Protein 3ZQ5 (pdb70)

InterPro domains:
  IPR000014 PAS domain [SM00091] (19-86)
  IPR000014 PAS domain [cd00130] (38-85)
  IPR001294 Phytochrome [PR01033] (69-91)
  IPR001294 Phytochrome [PR01033] (167-186)
  IPR001294 Phytochrome [PR01033] (254-275)
  IPR001294 Phytochrome [PR01033] (352-372)
  IPR001294 Phytochrome [PR01033] (435-454)
  IPR001294 Phytochrome [PR01033] (471-489)
  IPR003018 GAF domain [PF01590] (153-312)
  IPR003018 GAF domain [SM00065] (152-330)
  IPR003594 Histidine kinase/HSP90-like ATPase domain [PF02518] (638-746)
  IPR003594 Histidine kinase/HSP90-like ATPase domain [SM00387] (637-748)
  IPR003661 Signal transduction histidine kinase, dimerisation/phosphoacceptor domain [PF00512] (530-595)
  IPR003661 Signal transduction histidine kinase, dimerisation/phosphoacceptor domain [SM00388] (528-596)
  IPR003661 Signal transduction histidine kinase, dimerisation/phosphoacceptor domain [cd00082] (526-592)
  IPR005467 Histidine kinase domain [PS50109] (535-748)
  IPR013515 Phytochrome, central region [PF00360] (333-512)
  IPR013654 PAS fold-2 [PF08446] (17-125)
  IPR016132 Phytochrome chromophore attachment domain [PS50046] (152-310)
  IPR029016 GAF-like domain superfamily [G3DSA:3.30.450.40] (135-484)

Secondary structure (DSSP, 8-state):
--EE---HHHHHHHHT--GGG--EE-TTSEEEEEETTTTEEEEEETTHHHHHS--HHHHTTSBHHHH-EESS----SSPPPHHHHHHTSSEEEEEEETTTEEEEEEEEEEE-TTS-EEEEEEE--TT-S---TTHHHHHHHHHHHHHHS--HHHHHHHHHHHHHHHH--SEEEEEEE-TTS-EEEEEEEE-TTSPP-TTEEE-GGGS-HHHHHHHHH--EEEES-TTPPPEEEESSS-TTTSS----TT-SSBPPPHHHHHHHHHTT-SEEEEEEEEETTEEEEEEEEEESS-----HHHHHHHHHHHHHHHHHHHHHHHHHHHHHHHHHHHHHHHHHHHHHHSSSHHHHHHT-HHHHHHTTT-SEEEEEETTEEEEEES---HHHHHHHHHHHHHS---S-EEES-GGGTSGGGGGGHHHHSEEEEEEETTTEEEEEEE----EEEEESS-GGG-SEEEEETTEEEEE-------EEEEE-S-PPPPPHHHHHHHHHHHHHHHHHHHHHHHHHHH-

Organism: Synechocystis sp. (strain ATCC 27184 / PCC 6803 / Kazusa) (NCBI:txid1111708)

Foldseek 3Di:
DFFDDDDPVNQVCLQPPQLQLAFWFFLQKKKFWADPDQRATQKIWQSCCVQAVAGCVRRHRPHPVVFKDFDLDDRDHDDQDPVSQVVVQFGWIWGQHPHRDIFIWTKHWDQDPVRIIMIMTHTPPPDPDQDCPVLVVVLVVQLVVVVVPHDLLSLQASLQVSLCVRFVFQKKFKWFQDPQGKIAGCYMDHPPPDDDPHGAIADNSLCHNVNQLLCLVEFKEWDQFLPRDITGIVPCAGPVVRHRDRNSHPRGSDGDVQNSQVCVLVLFGIKMKGFAADPSGTGIITITTHNHGGDDDPVSNVVSNVSSRVSVVVSVVSVVVVVVVLLVVLVVLLVQLLVQQVVDPHNVVSCVVCQCSNQSNFVFAKKWWFDDPDIDIGGQDPDPVVVVVVLVVCLVPPPDQKDKFQQCCVVPVVCVVVQQKARIKIWGQAPNNTIMIGGHHKDKDKHWHQDDPSCQWTWDDDPNDIDIHGDDDRDIDIDIDTSGGPDGDPSSNVSVSSNSVSVNVVVVVVVVVVVVD

Structure (mmCIF, N/CA/C/O backbone):
data_3ZQ5
#
_entry.id   3ZQ5
#
_cell.length_a   107.570
_cell.length_b   95.150
_cell.length_c   73.580
_cell.angle_alpha   90.00
_cell.angle_beta   99.67
_cell.angle_gamma   90.00
#
_symmetry.space_group_name_H-M   'C 1 2 1'
#
loop_
_entity.id
_entity.type
_entity.pdbx_description
1 polymer 'PHYTOCHROME-LIKE PROTEIN CPH1'
2 non-polymer PHYCOCYANOBILIN
3 non-polymer 'SODIUM ION'
4 non-polymer 'PHOSPHATE ION'
5 non-polymer 'ACETATE ION'
6 non-polymer GLYCEROL
7 water water
#
loop_
_atom_site.group_PDB
_atom_site.id
_atom_site.type_symbol
_atom_site.label_atom_id
_atom_site.label_alt_id
_atom_site.label_comp_id
_atom_site.label_asym_id
_atom_site.label_entity_id
_atom_site.label_seq_id
_atom_site.pdbx_PDB_ins_code
_atom_site.Cartn_x
_atom_site.Cartn_y
_atom_site.Cartn_z
_atom_site.occupancy
_atom_site.B_iso_or_equiv
_atom_site.auth_seq_id
_atom_site.auth_comp_id
_atom_site.auth_asym_id
_atom_site.auth_atom_id
_atom_site.pdbx_PDB_model_num
ATOM 1 N N . ALA A 1 2 ? 18.578 -20.181 3.053 1.00 115.97 2 ALA A N 1
ATOM 2 C CA . ALA A 1 2 ? 19.128 -20.508 1.707 1.00 122.69 2 ALA A CA 1
ATOM 3 C C . ALA A 1 2 ? 18.015 -20.658 0.669 1.00 123.07 2 ALA A C 1
ATOM 4 O O . ALA A 1 2 ? 18.165 -20.210 -0.471 1.00 125.95 2 ALA A O 1
ATOM 6 N N . THR A 1 3 ? 16.912 -21.295 1.065 1.00 121.00 3 THR A N 1
ATOM 7 C CA . THR A 1 3 ? 15.722 -21.412 0.217 1.00 121.12 3 THR A CA 1
ATOM 8 C C . THR A 1 3 ? 14.691 -20.360 0.611 1.00 114.69 3 THR A C 1
ATOM 9 O O . THR A 1 3 ? 14.151 -20.397 1.717 1.00 110.04 3 THR A O 1
ATOM 13 N N . THR A 1 4 ? 14.424 -19.428 -0.300 1.00 114.40 4 THR A N 1
ATOM 14 C CA . THR A 1 4 ? 13.382 -18.425 -0.097 1.00 109.48 4 THR A CA 1
ATOM 15 C C . THR A 1 4 ? 12.013 -19.102 0.085 1.00 109.15 4 THR A C 1
ATOM 16 O O . THR A 1 4 ? 11.548 -19.832 -0.794 1.00 113.42 4 THR A O 1
ATOM 20 N N . VAL A 1 5 ? 11.397 -18.873 1.246 1.00 104.77 5 VAL A N 1
ATOM 21 C CA . VAL A 1 5 ? 10.127 -19.506 1.614 1.00 104.81 5 VAL A CA 1
ATOM 22 C C . VAL A 1 5 ? 9.009 -18.469 1.564 1.00 101.78 5 VAL A C 1
ATOM 23 O O . VAL A 1 5 ? 9.107 -17.417 2.196 1.00 97.84 5 VAL A O 1
ATOM 27 N N . GLN A 1 6 ? 7.956 -18.764 0.803 1.00 104.69 6 GLN A N 1
ATOM 28 C CA . GLN A 1 6 ? 6.750 -17.938 0.791 1.00 102.77 6 GLN A CA 1
ATOM 29 C C . GLN A 1 6 ? 6.167 -17.855 2.204 1.00 99.53 6 GLN A C 1
ATOM 30 O O . GLN A 1 6 ? 6.061 -18.875 2.892 1.00 100.92 6 GLN A O 1
ATOM 36 N N . LEU A 1 7 ? 5.808 -16.639 2.629 1.00 95.74 7 LEU A N 1
ATOM 37 C CA . LEU A 1 7 ? 5.176 -16.419 3.940 1.00 92.58 7 LEU A CA 1
ATOM 38 C C . LEU A 1 7 ? 3.975 -17.360 4.110 1.00 95.12 7 LEU A C 1
ATOM 39 O O . LEU A 1 7 ? 3.129 -17.474 3.213 1.00 97.82 7 LEU A O 1
ATOM 44 N N . SER A 1 8 ? 3.918 -18.029 5.260 1.00 93.81 8 SER A N 1
ATOM 45 C CA . SER A 1 8 ? 3.075 -19.210 5.440 1.00 96.96 8 SER A CA 1
ATOM 46 C C . SER A 1 8 ? 2.309 -19.131 6.759 1.00 95.07 8 SER A C 1
ATOM 47 O O . SER A 1 8 ? 2.496 -18.198 7.544 1.00 90.74 8 SER A O 1
ATOM 50 N N . ASP A 1 9 ? 1.441 -20.111 6.993 1.00 97.92 9 ASP A N 1
ATOM 51 C CA . ASP A 1 9 ? 0.831 -20.301 8.309 1.00 97.24 9 ASP A CA 1
ATOM 52 C C . ASP A 1 9 ? 1.841 -20.877 9.303 1.00 94.43 9 ASP A C 1
ATOM 53 O O . ASP A 1 9 ? 1.793 -20.555 10.491 1.00 91.97 9 ASP A O 1
ATOM 58 N N . GLN A 1 10 ? 2.754 -21.716 8.807 1.00 94.91 10 GLN A N 1
ATOM 59 C CA . GLN A 1 10 ? 3.812 -22.311 9.635 1.00 93.05 10 GLN A CA 1
ATOM 60 C C . GLN A 1 10 ? 4.835 -21.267 10.111 1.00 86.88 10 GLN A C 1
ATOM 61 O O . GLN A 1 10 ? 5.299 -21.322 11.252 1.00 84.79 10 GLN A O 1
ATOM 67 N N . SER A 1 11 ? 5.189 -20.328 9.235 1.00 83.44 11 SER A N 1
ATOM 68 C CA . SER A 1 11 ? 6.122 -19.257 9.594 1.00 78.90 11 SER A CA 1
ATOM 69 C C . SER A 1 11 ? 5.494 -18.222 10.549 1.00 75.06 11 SER A C 1
ATOM 70 O O . SER A 1 11 ? 6.201 -17.634 11.368 1.00 72.39 11 SER A O 1
ATOM 73 N N . LEU A 1 12 ? 4.178 -18.015 10.450 1.00 75.28 12 LEU A N 1
ATOM 74 C CA . LEU A 1 12 ? 3.459 -17.099 11.351 1.00 73.58 12 LEU A CA 1
ATOM 75 C C . LEU A 1 12 ? 3.260 -17.699 12.751 1.00 73.38 12 LEU A C 1
ATOM 76 O O . LEU A 1 12 ? 3.447 -17.004 13.758 1.00 70.92 12 LEU A O 1
ATOM 81 N N . ARG A 1 13 ? 2.884 -18.975 12.823 1.00 74.56 13 ARG A N 1
ATOM 82 C CA . ARG A 1 13 ? 2.761 -19.646 14.122 1.00 75.61 13 ARG A CA 1
ATOM 83 C C . ARG A 1 13 ? 4.112 -20.032 14.746 1.00 73.04 13 ARG A C 1
ATOM 84 O O . ARG A 1 13 ? 4.189 -20.252 15.957 1.00 71.99 13 ARG A O 1
ATOM 92 N N . GLN A 1 14 ? 5.170 -20.109 13.935 1.00 71.59 14 GLN A N 1
ATOM 93 C CA . GLN A 1 14 ? 6.529 -20.148 14.481 1.00 69.72 14 GLN A CA 1
ATOM 94 C C . GLN A 1 14 ? 6.840 -18.831 15.186 1.00 66.26 14 GLN A C 1
ATOM 95 O O . GLN A 1 14 ? 7.393 -18.837 16.285 1.00 64.37 14 GLN A O 1
ATOM 101 N N . LEU A 1 15 ? 6.476 -17.718 14.548 1.00 64.80 15 LEU A N 1
ATOM 102 C CA . LEU A 1 15 ? 6.709 -16.378 15.100 1.00 63.71 15 LEU A CA 1
ATOM 103 C C . LEU A 1 15 ? 5.960 -16.147 16.415 1.00 63.60 15 LEU A C 1
ATOM 104 O O . LEU A 1 15 ? 6.510 -15.555 17.341 1.00 62.91 15 LEU A O 1
ATOM 109 N N . GLU A 1 16 ? 4.718 -16.620 16.500 1.00 65.23 16 GLU A N 1
ATOM 110 C CA . GLU A 1 16 ? 3.880 -16.359 17.677 1.00 66.43 16 GLU A CA 1
ATOM 111 C C . GLU A 1 16 ? 4.219 -17.269 18.864 1.00 65.69 16 GLU A C 1
ATOM 112 O O . GLU A 1 16 ? 3.777 -17.001 19.983 1.00 66.67 16 GLU A O 1
ATOM 118 N N . THR A 1 17 ? 4.995 -18.329 18.617 1.00 63.40 17 THR A N 1
ATOM 119 C CA . THR A 1 17 ? 5.368 -19.306 19.653 1.00 63.41 17 THR A CA 1
ATOM 120 C C . THR A 1 17 ? 6.880 -19.328 19.977 1.00 60.65 17 THR A C 1
ATOM 121 O O . THR A 1 17 ? 7.344 -20.159 20.760 1.00 60.81 17 THR A O 1
ATOM 125 N N . LEU A 1 18 ? 7.631 -18.413 19.372 1.00 57.48 18 LEU A N 1
ATOM 126 C CA . LEU A 1 18 ? 9.084 -18.282 19.573 1.00 56.42 18 LEU A CA 1
ATOM 127 C C . LEU A 1 18 ? 9.450 -18.169 21.065 1.00 55.62 18 LEU A C 1
ATOM 128 O O . LEU A 1 18 ? 8.969 -17.275 21.759 1.00 53.47 18 LEU A O 1
ATOM 133 N N . ALA A 1 19 ? 10.292 -19.079 21.547 1.00 44.83 19 ALA A N 1
ATOM 134 C CA . ALA A 1 19 ? 10.670 -19.127 22.966 1.00 43.20 19 ALA A CA 1
ATOM 135 C C . ALA A 1 19 ? 11.816 -18.152 23.282 1.00 41.17 19 ALA A C 1
ATOM 136 O O . ALA A 1 19 ? 12.916 -18.569 23.671 1.00 41.21 19 ALA A O 1
ATOM 138 N N . ILE A 1 20 ? 11.568 -16.856 23.130 1.00 39.96 20 ILE A N 1
ATOM 139 C CA . ILE A 1 20 ? 12.634 -15.865 23.301 1.00 37.83 20 ILE A CA 1
ATOM 140 C C . ILE A 1 20 ? 13.138 -15.796 24.747 1.00 37.34 20 ILE A C 1
ATOM 141 O O . ILE A 1 20 ? 14.272 -15.383 24.984 1.00 37.33 20 ILE A O 1
ATOM 146 N N . HIS A 1 21 ? 12.284 -16.181 25.697 1.00 36.09 21 HIS A N 1
ATOM 147 C CA . HIS A 1 21 ? 12.565 -16.063 27.133 1.00 38.17 21 HIS A CA 1
ATOM 148 C C . HIS A 1 21 ? 13.598 -17.074 27.646 1.00 38.46 21 HIS A C 1
ATOM 149 O O . HIS A 1 21 ? 14.224 -16.842 28.673 1.00 39.75 21 HIS A O 1
ATOM 156 N N . THR A 1 22 ? 13.757 -18.188 26.939 1.00 38.81 22 THR A N 1
ATOM 157 C CA . THR A 1 22 ? 14.770 -19.188 27.275 1.00 40.34 22 THR A CA 1
ATOM 158 C C . THR A 1 22 ? 16.054 -19.094 26.433 1.00 40.59 22 THR A C 1
ATOM 159 O O . THR A 1 22 ? 16.886 -19.994 26.504 1.00 39.62 22 THR A O 1
ATOM 163 N N . ALA A 1 23 ? 16.235 -18.012 25.664 1.00 40.21 23 ALA A N 1
ATOM 164 C CA . ALA A 1 23 ? 17.496 -17.800 24.933 1.00 41.41 23 ALA A CA 1
ATOM 165 C C . ALA A 1 23 ? 18.651 -17.780 25.925 1.00 40.34 23 ALA A C 1
ATOM 166 O O . ALA A 1 23 ? 18.503 -17.265 27.032 1.00 42.88 23 ALA A O 1
ATOM 168 N N . HIS A 1 24 ? 19.794 -18.337 25.545 1.00 38.73 24 HIS A N 1
ATOM 169 C CA . HIS A 1 24 ? 20.912 -18.434 26.490 1.00 38.68 24 HIS A CA 1
ATOM 170 C C . HIS A 1 24 ? 22.034 -17.460 26.172 1.00 37.59 24 HIS A C 1
ATOM 171 O O . HIS A 1 24 ? 23.045 -17.449 26.862 1.00 39.00 24 HIS A O 1
ATOM 178 N N . LEU A 1 25 ? 21.822 -16.623 25.156 1.00 35.18 25 LEU A N 1
ATOM 179 C CA . LEU A 1 25 ? 22.792 -15.640 24.735 1.00 35.18 25 LEU A CA 1
ATOM 180 C C . LEU A 1 25 ? 22.609 -14.311 25.472 1.00 33.30 25 LEU A C 1
ATOM 181 O O . LEU A 1 25 ? 21.493 -13.816 25.635 1.00 34.73 25 LEU A O 1
ATOM 186 N N . ILE A 1 26 ? 23.732 -13.764 25.918 1.00 32.19 26 ILE A N 1
ATOM 187 C CA . ILE A 1 26 ? 23.789 -12.655 26.854 1.00 31.52 26 ILE A CA 1
ATOM 188 C C . ILE A 1 26 ? 24.511 -11.491 26.185 1.00 32.46 26 ILE A C 1
ATOM 189 O O . ILE A 1 26 ? 25.527 -11.694 25.517 1.00 34.63 26 ILE A O 1
ATOM 194 N N . GLN A 1 27 ? 23.995 -10.274 26.362 1.00 31.60 27 GLN A N 1
ATOM 195 C CA . GLN A 1 27 ? 24.669 -9.075 25.869 1.00 33.39 27 GLN A CA 1
ATOM 196 C C . GLN A 1 27 ? 26.056 -8.940 26.505 1.00 35.19 27 GLN A C 1
ATOM 197 O O . GLN A 1 27 ? 26.192 -9.073 27.722 1.00 36.60 27 GLN A O 1
ATOM 203 N N . PRO A 1 28 ? 27.088 -8.668 25.691 1.00 37.43 28 PRO A N 1
ATOM 204 C CA . PRO A 1 28 ? 28.474 -8.874 26.149 1.00 38.31 28 PRO A CA 1
ATOM 205 C C . PRO A 1 28 ? 29.051 -7.843 27.147 1.00 39.34 28 PRO A C 1
ATOM 206 O O . PRO A 1 28 ? 30.157 -8.039 27.655 1.00 39.73 28 PRO A O 1
ATOM 210 N N . HIS A 1 29 ? 28.325 -6.772 27.444 1.00 37.66 29 HIS A N 1
ATOM 211 C CA . HIS A 1 29 ? 28.829 -5.754 28.372 1.00 39.45 29 HIS A CA 1
ATOM 212 C C . HIS A 1 29 ? 28.624 -6.113 29.854 1.00 38.01 29 HIS A C 1
ATOM 213 O O . HIS A 1 29 ? 29.210 -5.469 30.723 1.00 38.66 29 HIS A O 1
ATOM 220 N N . GLY A 1 30 ? 27.799 -7.118 30.137 1.00 36.07 30 GLY A N 1
ATOM 221 C CA . GLY A 1 30 ? 27.436 -7.459 31.511 1.00 34.47 30 GLY A CA 1
ATOM 222 C C . GLY A 1 30 ? 27.595 -8.954 31.753 1.00 34.13 30 GLY A C 1
ATOM 223 O O . GLY A 1 30 ? 27.637 -9.727 30.800 1.00 34.01 30 GLY A O 1
ATOM 224 N N . LEU A 1 31 ? 27.674 -9.348 33.023 1.00 32.38 31 LEU A N 1
ATOM 225 C CA . LEU A 1 31 ? 27.670 -10.750 33.418 1.00 33.98 31 LEU A CA 1
ATOM 226 C C . LEU A 1 31 ? 26.328 -11.214 33.953 1.00 34.52 31 LEU A C 1
ATOM 227 O O . LEU A 1 31 ? 25.694 -10.507 34.740 1.00 33.54 31 LEU A O 1
ATOM 232 N N . VAL A 1 32 ? 25.937 -12.432 33.565 1.00 33.14 32 VAL A N 1
ATOM 233 C CA . VAL A 1 32 ? 24.826 -13.137 34.175 1.00 32.66 32 VAL A CA 1
ATOM 234 C C . VAL A 1 32 ? 25.385 -14.305 34.968 1.00 33.97 32 VAL A C 1
ATOM 235 O O . VAL A 1 32 ? 26.182 -15.083 34.447 1.00 33.58 32 VAL A O 1
ATOM 239 N N . VAL A 1 33 ? 24.995 -14.404 36.238 1.00 34.86 33 VAL A N 1
ATOM 240 C CA . VAL A 1 33 ? 25.314 -15.567 37.072 1.00 37.28 33 VAL A CA 1
ATOM 241 C C . VAL A 1 33 ? 24.019 -16.098 37.648 1.00 37.86 33 VAL A C 1
ATOM 242 O O . VAL A 1 33 ? 23.239 -15.344 38.249 1.00 37.45 33 VAL A O 1
ATOM 246 N N . VAL A 1 34 ? 23.795 -17.390 37.446 1.00 36.99 34 VAL A N 1
ATOM 247 C CA . VAL A 1 34 ? 22.745 -18.125 38.116 1.00 36.78 34 VAL A CA 1
ATOM 248 C C . VAL A 1 34 ? 23.315 -18.791 39.363 1.00 39.79 34 VAL A C 1
ATOM 249 O O . VAL A 1 34 ? 24.402 -19.389 39.325 1.00 37.71 34 VAL A O 1
ATOM 253 N N . LEU A 1 35 ? 22.564 -18.687 40.459 1.00 40.97 35 LEU A N 1
ATOM 254 C CA . LEU A 1 35 ? 23.093 -18.829 41.803 1.00 44.25 35 LEU A CA 1
ATOM 255 C C . LEU A 1 35 ? 22.250 -19.855 42.540 1.00 46.77 35 LEU A C 1
ATOM 256 O O . LEU A 1 35 ? 21.026 -19.781 42.506 1.00 50.57 35 LEU A O 1
ATOM 261 N N . GLN A 1 36 ? 22.899 -20.807 43.198 1.00 48.83 36 GLN A N 1
ATOM 262 C CA . GLN A 1 36 ? 22.205 -21.780 44.031 1.00 51.98 36 GLN A CA 1
ATOM 263 C C . GLN A 1 36 ? 22.313 -21.356 45.487 1.00 53.58 36 GLN A C 1
ATOM 264 O O . GLN A 1 36 ? 23.404 -21.059 45.977 1.00 54.53 36 GLN A O 1
ATOM 270 N N . GLU A 1 37 ? 21.179 -21.336 46.175 1.00 56.19 37 GLU A N 1
ATOM 271 C CA . GLU A 1 37 ? 21.110 -20.842 47.543 1.00 59.60 37 GLU A CA 1
ATOM 272 C C . GLU A 1 37 ? 21.183 -22.011 48.520 1.00 61.69 37 GLU A C 1
ATOM 273 O O . GLU A 1 37 ? 20.886 -23.149 48.145 1.00 62.58 37 GLU A O 1
ATOM 279 N N . PRO A 1 38 ? 21.567 -21.739 49.780 1.00 63.19 38 PRO A N 1
ATOM 280 C CA . PRO A 1 38 ? 21.903 -20.435 50.376 1.00 63.32 38 PRO A CA 1
ATOM 281 C C . PRO A 1 38 ? 23.357 -19.966 50.197 1.00 61.49 38 PRO A C 1
ATOM 282 O O . PRO A 1 38 ? 23.668 -18.822 50.551 1.00 62.20 38 PRO A O 1
ATOM 286 N N . ASP A 1 39 ? 24.228 -20.822 49.660 1.00 59.20 39 ASP A N 1
ATOM 287 C CA . ASP A 1 39 ? 25.665 -20.503 49.541 1.00 57.31 39 ASP A CA 1
ATOM 288 C C . ASP A 1 39 ? 25.990 -19.508 48.415 1.00 51.69 39 ASP A C 1
ATOM 289 O O . ASP A 1 39 ? 27.077 -18.934 48.386 1.00 48.81 39 ASP A O 1
ATOM 294 N N . LEU A 1 40 ? 25.039 -19.291 47.511 1.00 47.92 40 LEU A N 1
ATOM 295 C CA . LEU A 1 40 ? 25.268 -18.540 46.285 1.00 44.60 40 LEU A CA 1
ATOM 296 C C . LEU A 1 40 ? 26.371 -19.185 45.432 1.00 41.80 40 LEU A C 1
ATOM 297 O O . LEU A 1 40 ? 27.269 -18.510 44.935 1.00 40.28 40 LEU A O 1
ATOM 302 N N . THR A 1 41 ? 26.261 -20.497 45.254 1.00 40.41 41 THR A N 1
ATOM 303 C CA . THR A 1 41 ? 27.116 -21.245 44.341 1.00 39.49 41 THR A CA 1
ATOM 304 C C . THR A 1 41 ? 26.767 -20.887 42.901 1.00 37.17 41 THR A C 1
ATOM 305 O O . THR A 1 41 ? 25.599 -20.908 42.522 1.00 37.19 41 THR A O 1
ATOM 309 N N . ILE A 1 42 ? 27.782 -20.550 42.105 1.00 36.02 42 ILE A N 1
ATOM 310 C CA . ILE A 1 42 ? 27.591 -20.227 40.701 1.00 35.05 42 ILE A CA 1
ATOM 311 C C . ILE A 1 42 ? 27.304 -21.500 39.901 1.00 34.85 42 ILE A C 1
ATOM 312 O O . ILE A 1 42 ? 28.167 -22.366 39.771 1.00 34.03 42 ILE A O 1
ATOM 317 N N . SER A 1 43 ? 26.109 -21.605 39.343 1.00 34.59 43 SER A N 1
ATOM 318 C CA . SER A 1 43 ? 25.723 -22.796 38.563 1.00 34.61 43 SER A CA 1
ATOM 319 C C . SER A 1 43 ? 25.733 -22.576 37.049 1.00 34.86 43 SER A C 1
ATOM 320 O O . SER A 1 43 ? 25.775 -23.538 36.288 1.00 35.76 43 SER A O 1
ATOM 323 N N . GLN A 1 44 ? 25.655 -21.317 36.621 1.00 33.25 44 GLN A N 1
ATOM 324 C CA . GLN A 1 44 ? 25.835 -20.927 35.225 1.00 33.41 44 GLN A CA 1
ATOM 325 C C . GLN A 1 44 ? 26.455 -19.539 35.215 1.00 33.03 44 GLN A C 1
ATOM 326 O O . GLN A 1 44 ? 26.223 -18.761 36.134 1.00 32.14 44 GLN A O 1
ATOM 332 N N . ILE A 1 45 ? 27.208 -19.224 34.167 1.00 33.30 45 ILE A N 1
ATOM 333 C CA . ILE A 1 45 ? 27.813 -17.906 34.041 1.00 33.28 45 ILE A CA 1
ATOM 334 C C . ILE A 1 45 ? 28.009 -17.570 32.568 1.00 33.89 45 ILE A C 1
ATOM 335 O O . ILE A 1 45 ? 28.278 -18.447 31.749 1.00 33.04 45 ILE A O 1
ATOM 340 N N . SER A 1 46 ? 27.846 -16.303 32.222 1.00 32.02 46 SER A N 1
ATOM 341 C CA . SER A 1 46 ? 28.008 -15.907 30.835 1.00 32.28 46 SER A CA 1
ATOM 342 C C . SER A 1 46 ? 29.493 -15.989 30.481 1.00 32.96 46 SER A C 1
ATOM 343 O O . SER A 1 46 ? 30.354 -15.691 31.302 1.00 31.20 46 SER A O 1
ATOM 346 N N . ALA A 1 47 ? 29.785 -16.431 29.258 1.00 34.76 47 ALA A N 1
ATOM 347 C CA . ALA A 1 47 ? 31.147 -16.786 28.860 1.00 36.68 47 ALA A CA 1
ATOM 348 C C . ALA A 1 47 ? 32.065 -15.572 28.706 1.00 38.24 47 ALA A C 1
ATOM 349 O O . ALA A 1 47 ? 33.276 -15.725 28.623 1.00 41.10 47 ALA A O 1
ATOM 351 N N . ASN A 1 48 ? 31.502 -14.370 28.671 1.00 37.65 48 ASN A N 1
ATOM 352 C CA . ASN A 1 48 ? 32.313 -13.153 28.730 1.00 39.04 48 ASN A CA 1
ATOM 353 C C . ASN A 1 48 ? 33.034 -12.895 30.075 1.00 39.23 48 ASN A C 1
ATOM 354 O O . ASN A 1 48 ? 33.780 -11.920 30.194 1.00 40.47 48 ASN A O 1
ATOM 359 N N . CYS A 1 49 ? 32.831 -13.755 31.074 1.00 38.62 49 CYS A N 1
ATOM 360 C CA . CYS A 1 49 ? 33.597 -13.664 32.324 1.00 39.24 49 CYS A CA 1
ATOM 361 C C . CYS A 1 49 ? 35.115 -13.730 32.099 1.00 41.32 49 CYS A C 1
ATOM 362 O O . CYS A 1 49 ? 35.891 -13.085 32.825 1.00 40.54 49 CYS A O 1
ATOM 365 N N . THR A 1 50 ? 35.538 -14.483 31.086 1.00 43.55 50 THR A N 1
ATOM 366 C CA . THR A 1 50 ? 36.960 -14.586 30.731 1.00 46.71 50 THR A CA 1
ATOM 367 C C . THR A 1 50 ? 37.568 -13.215 30.458 1.00 47.87 50 THR A C 1
ATOM 368 O O . THR A 1 50 ? 38.562 -12.842 31.080 1.00 48.10 50 THR A O 1
ATOM 372 N N . GLY A 1 51 ? 36.938 -12.452 29.568 1.00 48.44 51 GLY A N 1
ATOM 373 C CA . GLY A 1 51 ? 37.419 -11.117 29.209 1.00 48.29 51 GLY A CA 1
ATOM 374 C C . GLY A 1 51 ? 37.192 -10.039 30.260 1.00 48.19 51 GLY A C 1
ATOM 375 O O . GLY A 1 51 ? 38.016 -9.143 30.422 1.00 49.77 51 GLY A O 1
ATOM 376 N N . ILE A 1 52 ? 36.069 -10.108 30.963 1.00 47.06 52 ILE A N 1
ATOM 377 C CA . ILE A 1 52 ? 35.720 -9.097 31.961 1.00 46.51 52 ILE A CA 1
ATOM 378 C C . ILE A 1 52 ? 36.485 -9.327 33.273 1.00 47.36 52 ILE A C 1
ATOM 379 O O . ILE A 1 52 ? 37.051 -8.387 33.834 1.00 48.33 52 ILE A O 1
ATOM 384 N N . LEU A 1 53 ? 36.545 -10.580 33.732 1.00 44.95 53 LEU A N 1
ATOM 385 C CA . LEU A 1 53 ? 37.158 -10.905 35.023 1.00 44.54 53 LEU A CA 1
ATOM 386 C C . LEU A 1 53 ? 38.569 -11.497 34.937 1.00 45.59 53 LEU A C 1
ATOM 387 O O . LEU A 1 53 ? 39.245 -11.610 35.966 1.00 47.14 53 LEU A O 1
ATOM 392 N N . GLY A 1 54 ? 39.013 -11.880 33.738 1.00 44.90 54 GLY A N 1
ATOM 393 C CA . GLY A 1 54 ? 40.252 -12.660 33.583 1.00 46.61 54 GLY A CA 1
ATOM 394 C C . GLY A 1 54 ? 40.148 -14.081 34.138 1.00 46.85 54 GLY A C 1
ATOM 395 O O . GLY A 1 54 ? 41.162 -14.705 34.435 1.00 47.60 54 GLY A O 1
ATOM 396 N N . ARG A 1 55 ? 38.921 -14.587 34.282 1.00 45.55 55 ARG A N 1
ATOM 397 C CA . ARG A 1 55 ? 38.658 -15.919 34.852 1.00 45.93 55 ARG A CA 1
ATOM 398 C C . ARG A 1 55 ? 37.615 -16.635 34.010 1.00 43.98 55 ARG A C 1
ATOM 399 O O . ARG A 1 55 ? 36.534 -16.091 33.753 1.00 41.34 55 ARG A O 1
ATOM 407 N N . SER A 1 56 ? 37.923 -17.857 33.602 1.00 43.62 56 SER A N 1
ATOM 408 C CA . SER A 1 56 ? 37.039 -18.618 32.724 1.00 44.41 56 SER A CA 1
ATOM 409 C C . SER A 1 56 ? 35.861 -19.220 33.496 1.00 42.81 56 SER A C 1
ATOM 410 O O . SER A 1 56 ? 35.881 -19.274 34.721 1.00 40.63 56 SER A O 1
ATOM 413 N N . PRO A 1 57 ? 34.830 -19.690 32.778 1.00 44.16 57 PRO A N 1
ATOM 414 C CA . PRO A 1 57 ? 33.763 -20.424 33.450 1.00 42.85 57 PRO A CA 1
ATOM 415 C C . PRO A 1 57 ? 34.273 -21.656 34.200 1.00 43.44 57 PRO A C 1
ATOM 416 O O . PRO A 1 57 ? 33.716 -22.000 35.249 1.00 43.03 57 PRO A O 1
ATOM 420 N N . GLU A 1 58 ? 35.326 -22.291 33.677 1.00 42.50 58 GLU A N 1
ATOM 421 C CA . GLU A 1 58 ? 36.018 -23.395 34.368 1.00 44.47 58 GLU A CA 1
ATOM 422 C C . GLU A 1 58 ? 36.528 -22.985 35.735 1.00 43.42 58 GLU A C 1
ATOM 423 O O . GLU A 1 58 ? 36.510 -23.772 36.688 1.00 44.48 58 GLU A O 1
ATOM 425 N N . ASP A 1 59 ? 36.981 -21.747 35.832 1.00 42.34 59 ASP A N 1
ATOM 426 C CA . ASP A 1 59 ? 37.478 -21.236 37.095 1.00 43.87 59 ASP A CA 1
ATOM 427 C C . ASP A 1 59 ? 36.364 -20.823 38.046 1.00 40.52 59 ASP A C 1
ATOM 428 O O . ASP A 1 59 ? 36.602 -20.738 39.242 1.00 43.05 59 ASP A O 1
ATOM 433 N N . LEU A 1 60 ? 35.168 -20.542 37.535 1.00 38.24 60 LEU A N 1
ATOM 434 C CA . LEU A 1 60 ? 34.123 -19.927 38.356 1.00 37.99 60 LEU A CA 1
ATOM 435 C C . LEU A 1 60 ? 32.955 -20.844 38.731 1.00 35.14 60 LEU A C 1
ATOM 436 O O . LEU A 1 60 ? 32.374 -20.699 39.802 1.00 35.12 60 LEU A O 1
ATOM 441 N N . LEU A 1 61 ? 32.587 -21.767 37.857 1.00 37.14 61 LEU A N 1
ATOM 442 C CA . LEU A 1 61 ? 31.419 -22.600 38.111 1.00 36.98 61 LEU A CA 1
ATOM 443 C C . LEU A 1 61 ? 31.700 -23.424 39.358 1.00 37.67 61 LEU A C 1
ATOM 444 O O . LEU A 1 61 ? 32.749 -24.048 39.459 1.00 38.32 61 LEU A O 1
ATOM 449 N N . GLY A 1 62 ? 30.784 -23.385 40.315 1.00 37.32 62 GLY A N 1
ATOM 450 C CA . GLY A 1 62 ? 30.933 -24.143 41.548 1.00 38.32 62 GLY A CA 1
ATOM 451 C C . GLY A 1 62 ? 31.625 -23.355 42.643 1.00 40.70 62 GLY A C 1
ATOM 452 O O . GLY A 1 62 ? 31.646 -23.794 43.776 1.00 43.27 62 GLY A O 1
ATOM 453 N N . ARG A 1 63 ? 32.198 -22.199 42.317 1.00 40.45 63 ARG A N 1
ATOM 454 C CA . ARG A 1 63 ? 32.585 -21.223 43.336 1.00 41.79 63 ARG A CA 1
ATOM 455 C C . ARG A 1 63 ? 31.358 -20.458 43.845 1.00 42.05 63 ARG A C 1
ATOM 456 O O . ARG A 1 63 ? 30.341 -20.362 43.151 1.00 37.91 63 ARG A O 1
ATOM 464 N N . THR A 1 64 ? 31.446 -19.927 45.058 1.00 42.03 64 THR A N 1
ATOM 465 C CA . THR A 1 64 ? 30.392 -19.053 45.564 1.00 44.47 64 THR A CA 1
ATOM 466 C C . THR A 1 64 ? 30.651 -17.626 45.083 1.00 43.60 64 THR A C 1
ATOM 467 O O . THR A 1 64 ? 31.783 -17.267 44.738 1.00 43.15 64 THR A O 1
ATOM 471 N N . LEU A 1 65 ? 29.598 -16.822 45.043 1.00 44.42 65 LEU A N 1
ATOM 472 C CA . LEU A 1 65 ? 29.699 -15.425 44.587 1.00 45.27 65 LEU A CA 1
ATOM 473 C C . LEU A 1 65 ? 30.734 -14.606 45.388 1.00 47.36 65 LEU A C 1
ATOM 474 O O . LEU A 1 65 ? 31.424 -13.755 44.828 1.00 47.43 65 LEU A O 1
ATOM 479 N N . GLY A 1 66 ? 30.839 -14.888 46.688 1.00 50.30 66 GLY A N 1
ATOM 480 C CA . GLY A 1 66 ? 31.816 -14.249 47.569 1.00 51.73 66 GLY A CA 1
ATOM 481 C C . GLY A 1 66 ? 33.264 -14.579 47.256 1.00 52.56 66 GLY A C 1
ATOM 482 O O . GLY A 1 66 ? 34.147 -13.771 47.537 1.00 54.54 66 GLY A O 1
ATOM 483 N N . GLU A 1 67 ? 33.525 -15.742 46.664 1.00 51.26 67 GLU A N 1
ATOM 484 C CA . GLU A 1 67 ? 34.881 -16.068 46.218 1.00 51.83 67 GLU A CA 1
ATOM 485 C C . GLU A 1 67 ? 35.286 -15.260 44.998 1.00 50.64 67 GLU A C 1
ATOM 486 O O . GLU A 1 67 ? 36.489 -15.078 44.738 1.00 53.40 67 GLU A O 1
ATOM 492 N N . VAL A 1 68 ? 34.298 -14.804 44.234 1.00 48.24 68 VAL A N 1
ATOM 493 C CA . VAL A 1 68 ? 34.558 -14.093 42.978 1.00 46.63 68 VAL A CA 1
ATOM 494 C C . VAL A 1 68 ? 34.489 -12.569 43.153 1.00 47.24 68 VAL A C 1
ATOM 495 O O . VAL A 1 68 ? 35.298 -11.851 42.571 1.00 48.29 68 VAL A O 1
ATOM 499 N N . PHE A 1 69 ? 33.540 -12.086 43.958 1.00 46.94 69 PHE A N 1
ATOM 500 C CA . PHE A 1 69 ? 33.266 -10.643 44.090 1.00 47.16 69 PHE A CA 1
ATOM 501 C C . PHE A 1 69 ? 33.315 -10.218 45.542 1.00 49.01 69 PHE A C 1
ATOM 502 O O . PHE A 1 69 ? 32.876 -10.956 46.415 1.00 48.23 69 PHE A O 1
ATOM 510 N N . ASP A 1 70 ? 33.842 -9.025 45.797 1.00 51.62 70 ASP A N 1
ATOM 511 C CA . ASP A 1 70 ? 33.604 -8.340 47.066 1.00 55.16 70 ASP A CA 1
ATOM 512 C C . ASP A 1 70 ? 32.328 -7.495 46.979 1.00 57.12 70 ASP A C 1
ATOM 513 O O . ASP A 1 70 ? 31.944 -7.031 45.898 1.00 54.97 70 ASP A O 1
ATOM 518 N N . SER A 1 71 ? 31.672 -7.319 48.125 1.00 59.80 71 SER A N 1
ATOM 519 C CA . SER A 1 71 ? 30.500 -6.464 48.235 1.00 62.36 71 SER A CA 1
ATOM 520 C C . SER A 1 71 ? 30.313 -6.028 49.680 1.00 65.36 71 SER A C 1
ATOM 521 O O . SER A 1 71 ? 30.892 -6.623 50.592 1.00 66.59 71 SER A O 1
ATOM 524 N N . PHE A 1 72 ? 29.501 -4.993 49.881 1.00 67.42 72 PHE A N 1
ATOM 525 C CA . PHE A 1 72 ? 29.130 -4.549 51.227 1.00 71.57 72 PHE A CA 1
ATOM 526 C C . PHE A 1 72 ? 27.838 -5.201 51.705 1.00 74.13 72 PHE A C 1
ATOM 527 O O . PHE A 1 72 ? 27.679 -5.455 52.894 1.00 76.17 72 PHE A O 1
ATOM 535 N N . GLN A 1 73 ? 26.935 -5.488 50.770 1.00 75.28 73 GLN A N 1
ATOM 536 C CA A GLN A 1 73 ? 25.529 -5.686 51.140 0.50 77.35 73 GLN A CA 1
ATOM 537 C CA B GLN A 1 73 ? 25.511 -5.667 51.042 0.50 77.46 73 GLN A CA 1
ATOM 538 C C . GLN A 1 73 ? 25.050 -7.133 50.976 1.00 78.08 73 GLN A C 1
ATOM 539 O O . GLN A 1 73 ? 23.972 -7.479 51.476 1.00 79.17 73 GLN A O 1
ATOM 550 N N . ILE A 1 74 ? 25.854 -7.988 50.335 1.00 79.25 74 ILE A N 1
ATOM 551 C CA . ILE A 1 74 ? 25.509 -9.409 50.188 1.00 81.83 74 ILE A CA 1
ATOM 552 C C . ILE A 1 74 ? 26.202 -10.249 51.263 1.00 85.49 74 ILE A C 1
ATOM 553 O O . ILE A 1 74 ? 27.369 -10.619 51.121 1.00 85.08 74 ILE A O 1
ATOM 558 N N . ASP A 1 75 ? 25.466 -10.539 52.335 1.00 90.45 75 ASP A N 1
ATOM 559 C CA . ASP A 1 75 ? 25.967 -11.354 53.440 1.00 94.00 75 ASP A CA 1
ATOM 560 C C . ASP A 1 75 ? 25.627 -12.825 53.187 1.00 94.66 75 ASP A C 1
ATOM 561 O O . ASP A 1 75 ? 24.717 -13.127 52.409 1.00 93.29 75 ASP A O 1
ATOM 566 N N . PRO A 1 76 ? 26.353 -13.749 53.851 1.00 96.86 76 PRO A N 1
ATOM 567 C CA . PRO A 1 76 ? 25.903 -15.145 53.895 1.00 97.41 76 PRO A CA 1
ATOM 568 C C . PRO A 1 76 ? 24.698 -15.332 54.825 1.00 99.57 76 PRO A C 1
ATOM 569 O O . PRO A 1 76 ? 24.843 -15.210 56.046 1.00 101.93 76 PRO A O 1
ATOM 573 N N . ILE A 1 77 ? 23.524 -15.612 54.249 1.00 99.04 77 ILE A N 1
ATOM 574 C CA . ILE A 1 77 ? 22.316 -15.924 55.035 1.00 101.12 77 ILE A CA 1
ATOM 575 C C . ILE A 1 77 ? 21.782 -17.328 54.714 1.00 100.85 77 ILE A C 1
ATOM 576 O O . ILE A 1 77 ? 21.998 -17.848 53.615 1.00 98.72 77 ILE A O 1
ATOM 581 N N . GLN A 1 78 ? 21.071 -17.918 55.675 1.00 102.79 78 GLN A N 1
ATOM 582 C CA . GLN A 1 78 ? 20.894 -19.377 55.747 1.00 103.13 78 GLN A CA 1
ATOM 583 C C . GLN A 1 78 ? 19.697 -19.923 54.953 1.00 102.38 78 GLN A C 1
ATOM 584 O O . GLN A 1 78 ? 19.643 -21.120 54.667 1.00 102.20 78 GLN A O 1
ATOM 590 N N . SER A 1 79 ? 18.738 -19.062 54.616 1.00 101.87 79 SER A N 1
ATOM 591 C CA . SER A 1 79 ? 17.601 -19.460 53.779 1.00 101.09 79 SER A CA 1
ATOM 592 C C . SER A 1 79 ? 17.524 -18.619 52.500 1.00 97.90 79 SER A C 1
ATOM 593 O O . SER A 1 79 ? 18.254 -17.636 52.341 1.00 96.13 79 SER A O 1
ATOM 596 N N . ARG A 1 80 ? 16.637 -19.024 51.592 1.00 96.65 80 ARG A N 1
ATOM 597 C CA . ARG A 1 80 ? 16.483 -18.362 50.298 1.00 94.00 80 ARG A CA 1
ATOM 598 C C . ARG A 1 80 ? 16.121 -16.888 50.480 1.00 93.46 80 ARG A C 1
ATOM 599 O O . ARG A 1 80 ? 15.375 -16.531 51.395 1.00 96.16 80 ARG A O 1
ATOM 607 N N . LEU A 1 81 ? 16.669 -16.036 49.616 1.00 89.93 81 LEU A N 1
ATOM 608 C CA . LEU A 1 81 ? 16.463 -14.591 49.725 1.00 89.21 81 LEU A CA 1
ATOM 609 C C . LEU A 1 81 ? 14.996 -14.232 49.484 1.00 89.25 81 LEU A C 1
ATOM 610 O O . LEU A 1 81 ? 14.358 -14.741 48.559 1.00 89.07 81 LEU A O 1
ATOM 615 N N . THR A 1 82 ? 14.473 -13.350 50.324 1.00 89.29 82 THR A N 1
ATOM 616 C CA . THR A 1 82 ? 13.063 -12.987 50.279 1.00 89.71 82 THR A CA 1
ATOM 617 C C . THR A 1 82 ? 12.859 -11.914 49.202 1.00 86.54 82 THR A C 1
ATOM 618 O O . THR A 1 82 ? 13.824 -11.291 48.754 1.00 84.08 82 THR A O 1
ATOM 622 N N . ALA A 1 83 ? 11.612 -11.716 48.779 1.00 85.78 83 ALA A N 1
ATOM 623 C CA . ALA A 1 83 ? 11.281 -10.711 47.762 1.00 83.26 83 ALA A CA 1
ATOM 624 C C . ALA A 1 83 ? 11.726 -9.303 48.169 1.00 82.98 83 ALA A C 1
ATOM 625 O O . ALA A 1 83 ? 12.274 -8.556 47.351 1.00 80.41 83 ALA A O 1
ATOM 627 N N . GLY A 1 84 ? 11.482 -8.950 49.431 1.00 84.68 84 GLY A N 1
ATOM 628 C CA . GLY A 1 84 ? 11.936 -7.678 49.997 1.00 84.83 84 GLY A CA 1
ATOM 629 C C . GLY A 1 84 ? 13.448 -7.529 50.095 1.00 82.78 84 GLY A C 1
ATOM 630 O O . GLY A 1 84 ? 13.983 -6.444 49.873 1.00 82.31 84 GLY A O 1
ATOM 631 N N . GLN A 1 85 ? 14.141 -8.612 50.435 1.00 81.64 85 GLN A N 1
ATOM 632 C CA . GLN A 1 85 ? 15.610 -8.621 50.438 1.00 80.02 85 GLN A CA 1
ATOM 633 C C . GLN A 1 85 ? 16.146 -8.376 49.026 1.00 75.95 85 GLN A C 1
ATOM 634 O O . GLN A 1 85 ? 16.976 -7.488 48.812 1.00 74.86 85 GLN A O 1
ATOM 640 N N . ILE A 1 86 ? 15.654 -9.163 48.072 1.00 73.00 86 ILE A N 1
ATOM 641 C CA . ILE A 1 86 ? 16.014 -9.010 46.660 1.00 69.24 86 ILE A CA 1
ATOM 642 C C . ILE A 1 86 ? 15.874 -7.559 46.194 1.00 68.80 86 ILE A C 1
ATOM 643 O O . ILE A 1 86 ? 16.833 -6.974 45.699 1.00 67.36 86 ILE A O 1
ATOM 648 N N . SER A 1 87 ? 14.699 -6.965 46.383 1.00 70.62 87 SER A N 1
ATOM 649 C CA . SER A 1 87 ? 14.429 -5.641 45.806 1.00 70.54 87 SER A CA 1
ATOM 650 C C . SER A 1 87 ? 15.284 -4.534 46.438 1.00 71.15 87 SER A C 1
ATOM 651 O O . SER A 1 87 ? 15.561 -3.522 45.794 1.00 70.67 87 SER A O 1
ATOM 654 N N . SER A 1 88 ? 15.707 -4.728 47.685 1.00 72.60 88 SER A N 1
ATOM 655 C CA . SER A 1 88 ? 16.637 -3.800 48.339 1.00 74.16 88 SER A CA 1
ATOM 656 C C . SER A 1 88 ? 18.102 -3.996 47.899 1.00 71.85 88 SER A C 1
ATOM 657 O O . SER A 1 88 ? 18.907 -3.066 47.981 1.00 72.88 88 SER A O 1
ATOM 660 N N . LEU A 1 89 ? 18.444 -5.192 47.414 1.00 68.86 89 LEU A N 1
ATOM 661 C CA . LEU A 1 89 ? 19.741 -5.419 46.773 1.00 65.34 89 LEU A CA 1
ATOM 662 C C . LEU A 1 89 ? 19.868 -4.736 45.401 1.00 61.97 89 LEU A C 1
ATOM 663 O O . LEU A 1 89 ? 20.939 -4.787 44.791 1.00 61.29 89 LEU A O 1
ATOM 668 N N . ASN A 1 90 ? 18.795 -4.109 44.906 1.00 58.72 90 ASN A N 1
ATOM 669 C CA . ASN A 1 90 ? 18.779 -3.612 43.534 1.00 54.45 90 ASN A CA 1
ATOM 670 C C . ASN A 1 90 ? 18.882 -2.089 43.434 1.00 55.32 90 ASN A C 1
ATOM 671 O O . ASN A 1 90 ? 17.983 -1.371 43.861 1.00 55.88 90 ASN A O 1
ATOM 676 N N . PRO A 1 91 ? 19.994 -1.585 42.881 1.00 54.54 91 PRO A N 1
ATOM 677 C CA . PRO A 1 91 ? 21.218 -2.297 42.558 1.00 53.33 91 PRO A CA 1
ATOM 678 C C . PRO A 1 91 ? 22.185 -2.271 43.740 1.00 54.60 91 PRO A C 1
ATOM 679 O O . PRO A 1 91 ? 22.101 -1.387 44.591 1.00 57.99 91 PRO A O 1
ATOM 683 N N . SER A 1 92 ? 23.094 -3.236 43.800 1.00 52.71 92 SER A N 1
ATOM 684 C CA . SER A 1 92 ? 24.140 -3.232 44.824 1.00 53.25 92 SER A CA 1
ATOM 685 C C . SER A 1 92 ? 25.493 -3.279 44.140 1.00 50.58 92 SER A C 1
ATOM 686 O O . SER A 1 92 ? 25.625 -3.897 43.088 1.00 47.89 92 SER A O 1
ATOM 689 N N . LYS A 1 93 ? 26.476 -2.585 44.711 1.00 50.62 93 LYS A N 1
ATOM 690 C CA . LYS A 1 93 ? 27.852 -2.629 44.213 1.00 49.38 93 LYS A CA 1
ATOM 691 C C . LYS A 1 93 ? 28.462 -3.997 44.492 1.00 47.80 93 LYS A C 1
ATOM 692 O O . LYS A 1 93 ? 28.357 -4.513 45.605 1.00 48.74 93 LYS A O 1
ATOM 698 N N . LEU A 1 94 ? 29.053 -4.582 43.455 1.00 44.47 94 LEU A N 1
ATOM 699 C CA . LEU A 1 94 ? 29.951 -5.718 43.571 1.00 45.31 94 LEU A CA 1
ATOM 700 C C . LEU A 1 94 ? 31.210 -5.384 42.784 1.00 47.45 94 LEU A C 1
ATOM 701 O O . LEU A 1 94 ? 31.129 -4.770 41.709 1.00 45.88 94 LEU A O 1
ATOM 706 N N . TRP A 1 95 ? 32.373 -5.796 43.284 1.00 48.47 95 TRP A N 1
ATOM 707 C CA . TRP A 1 95 ? 33.606 -5.568 42.541 1.00 49.25 95 TRP A CA 1
ATOM 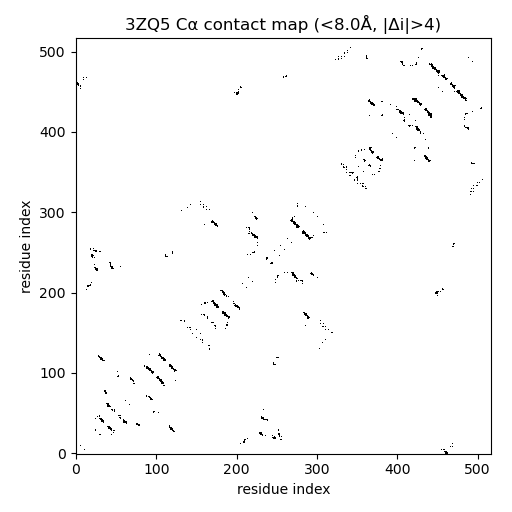708 C C . TRP A 1 95 ? 34.560 -6.736 42.672 1.00 50.96 95 TRP A C 1
ATOM 709 O O . TRP A 1 95 ? 34.532 -7.471 43.657 1.00 50.82 95 TRP A O 1
ATOM 720 N N . ALA A 1 96 ? 35.362 -6.919 41.630 1.00 52.65 96 ALA A N 1
ATOM 721 C CA . ALA A 1 96 ? 36.383 -7.948 41.579 1.00 54.21 96 ALA A CA 1
ATOM 722 C C . ALA A 1 96 ? 37.712 -7.251 41.383 1.00 57.47 96 ALA A C 1
ATOM 723 O O . ALA A 1 96 ? 37.778 -6.187 40.764 1.00 56.62 96 ALA A O 1
ATOM 725 N N . ARG A 1 97 ? 38.769 -7.859 41.905 1.00 61.05 97 ARG A N 1
ATOM 726 C CA . ARG A 1 97 ? 40.121 -7.395 41.645 1.00 65.93 97 ARG A CA 1
ATOM 727 C C . ARG A 1 97 ? 40.651 -8.218 40.483 1.00 67.79 97 ARG A C 1
ATOM 728 O O . ARG A 1 97 ? 40.729 -9.439 40.587 1.00 67.62 97 ARG A O 1
ATOM 736 N N . VAL A 1 98 ? 40.984 -7.571 39.370 1.00 71.52 98 VAL A N 1
ATOM 737 C CA . VAL A 1 98 ? 41.423 -8.298 38.172 1.00 75.14 98 VAL A CA 1
ATOM 738 C C . VAL A 1 98 ? 42.928 -8.135 37.943 1.00 80.41 98 VAL A C 1
ATOM 739 O O . VAL A 1 98 ? 43.579 -7.335 38.623 1.00 83.12 98 VAL A O 1
ATOM 743 N N . MET A 1 99 ? 43.463 -8.901 36.985 1.00 83.94 99 MET A N 1
ATOM 744 C CA . MET A 1 99 ? 44.911 -8.959 36.676 1.00 88.23 99 MET A CA 1
ATOM 745 C C . MET A 1 99 ? 45.832 -8.816 37.900 1.00 90.30 99 MET A C 1
ATOM 746 O O . MET A 1 99 ? 46.464 -9.792 38.326 1.00 91.11 99 MET A O 1
ATOM 751 N N . GLY A 1 100 ? 45.915 -7.600 38.440 1.00 91.68 100 GLY A N 1
ATOM 752 C CA . GLY A 1 100 ? 46.592 -7.353 39.715 1.00 93.18 100 GLY A CA 1
ATOM 753 C C . GLY A 1 100 ? 46.179 -6.029 40.336 1.00 93.62 100 GLY A C 1
ATOM 754 O O . GLY A 1 100 ? 45.607 -5.994 41.429 1.00 93.08 100 GLY A O 1
ATOM 755 N N . ASP A 1 101 ? 46.459 -4.942 39.620 1.00 94.60 101 ASP A N 1
ATOM 756 C CA . ASP A 1 101 ? 46.253 -3.585 40.127 1.00 95.06 101 ASP A CA 1
ATOM 757 C C . ASP A 1 101 ? 44.936 -2.955 39.616 1.00 92.59 101 ASP A C 1
ATOM 758 O O . ASP A 1 101 ? 44.916 -1.785 39.222 1.00 94.18 101 ASP A O 1
ATOM 763 N N . ASP A 1 102 ? 43.837 -3.710 39.640 1.00 88.08 102 ASP A N 1
ATOM 764 C CA . ASP A 1 102 ? 42.597 -3.266 38.985 1.00 85.44 102 ASP A CA 1
ATOM 765 C C . ASP A 1 102 ? 41.328 -3.627 39.768 1.00 80.78 102 ASP A C 1
ATOM 766 O O . ASP A 1 102 ? 41.137 -4.777 40.160 1.00 78.13 102 ASP A O 1
ATOM 771 N N . PHE A 1 103 ? 40.482 -2.622 39.993 1.00 77.16 103 PHE A N 1
ATOM 772 C CA . PHE A 1 103 ? 39.064 -2.819 40.290 1.00 73.47 103 PHE A CA 1
ATOM 773 C C . PHE A 1 103 ? 38.280 -2.993 38.987 1.00 68.66 103 PHE A C 1
ATOM 774 O O . PHE A 1 103 ? 38.492 -2.255 38.023 1.00 67.92 103 PHE A O 1
ATOM 782 N N . VAL A 1 104 ? 37.361 -3.949 38.964 1.00 63.14 104 VAL A N 1
ATOM 783 C CA . VAL A 1 104 ? 36.225 -3.889 38.049 1.00 60.25 104 VAL A CA 1
ATOM 784 C C . VAL A 1 104 ? 34.950 -3.830 38.884 1.00 56.69 104 VAL A C 1
ATOM 785 O O . VAL A 1 104 ? 34.707 -4.708 39.708 1.00 55.49 104 VAL A O 1
ATOM 789 N N . ILE A 1 105 ? 34.147 -2.788 38.674 1.00 54.65 105 ILE A N 1
ATOM 790 C CA . ILE A 1 105 ? 33.019 -2.475 39.560 1.00 51.44 105 ILE A CA 1
ATOM 791 C C . ILE A 1 105 ? 31.707 -2.667 38.800 1.00 49.32 105 ILE A C 1
ATOM 792 O O . ILE A 1 105 ? 31.544 -2.175 37.673 1.00 46.03 105 ILE A O 1
ATOM 797 N N . PHE A 1 106 ? 30.779 -3.391 39.422 1.00 46.38 106 PHE A N 1
ATOM 798 C CA . PHE A 1 106 ? 29.452 -3.620 38.844 1.00 44.58 106 PHE A CA 1
ATOM 799 C C . PHE A 1 106 ? 28.373 -3.091 39.742 1.00 43.93 106 PHE A C 1
ATOM 800 O O . PHE A 1 106 ? 28.544 -3.019 40.956 1.00 42.93 106 PHE A O 1
ATOM 808 N N . ASP A 1 107 ? 27.257 -2.726 39.126 1.00 44.56 107 ASP A N 1
ATOM 809 C CA . ASP A 1 107 ? 25.963 -2.641 39.802 1.00 46.06 107 ASP A CA 1
ATOM 810 C C . ASP A 1 107 ? 25.168 -3.907 39.482 1.00 44.72 107 ASP A C 1
ATOM 811 O O . ASP A 1 107 ? 24.880 -4.188 38.317 1.00 42.88 107 ASP A O 1
ATOM 816 N N . GLY A 1 108 ? 24.840 -4.668 40.522 1.00 43.49 108 GLY A N 1
ATOM 817 C CA . GLY A 1 108 ? 24.175 -5.959 40.376 1.00 42.78 108 GLY A CA 1
ATOM 818 C C . GLY A 1 108 ? 22.687 -5.877 40.650 1.00 42.37 108 GLY A C 1
ATOM 819 O O . GLY A 1 108 ? 22.262 -5.179 41.553 1.00 45.93 108 GLY A O 1
ATOM 820 N N . VAL A 1 109 ? 21.900 -6.584 39.853 1.00 42.20 109 VAL A N 1
ATOM 821 C CA . VAL A 1 109 ? 20.446 -6.633 40.005 1.00 41.58 109 VAL A CA 1
ATOM 822 C C . VAL A 1 109 ? 20.018 -8.092 40.012 1.00 40.47 109 VAL A C 1
ATOM 823 O O . VAL A 1 109 ? 20.318 -8.825 39.081 1.00 38.04 109 VAL A O 1
ATOM 827 N N . PHE A 1 110 ? 19.336 -8.487 41.081 1.00 40.93 110 PHE A N 1
ATOM 828 C CA . PHE A 1 110 ? 18.933 -9.855 41.330 1.00 40.97 110 PHE A CA 1
ATOM 829 C C . PHE A 1 110 ? 17.464 -10.005 41.034 1.00 42.22 110 PHE A C 1
ATOM 830 O O . PHE A 1 110 ? 16.674 -9.074 41.239 1.00 44.45 110 PHE A O 1
ATOM 838 N N . HIS A 1 111 ? 17.083 -11.194 40.599 1.00 40.80 111 HIS A N 1
ATOM 839 C CA . HIS A 1 111 ? 15.694 -11.582 40.610 1.00 40.74 111 HIS A CA 1
ATOM 840 C C . HIS A 1 111 ? 15.594 -13.087 40.722 1.00 41.87 111 HIS A C 1
ATOM 841 O O . HIS A 1 111 ? 16.547 -13.813 40.431 1.00 40.58 111 HIS A O 1
ATOM 848 N N . ARG A 1 112 ? 14.446 -13.543 41.196 1.00 44.13 112 ARG A N 1
ATOM 849 C CA . ARG A 1 112 ? 14.108 -14.952 41.202 1.00 46.29 112 ARG A CA 1
ATOM 850 C C . ARG A 1 112 ? 13.166 -15.188 40.051 1.00 45.50 112 ARG A C 1
ATOM 851 O O . ARG A 1 112 ? 12.147 -14.513 39.947 1.00 45.72 112 ARG A O 1
ATOM 859 N N . ASN A 1 113 ? 13.498 -16.132 39.179 1.00 45.08 113 ASN A N 1
ATOM 860 C CA . ASN A 1 113 ? 12.685 -16.352 37.986 1.00 46.38 113 ASN A CA 1
ATOM 861 C C . ASN A 1 113 ? 11.498 -17.251 38.290 1.00 50.00 113 ASN A C 1
ATOM 862 O O . ASN A 1 113 ? 11.272 -17.627 39.444 1.00 51.71 113 ASN A O 1
ATOM 867 N N . SER A 1 114 ? 10.747 -17.595 37.250 1.00 52.57 114 SER A N 1
ATOM 868 C CA . SER A 1 114 ? 9.486 -18.320 37.395 1.00 55.79 114 SER A CA 1
ATOM 869 C C . SER A 1 114 ? 9.665 -19.676 38.068 1.00 56.51 114 SER A C 1
ATOM 870 O O . SER A 1 114 ? 8.759 -20.160 38.747 1.00 59.36 114 SER A O 1
ATOM 873 N N . ASP A 1 115 ? 10.829 -20.286 37.868 1.00 54.29 115 ASP A N 1
ATOM 874 C CA . ASP A 1 115 ? 11.131 -21.599 38.430 1.00 55.20 115 ASP A CA 1
ATOM 875 C C . ASP A 1 115 ? 11.885 -21.553 39.766 1.00 54.96 115 ASP A C 1
ATOM 876 O O . ASP A 1 115 ? 12.348 -22.572 40.240 1.00 55.53 115 ASP A O 1
ATOM 881 N N . GLY A 1 116 ? 12.015 -20.375 40.368 1.00 55.01 116 GLY A N 1
ATOM 882 C CA . GLY A 1 116 ? 12.653 -20.253 41.675 1.00 54.85 116 GLY A CA 1
ATOM 883 C C . GLY A 1 116 ? 14.168 -20.097 41.681 1.00 52.83 116 GLY A C 1
ATOM 884 O O . GLY A 1 116 ? 14.765 -20.026 42.762 1.00 52.48 116 GLY A O 1
ATOM 885 N N . LEU A 1 117 ? 14.795 -20.042 40.498 1.00 49.70 117 LEU A N 1
ATOM 886 C CA . LEU A 1 117 ? 16.249 -19.835 40.389 1.00 46.32 117 LEU A CA 1
ATOM 887 C C . LEU A 1 117 ? 16.619 -18.369 40.624 1.00 45.64 117 LEU A C 1
ATOM 888 O O . LEU A 1 117 ? 15.976 -17.460 40.071 1.00 46.08 117 LEU A O 1
ATOM 893 N N . LEU A 1 118 ? 17.652 -18.147 41.434 1.00 43.58 118 LEU A N 1
ATOM 894 C CA . LEU A 1 118 ? 18.195 -16.806 41.672 1.00 43.53 118 LEU A CA 1
ATOM 895 C C . LEU A 1 118 ? 19.143 -16.419 40.551 1.00 41.86 118 LEU A C 1
ATOM 896 O O . LEU A 1 118 ? 20.117 -17.126 40.286 1.00 42.04 118 LEU A O 1
ATOM 901 N N . VAL A 1 119 ? 18.860 -15.286 39.908 1.00 40.23 119 VAL A N 1
ATOM 902 C CA . VAL A 1 119 ? 19.670 -14.790 38.812 1.00 38.57 119 VAL A CA 1
ATOM 903 C C . VAL A 1 119 ? 20.238 -13.433 39.189 1.00 39.26 119 VAL A C 1
ATOM 904 O O . VAL A 1 119 ? 19.516 -12.553 39.657 1.00 41.65 119 VAL A O 1
ATOM 908 N N . CYS A 1 120 ? 21.541 -13.273 39.010 1.00 38.45 120 CYS A N 1
ATOM 909 C CA . CYS A 1 120 ? 22.198 -12.037 39.342 1.00 40.41 120 CYS A CA 1
ATOM 910 C C . CYS A 1 120 ? 22.803 -11.465 38.071 1.00 38.62 120 CYS A C 1
ATOM 911 O O . CYS A 1 120 ? 23.514 -12.160 37.342 1.00 37.42 120 CYS A O 1
ATOM 914 N N . GLU A 1 121 ? 22.516 -10.196 37.805 1.00 37.84 121 GLU A N 1
ATOM 915 C CA . GLU A 1 121 ? 22.978 -9.544 36.588 1.00 36.46 121 GLU A CA 1
ATOM 916 C C . GLU A 1 121 ? 23.835 -8.340 36.913 1.00 36.11 121 GLU A C 1
ATOM 917 O O . GLU A 1 121 ? 23.405 -7.440 37.619 1.00 39.16 121 GLU A O 1
ATOM 923 N N . LEU A 1 122 ? 25.053 -8.342 36.391 1.00 35.53 122 LEU A N 1
ATOM 924 C CA . LEU A 1 122 ? 26.072 -7.391 36.780 1.00 38.06 122 LEU A CA 1
ATOM 925 C C . LEU A 1 122 ? 26.350 -6.501 35.583 1.00 39.41 122 LEU A C 1
ATOM 926 O O . LEU A 1 122 ? 26.867 -6.961 34.552 1.00 38.03 122 LEU A O 1
ATOM 931 N N . GLU A 1 123 ? 25.977 -5.232 35.712 1.00 40.87 123 GLU A N 1
ATOM 932 C CA . GLU A 1 123 ? 26.236 -4.243 34.677 1.00 43.87 123 GLU A CA 1
ATOM 933 C C . GLU A 1 123 ? 27.395 -3.376 35.151 1.00 46.80 123 GLU A C 1
ATOM 934 O O . GLU A 1 123 ? 27.446 -3.035 36.325 1.00 46.72 123 GLU A O 1
ATOM 940 N N . PRO A 1 124 ? 28.318 -3.000 34.249 1.00 51.52 124 PRO A N 1
ATOM 941 C CA . PRO A 1 124 ? 29.441 -2.167 34.684 1.00 56.18 124 PRO A CA 1
ATOM 942 C C . PRO A 1 124 ? 28.971 -0.876 35.326 1.00 60.06 124 PRO A C 1
ATOM 943 O O . PRO A 1 124 ? 28.079 -0.221 34.792 1.00 56.93 124 PRO A O 1
ATOM 947 N N . ALA A 1 125 ? 29.554 -0.538 36.473 1.00 66.11 125 ALA A N 1
ATOM 948 C CA . ALA A 1 125 ? 29.281 0.731 37.133 1.00 73.42 125 ALA A CA 1
ATOM 949 C C . ALA A 1 125 ? 30.252 1.766 36.607 1.00 80.84 125 ALA A C 1
ATOM 950 O O . ALA A 1 125 ? 31.458 1.632 36.772 1.00 82.83 125 ALA A O 1
ATOM 952 N N . TYR A 1 126 ? 29.724 2.790 35.955 1.00 69.82 126 TYR A N 1
ATOM 953 C CA . TYR A 1 126 ? 30.460 4.037 35.750 1.00 76.15 126 TYR A CA 1
ATOM 954 C C . TYR A 1 126 ? 30.048 5.020 36.854 1.00 79.67 126 TYR A C 1
ATOM 955 O O . TYR A 1 126 ? 29.523 6.098 36.574 1.00 81.32 126 TYR A O 1
ATOM 964 N N . THR A 1 127 ? 30.305 4.620 38.105 1.00 83.63 127 THR A N 1
ATOM 965 C CA . THR A 1 127 ? 29.740 5.253 39.316 1.00 86.29 127 THR A CA 1
ATOM 966 C C . THR A 1 127 ? 28.492 6.113 39.050 1.00 88.37 127 THR A C 1
ATOM 967 O O . THR A 1 127 ? 27.374 5.592 38.980 1.00 89.01 127 THR A O 1
ATOM 971 N N . SER A 1 128 ? 28.700 7.424 38.917 1.00 90.43 128 SER A N 1
ATOM 972 C CA . SER A 1 128 ? 27.675 8.362 38.468 1.00 91.56 128 SER A CA 1
ATOM 973 C C . SER A 1 128 ? 28.362 9.380 37.563 1.00 92.01 128 SER A C 1
ATOM 974 O O . SER A 1 128 ? 28.871 10.402 38.035 1.00 92.72 128 SER A O 1
ATOM 977 N N . ASP A 1 129 ? 28.395 9.088 36.265 1.00 91.89 129 ASP A N 1
ATOM 978 C CA . ASP A 1 129 ? 29.435 9.632 35.390 1.00 91.60 129 ASP A CA 1
ATOM 979 C C . ASP A 1 129 ? 28.973 10.750 34.452 1.00 90.62 129 ASP A C 1
ATOM 980 O O . ASP A 1 129 ? 29.798 11.578 34.056 1.00 91.05 129 ASP A O 1
ATOM 985 N N . ASN A 1 130 ? 27.685 10.781 34.091 1.00 88.88 130 ASN A N 1
ATOM 986 C CA . ASN A 1 130 ? 27.218 11.683 33.015 1.00 87.24 130 ASN A CA 1
ATOM 987 C C . ASN A 1 130 ? 25.699 11.847 32.776 1.00 84.92 130 ASN A C 1
ATOM 988 O O . ASN A 1 130 ? 25.304 12.735 32.011 1.00 84.67 130 ASN A O 1
ATOM 993 N N . LEU A 1 131 ? 24.854 11.015 33.393 1.00 81.53 131 LEU A N 1
ATOM 994 C CA . LEU A 1 131 ? 23.402 11.065 33.135 1.00 78.70 131 LEU A CA 1
ATOM 995 C C . LEU A 1 131 ? 22.574 11.298 34.418 1.00 75.19 131 LEU A C 1
ATOM 996 O O . LEU A 1 131 ? 21.921 10.377 34.916 1.00 75.03 131 LEU A O 1
ATOM 1001 N N . PRO A 1 132 ? 22.583 12.541 34.943 1.00 80.93 132 PRO A N 1
ATOM 1002 C CA . PRO A 1 132 ? 21.731 12.869 36.086 1.00 77.20 132 PRO A CA 1
ATOM 1003 C C . PRO A 1 132 ? 20.260 12.957 35.695 1.00 71.48 132 PRO A C 1
ATOM 1004 O O . PRO A 1 132 ? 19.945 13.311 34.559 1.00 71.25 132 PRO A O 1
ATOM 1008 N N . PHE A 1 133 ? 19.369 12.619 36.619 1.00 65.46 133 PHE A N 1
ATOM 1009 C CA . PHE A 1 133 ? 17.932 12.829 36.412 1.00 60.83 133 PHE A CA 1
ATOM 1010 C C . PHE A 1 133 ? 17.220 13.409 37.645 1.00 59.16 133 PHE A C 1
ATOM 1011 O O . PHE A 1 133 ? 16.050 13.785 37.564 1.00 57.73 133 PHE A O 1
ATOM 1019 N N . LEU A 1 134 ? 17.897 13.470 38.787 1.00 57.13 134 LEU A N 1
ATOM 1020 C CA . LEU A 1 134 ? 17.255 13.986 39.996 1.00 56.21 134 LEU A CA 1
ATOM 1021 C C . LEU A 1 134 ? 16.731 15.392 39.706 1.00 53.87 134 LEU A C 1
ATOM 1022 O O . LEU A 1 134 ? 15.610 15.732 40.071 1.00 54.07 134 LEU A O 1
ATOM 1027 N N . GLY A 1 135 ? 17.530 16.196 39.014 1.00 51.22 135 GLY A N 1
ATOM 1028 C CA . GLY A 1 135 ? 17.103 17.545 38.642 1.00 49.71 135 GLY A CA 1
ATOM 1029 C C . GLY A 1 135 ? 16.089 17.535 37.508 1.00 46.55 135 GLY A C 1
ATOM 1030 O O . GLY A 1 135 ? 15.109 18.276 37.543 1.00 45.80 135 GLY A O 1
ATOM 1031 N N . PHE A 1 136 ? 16.299 16.681 36.510 1.00 45.43 136 PHE A N 1
ATOM 1032 C CA . PHE A 1 136 ? 15.337 16.583 35.403 1.00 43.95 136 PHE A CA 1
ATOM 1033 C C . PHE A 1 136 ? 13.944 16.124 35.851 1.00 42.35 136 PHE A C 1
ATOM 1034 O O . PHE A 1 136 ? 12.957 16.484 35.220 1.00 42.18 136 PHE A O 1
ATOM 1042 N N . TYR A 1 137 ? 13.869 15.366 36.948 1.00 41.01 137 TYR A N 1
ATOM 1043 C CA . TYR A 1 137 ? 12.581 14.964 37.554 1.00 39.29 137 TYR A CA 1
ATOM 1044 C C . TYR A 1 137 ? 11.710 16.178 37.830 1.00 38.21 137 TYR A C 1
ATOM 1045 O O . TYR A 1 137 ? 10.488 16.103 37.753 1.00 36.27 137 TYR A O 1
ATOM 1054 N N . HIS A 1 138 ? 12.339 17.300 38.165 1.00 35.91 138 HIS A N 1
ATOM 1055 C CA . HIS A 1 138 ? 11.594 18.515 38.467 1.00 36.36 138 HIS A CA 1
ATOM 1056 C C . HIS A 1 138 ? 10.958 19.145 37.244 1.00 34.08 138 HIS A C 1
ATOM 1057 O O . HIS A 1 138 ? 9.871 19.706 37.329 1.00 36.64 138 HIS A O 1
ATOM 1064 N N . MET A 1 139 ? 11.647 19.069 36.116 1.00 33.62 139 MET A N 1
ATOM 1065 C CA . MET A 1 139 ? 11.089 19.517 34.846 1.00 32.73 139 MET A CA 1
ATOM 1066 C C . MET A 1 139 ? 9.969 18.578 34.378 1.00 30.47 139 MET A C 1
ATOM 1067 O O . MET A 1 139 ? 8.953 19.036 33.883 1.00 31.31 139 MET A O 1
ATOM 1072 N N . ALA A 1 140 ? 10.140 17.280 34.588 1.00 30.49 140 ALA A N 1
ATOM 1073 C CA . ALA A 1 140 ? 9.115 16.288 34.209 1.00 31.54 140 ALA A CA 1
ATOM 1074 C C . ALA A 1 140 ? 7.839 16.471 35.044 1.00 31.26 140 ALA A C 1
ATOM 1075 O O . ALA A 1 140 ? 6.732 16.499 34.510 1.00 31.97 140 ALA A O 1
ATOM 1077 N N . ASN A 1 141 ? 8.029 16.653 36.347 1.00 32.24 141 ASN A N 1
ATOM 1078 C CA . ASN A 1 141 ? 6.960 16.974 37.276 1.00 31.39 141 ASN A CA 1
ATOM 1079 C C . ASN A 1 141 ? 6.207 18.257 36.927 1.00 34.05 141 ASN A C 1
ATOM 1080 O O . ASN A 1 141 ? 4.969 18.310 37.017 1.00 34.15 141 ASN A O 1
ATOM 1085 N N . ALA A 1 142 ? 6.944 19.294 36.522 1.00 31.56 142 ALA A N 1
ATOM 1086 C CA . ALA A 1 142 ? 6.312 20.548 36.105 1.00 31.41 142 ALA A CA 1
ATOM 1087 C C . ALA A 1 142 ? 5.459 20.292 34.850 1.00 31.44 142 ALA A C 1
ATOM 1088 O O . ALA A 1 142 ? 4.339 20.771 34.757 1.00 31.36 142 ALA A O 1
ATOM 1090 N N . ALA A 1 143 ? 5.986 19.511 33.910 1.00 31.85 143 ALA A N 1
ATOM 1091 C CA . ALA A 1 143 ? 5.248 19.172 32.685 1.00 33.66 143 ALA A CA 1
ATOM 1092 C C . ALA A 1 143 ? 3.943 18.422 32.971 1.00 32.99 143 ALA A C 1
ATOM 1093 O O . ALA A 1 143 ? 2.903 18.736 32.417 1.00 34.13 143 ALA A O 1
ATOM 1095 N N . LEU A 1 144 ? 4.013 17.428 33.839 1.00 34.30 144 LEU A N 1
ATOM 1096 C CA . LEU A 1 144 ? 2.823 16.714 34.277 1.00 34.90 144 LEU A CA 1
ATOM 1097 C C . LEU A 1 144 ? 1.820 17.657 34.971 1.00 35.15 144 LEU A C 1
ATOM 1098 O O . LEU A 1 144 ? 0.626 17.607 34.686 1.00 33.40 144 LEU A O 1
ATOM 1103 N N . ASN A 1 145 ? 2.312 18.517 35.859 1.00 34.96 145 ASN A N 1
ATOM 1104 C CA . ASN A 1 145 ? 1.480 19.526 36.533 1.00 39.23 145 ASN A CA 1
ATOM 1105 C C . ASN A 1 145 ? 0.698 20.423 35.583 1.00 39.28 145 ASN A C 1
ATOM 1106 O O . ASN A 1 145 ? -0.470 20.732 35.835 1.00 40.20 145 ASN A O 1
ATOM 1111 N N . ARG A 1 146 ? 1.334 20.844 34.497 1.00 38.41 146 ARG A N 1
ATOM 1112 C CA . ARG A 1 146 ? 0.669 21.683 33.493 1.00 40.74 146 ARG A CA 1
ATOM 1113 C C . ARG A 1 146 ? -0.443 20.947 32.751 1.00 41.73 146 ARG A C 1
ATOM 1114 O O . ARG A 1 146 ? -1.451 21.536 32.414 1.00 41.19 146 ARG A O 1
ATOM 1122 N N . LEU A 1 147 ? -0.207 19.676 32.450 1.00 42.92 147 LEU A N 1
ATOM 1123 C CA . LEU A 1 147 ? -1.186 18.830 31.775 1.00 45.80 147 LEU A CA 1
ATOM 1124 C C . LEU A 1 147 ? -2.420 18.705 32.633 1.00 47.10 147 LEU A C 1
ATOM 1125 O O . LEU A 1 147 ? -3.541 18.769 32.146 1.00 50.06 147 LEU A O 1
ATOM 1130 N N . ARG A 1 148 ? -2.197 18.521 33.922 1.00 48.61 148 ARG A N 1
ATOM 1131 C CA . ARG A 1 148 ? -3.277 18.339 34.861 1.00 51.52 148 ARG A CA 1
ATOM 1132 C C . ARG A 1 148 ? -4.095 19.614 35.023 1.00 53.99 148 ARG A C 1
ATOM 1133 O O . ARG A 1 148 ? -5.244 19.552 35.422 1.00 56.26 148 ARG A O 1
ATOM 1141 N N . GLN A 1 149 ? -3.517 20.758 34.681 1.00 57.33 149 GLN A N 1
ATOM 1142 C CA . GLN A 1 149 ? -4.262 22.023 34.639 1.00 60.37 149 GLN A CA 1
ATOM 1143 C C . GLN A 1 149 ? -5.143 22.121 33.397 1.00 60.19 149 GLN A C 1
ATOM 1144 O O . GLN A 1 149 ? -6.351 22.326 33.516 1.00 61.72 149 GLN A O 1
ATOM 1150 N N . GLN A 1 150 ? -4.542 21.987 32.213 1.00 58.67 150 GLN A N 1
ATOM 1151 C CA . GLN A 1 150 ? -5.310 21.865 30.979 1.00 59.01 150 GLN A CA 1
ATOM 1152 C C . GLN A 1 150 ? -4.558 21.146 29.852 1.00 57.99 150 GLN A C 1
ATOM 1153 O O . GLN A 1 150 ? -3.407 21.482 29.531 1.00 56.57 150 GLN A O 1
ATOM 1159 N N . ALA A 1 151 ? -5.233 20.168 29.243 1.00 54.90 151 ALA A N 1
ATOM 1160 C CA . ALA A 1 151 ? -4.596 19.309 28.261 1.00 52.44 151 ALA A CA 1
ATOM 1161 C C . ALA A 1 151 ? -5.616 18.505 27.448 1.00 50.37 151 ALA A C 1
ATOM 1162 O O . ALA A 1 151 ? -6.699 18.179 27.929 1.00 48.21 151 ALA A O 1
ATOM 1164 N N . ASN A 1 152 ? -5.254 18.223 26.202 1.00 49.00 152 ASN A N 1
ATOM 1165 C CA . ASN A 1 152 ? -5.860 17.144 25.435 1.00 49.35 152 ASN A CA 1
ATOM 1166 C C . ASN A 1 152 ? -5.014 15.881 25.597 1.00 46.19 152 ASN A C 1
ATOM 1167 O O . ASN A 1 152 ? -3.874 15.942 26.056 1.00 42.00 152 ASN A O 1
ATOM 1172 N N . LEU A 1 153 ? -5.578 14.734 25.233 1.00 45.03 153 LEU A N 1
ATOM 1173 C CA . LEU A 1 153 ? -4.860 13.463 25.333 1.00 42.83 153 LEU A CA 1
ATOM 1174 C C . LEU A 1 153 ? -3.495 13.548 24.653 1.00 40.46 153 LEU A C 1
ATOM 1175 O O . LEU A 1 153 ? -2.508 13.046 25.166 1.00 38.66 153 LEU A O 1
ATOM 1180 N N . ARG A 1 154 ? -3.462 14.211 23.503 1.00 39.70 154 ARG A N 1
ATOM 1181 C CA . ARG A 1 154 ? -2.242 14.423 22.743 1.00 42.17 154 ARG A CA 1
ATOM 1182 C C . ARG A 1 154 ? -1.134 15.092 23.552 1.00 39.41 154 ARG A C 1
ATOM 1183 O O . ARG A 1 154 ? 0.026 14.769 23.375 1.00 39.59 154 ARG A O 1
ATOM 1191 N N . ASP A 1 155 ? -1.485 16.041 24.409 1.00 39.12 155 ASP A N 1
ATOM 1192 C CA . ASP A 1 155 ? -0.478 16.699 25.246 1.00 38.38 155 ASP A CA 1
ATOM 1193 C C . ASP A 1 155 ? 0.202 15.686 26.184 1.00 36.52 155 ASP A C 1
ATOM 1194 O O . ASP A 1 155 ? 1.407 15.788 26.423 1.00 33.59 155 ASP A O 1
ATOM 1199 N N . PHE A 1 156 ? -0.556 14.710 26.702 1.00 33.87 156 PHE A N 1
ATOM 1200 C CA . PHE A 1 156 ? 0.038 13.699 27.587 1.00 33.13 156 PHE A CA 1
ATOM 1201 C C . PHE A 1 156 ? 1.062 12.858 26.825 1.00 33.83 156 PHE A C 1
ATOM 1202 O O . PHE A 1 156 ? 2.151 12.596 27.329 1.00 31.63 156 PHE A O 1
ATOM 1210 N N . TYR A 1 157 ? 0.716 12.464 25.602 1.00 33.40 157 TYR A N 1
ATOM 1211 C CA . TYR A 1 157 ? 1.616 11.663 24.775 1.00 33.03 157 TYR A CA 1
ATOM 1212 C C . TYR A 1 157 ? 2.914 12.383 24.547 1.00 32.48 157 TYR A C 1
ATOM 1213 O O . TYR A 1 157 ? 3.979 11.786 24.669 1.00 30.44 157 TYR A O 1
ATOM 1222 N N . ASP A 1 158 ? 2.818 13.681 24.262 1.00 32.59 158 ASP A N 1
ATOM 1223 C CA . ASP A 1 158 ? 3.978 14.499 23.976 1.00 34.73 158 ASP A CA 1
ATOM 1224 C C . ASP A 1 158 ? 4.868 14.696 25.190 1.00 34.29 158 ASP A C 1
ATOM 1225 O O . ASP A 1 158 ? 6.091 14.717 25.054 1.00 34.55 158 ASP A O 1
ATOM 1230 N N . VAL A 1 159 ? 4.263 14.870 26.360 1.00 32.77 159 VAL A N 1
ATOM 1231 C CA . VAL A 1 159 ? 5.035 15.009 27.592 1.00 32.20 159 VAL A CA 1
ATOM 1232 C C . VAL A 1 159 ? 5.886 13.771 27.872 1.00 29.98 159 VAL A C 1
ATOM 1233 O O . VAL A 1 159 ? 7.057 13.892 28.215 1.00 30.34 159 VAL A O 1
ATOM 1237 N N . ILE A 1 160 ? 5.319 12.585 27.689 1.00 30.90 160 ILE A N 1
ATOM 1238 C CA . ILE A 1 160 ? 6.079 11.369 27.897 1.00 29.93 160 ILE A CA 1
ATOM 1239 C C . ILE A 1 160 ? 7.327 11.375 27.026 1.00 30.29 160 ILE A C 1
ATOM 1240 O O . ILE A 1 160 ? 8.442 11.221 27.532 1.00 30.97 160 ILE A O 1
ATOM 1245 N N . VAL A 1 161 ? 7.158 11.558 25.719 1.00 29.93 161 VAL A N 1
ATOM 1246 C CA . VAL A 1 161 ? 8.315 11.471 24.826 1.00 29.25 161 VAL A CA 1
ATOM 1247 C C . VAL A 1 161 ? 9.329 12.600 25.065 1.00 31.45 161 VAL A C 1
ATOM 1248 O O . VAL A 1 161 ? 10.537 12.345 25.124 1.00 31.52 161 VAL A O 1
ATOM 1252 N N . GLU A 1 162 ? 8.849 13.822 25.261 1.00 32.37 162 GLU A N 1
ATOM 1253 C CA . GLU A 1 162 ? 9.734 14.958 25.503 1.00 32.66 162 GLU A CA 1
ATOM 1254 C C . GLU A 1 162 ? 10.553 14.820 26.790 1.00 30.57 162 GLU A C 1
ATOM 1255 O O . GLU A 1 162 ? 11.768 15.032 26.776 1.00 29.99 162 GLU A O 1
ATOM 1261 N N . GLU A 1 163 ? 9.918 14.405 27.882 1.00 29.46 163 GLU A N 1
ATOM 1262 C CA . GLU A 1 163 ? 10.627 14.304 29.159 1.00 30.39 163 GLU A CA 1
ATOM 1263 C C . GLU A 1 163 ? 11.525 13.085 29.286 1.00 29.56 163 GLU A C 1
ATOM 1264 O O . GLU A 1 163 ? 12.604 13.166 29.877 1.00 29.25 163 GLU A O 1
ATOM 1270 N N . VAL A 1 164 ? 11.125 11.961 28.714 1.00 29.24 164 VAL A N 1
ATOM 1271 C CA . VAL A 1 164 ? 12.044 10.819 28.655 1.00 28.93 164 VAL A CA 1
ATOM 1272 C C . VAL A 1 164 ? 13.279 11.162 27.811 1.00 31.74 164 VAL A C 1
ATOM 1273 O O . VAL A 1 164 ? 14.409 10.852 28.200 1.00 31.06 164 VAL A O 1
ATOM 1277 N N . ARG A 1 165 ? 13.079 11.854 26.691 1.00 31.45 165 ARG A N 1
ATOM 1278 C CA . ARG A 1 165 ? 14.216 12.260 25.870 1.00 31.48 165 ARG A CA 1
ATOM 1279 C C . ARG A 1 165 ? 15.121 13.272 26.621 1.00 32.49 165 ARG A C 1
ATOM 1280 O O . ARG A 1 165 ? 16.348 13.173 26.564 1.00 33.18 165 ARG A O 1
ATOM 1288 N N . ARG A 1 166 ? 14.521 14.204 27.349 1.00 33.11 166 ARG A N 1
ATOM 1289 C CA . ARG A 1 166 ? 15.279 15.200 28.137 1.00 36.44 166 ARG A CA 1
ATOM 1290 C C . ARG A 1 166 ? 16.135 14.493 29.198 1.00 37.85 166 ARG A C 1
ATOM 1291 O O . ARG A 1 166 ? 17.301 14.823 29.388 1.00 38.77 166 ARG A O 1
ATOM 1299 N N . MET A 1 167 ? 15.543 13.497 29.850 1.00 37.80 167 MET A N 1
ATOM 1300 C CA A MET A 1 167 ? 16.195 12.802 30.946 0.50 39.20 167 MET A CA 1
ATOM 1301 C CA B MET A 1 167 ? 16.185 12.775 30.954 0.50 39.23 167 MET A CA 1
ATOM 1302 C C . MET A 1 167 ? 17.312 11.886 30.440 1.00 39.77 167 MET A C 1
ATOM 1303 O O . MET A 1 167 ? 18.329 11.712 31.105 1.00 40.33 167 MET A O 1
ATOM 1312 N N . THR A 1 168 ? 17.117 11.302 29.257 1.00 39.42 168 THR A N 1
ATOM 1313 C CA . THR A 1 168 ? 18.029 10.276 28.748 1.00 37.34 168 THR A CA 1
ATOM 1314 C C . THR A 1 168 ? 19.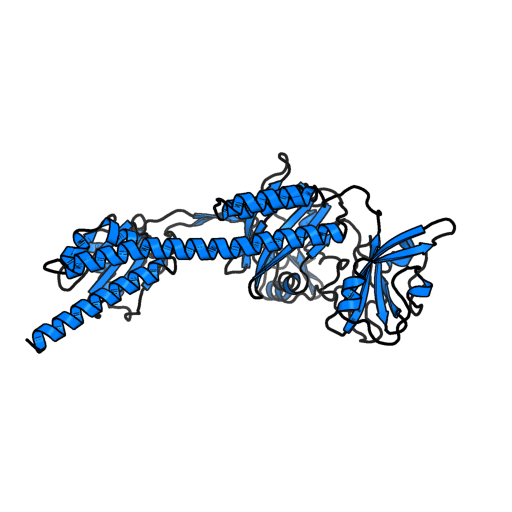034 10.764 27.714 1.00 37.77 168 THR A C 1
ATOM 1315 O O . THR A 1 168 ? 20.104 10.176 27.580 1.00 38.53 168 THR A O 1
ATOM 1319 N N . GLY A 1 169 ? 18.682 11.787 26.936 1.00 36.14 169 GLY A N 1
ATOM 1320 C CA . GLY A 1 169 ? 19.501 12.184 25.789 1.00 35.38 169 GLY A CA 1
ATOM 1321 C C . GLY A 1 169 ? 19.402 11.275 24.561 1.00 35.77 169 GLY A C 1
ATOM 1322 O O . GLY A 1 169 ? 20.246 11.366 23.656 1.00 34.99 169 GLY A O 1
ATOM 1323 N N . PHE A 1 170 ? 18.377 10.411 24.502 1.00 33.41 170 PHE A N 1
ATOM 1324 C CA . PHE A 1 170 ? 18.185 9.528 23.345 1.00 33.20 170 PHE A CA 1
ATOM 1325 C C . PHE A 1 170 ? 17.929 10.363 22.084 1.00 34.71 170 PHE A C 1
ATOM 1326 O O . PHE A 1 170 ? 17.264 11.399 22.156 1.00 36.69 170 PHE A O 1
ATOM 1334 N N . ASP A 1 171 ? 18.420 9.898 20.934 1.00 34.71 171 ASP A N 1
ATOM 1335 C CA . ASP A 1 171 ? 18.259 10.604 19.664 1.00 35.80 171 ASP A CA 1
ATOM 1336 C C . ASP A 1 171 ? 16.798 10.601 19.226 1.00 36.30 171 ASP A C 1
ATOM 1337 O O . ASP A 1 171 ? 16.354 11.529 18.545 1.00 34.47 171 ASP A O 1
ATOM 1342 N N . ARG A 1 172 ? 16.061 9.554 19.598 1.00 33.25 172 ARG A N 1
ATOM 1343 C CA . ARG A 1 172 ? 14.651 9.420 19.242 1.00 32.73 172 ARG A CA 1
ATOM 1344 C C . ARG A 1 172 ? 13.888 8.757 20.375 1.00 32.22 172 ARG A C 1
ATOM 1345 O O . ARG A 1 172 ? 14.299 7.712 20.877 1.00 30.00 172 ARG A O 1
ATOM 1353 N N . VAL A 1 173 ? 12.775 9.357 20.774 1.00 30.59 173 VAL A N 1
ATOM 1354 C CA . VAL A 1 173 ? 11.868 8.719 21.726 1.00 30.68 173 VAL A CA 1
ATOM 1355 C C . VAL A 1 173 ? 10.460 8.721 21.168 1.00 30.87 173 VAL A C 1
ATOM 1356 O O . VAL A 1 173 ? 9.961 9.755 20.735 1.00 28.57 173 VAL A O 1
ATOM 1360 N N . MET A 1 174 ? 9.826 7.550 21.154 1.00 28.94 174 MET A N 1
ATOM 1361 C CA A MET A 1 174 ? 8.480 7.375 20.624 0.50 28.93 174 MET A CA 1
ATOM 1362 C CA B MET A 1 174 ? 8.449 7.483 20.681 0.50 31.54 174 MET A CA 1
ATOM 1363 C C . MET A 1 174 ? 7.503 6.797 21.654 1.00 29.58 174 MET A C 1
ATOM 1364 O O . MET A 1 174 ? 7.910 6.114 22.599 1.00 29.28 174 MET A O 1
ATOM 1373 N N . LEU A 1 175 ? 6.226 7.060 21.446 1.00 29.89 175 LEU A N 1
ATOM 1374 C CA . LEU A 1 175 ? 5.154 6.354 22.145 1.00 29.58 175 LEU A CA 1
ATOM 1375 C C . LEU A 1 175 ? 4.411 5.510 21.130 1.00 30.13 175 LEU A C 1
ATOM 1376 O O . LEU A 1 175 ? 3.902 6.021 20.148 1.00 28.89 175 LEU A O 1
ATOM 1381 N N . TYR A 1 176 ? 4.389 4.201 21.384 1.00 30.88 176 TYR A N 1
ATOM 1382 C CA . TYR A 1 176 ? 3.909 3.203 20.468 1.00 31.45 176 TYR A CA 1
ATOM 1383 C C . TYR A 1 176 ? 2.699 2.533 21.097 1.00 31.18 176 TYR A C 1
ATOM 1384 O O . TYR A 1 176 ? 2.831 1.888 22.117 1.00 33.94 176 TYR A O 1
ATOM 1393 N N . ARG A 1 177 ? 1.527 2.711 20.504 1.00 29.96 177 ARG A N 1
ATOM 1394 C CA . ARG A 1 177 ? 0.299 2.199 21.082 1.00 31.24 177 ARG A CA 1
ATOM 1395 C C . ARG A 1 177 ? -0.229 1.001 20.300 1.00 31.77 177 ARG A C 1
ATOM 1396 O O . ARG A 1 177 ? -0.308 1.046 19.077 1.00 30.65 177 ARG A O 1
ATOM 1404 N N . PHE A 1 178 ? -0.600 -0.066 21.006 1.00 31.52 178 PHE A N 1
ATOM 1405 C CA . PHE A 1 178 ? -1.219 -1.224 20.362 1.00 32.41 178 PHE A CA 1
ATOM 1406 C C . PHE A 1 178 ? -2.716 -0.980 20.120 1.00 33.48 178 PHE A C 1
ATOM 1407 O O . PHE A 1 178 ? -3.431 -0.491 20.990 1.00 33.33 178 PHE A O 1
ATOM 1415 N N . ASP A 1 179 ? -3.183 -1.288 18.918 1.00 36.64 179 ASP A N 1
ATOM 1416 C CA . ASP A 1 179 ? -4.604 -1.162 18.612 1.00 38.75 179 ASP A CA 1
ATOM 1417 C C . ASP A 1 179 ? -5.335 -2.485 18.897 1.00 40.89 179 ASP A C 1
ATOM 1418 O O . ASP A 1 179 ? -4.761 -3.397 19.511 1.00 39.46 179 ASP A O 1
ATOM 1423 N N . GLU A 1 180 ? -6.589 -2.573 18.471 1.00 43.00 180 GLU A N 1
ATOM 1424 C CA . GLU A 1 180 ? -7.462 -3.729 18.748 1.00 47.44 180 GLU A CA 1
ATOM 1425 C C . GLU A 1 180 ? -6.942 -5.040 18.171 1.00 46.19 180 GLU A C 1
ATOM 1426 O O . GLU A 1 180 ? -7.239 -6.100 18.699 1.00 48.15 180 GLU A O 1
ATOM 1432 N N . ASN A 1 181 ? -6.184 -4.965 17.082 1.00 44.80 181 ASN A N 1
ATOM 1433 C CA . ASN A 1 181 ? -5.570 -6.146 16.478 1.00 43.89 181 ASN A CA 1
ATOM 1434 C C . ASN A 1 181 ? -4.102 -6.314 16.848 1.00 42.36 181 ASN A C 1
ATOM 1435 O O . ASN A 1 181 ? -3.411 -7.144 16.277 1.00 42.73 181 ASN A O 1
ATOM 1440 N N . ASN A 1 182 ? -3.630 -5.500 17.794 1.00 41.88 182 ASN A N 1
ATOM 1441 C CA . ASN A 1 182 ? -2.220 -5.442 18.181 1.00 40.79 182 ASN A CA 1
ATOM 1442 C C . ASN A 1 182 ? -1.253 -5.064 17.052 1.00 38.54 182 ASN A C 1
ATOM 1443 O O . ASN A 1 182 ? -0.065 -5.353 17.132 1.00 37.58 182 ASN A O 1
ATOM 1448 N N . HIS A 1 183 ? -1.758 -4.369 16.037 1.00 37.83 183 HIS A N 1
ATOM 1449 C CA . HIS A 1 183 ? -0.924 -3.480 15.230 1.00 37.25 183 HIS A CA 1
ATOM 1450 C C . HIS A 1 183 ? -0.462 -2.330 16.127 1.00 35.99 183 HIS A C 1
ATOM 1451 O O . HIS A 1 183 ? -1.062 -2.061 17.169 1.00 37.62 183 HIS A O 1
ATOM 1458 N N . GLY A 1 184 ? 0.612 -1.665 15.723 1.00 34.17 184 GLY A N 1
ATOM 1459 C CA . GLY A 1 184 ? 1.151 -0.537 16.464 1.00 33.23 184 GLY A CA 1
ATOM 1460 C C . GLY A 1 184 ? 1.001 0.783 15.742 1.00 32.23 184 GLY A C 1
ATOM 1461 O O . GLY A 1 184 ? 1.060 0.822 14.510 1.00 35.01 184 GLY A O 1
ATOM 1462 N N . ASP A 1 185 ? 0.816 1.856 16.510 1.00 31.03 185 ASP A N 1
ATOM 1463 C CA . ASP A 1 185 ? 0.789 3.220 15.987 1.00 32.07 185 ASP A CA 1
ATOM 1464 C C . ASP A 1 185 ? 1.798 4.072 16.752 1.00 30.90 185 ASP A C 1
ATOM 1465 O O . ASP A 1 185 ? 1.786 4.097 17.991 1.00 29.66 185 ASP A O 1
ATOM 1470 N N . VAL A 1 186 ? 2.667 4.772 16.034 1.00 29.81 186 VAL A N 1
ATOM 1471 C CA . VAL A 1 186 ? 3.522 5.762 16.677 1.00 30.51 186 VAL A CA 1
ATOM 1472 C C . VAL A 1 186 ? 2.690 7.031 16.884 1.00 29.62 186 VAL A C 1
ATOM 1473 O O . VAL A 1 186 ? 2.415 7.753 15.940 1.00 31.68 186 VAL A O 1
ATOM 1477 N N . ILE A 1 187 ? 2.273 7.276 18.124 1.00 30.83 187 ILE A N 1
ATOM 1478 C CA . ILE A 1 187 ? 1.323 8.378 18.417 1.00 31.11 187 ILE A CA 1
ATOM 1479 C C . ILE A 1 187 ? 1.982 9.646 18.980 1.00 31.54 187 ILE A C 1
ATOM 1480 O O . ILE A 1 187 ? 1.329 10.686 19.105 1.00 32.26 187 ILE A O 1
ATOM 1485 N N . ALA A 1 188 ? 3.267 9.560 19.332 1.00 30.73 188 ALA A N 1
ATOM 1486 C CA . ALA A 1 188 ? 4.046 10.730 19.744 1.00 29.71 188 ALA A CA 1
ATOM 1487 C C . ALA A 1 188 ? 5.513 10.475 19.461 1.00 29.70 188 ALA A C 1
ATOM 1488 O O . ALA A 1 188 ? 5.939 9.343 19.406 1.00 29.08 188 ALA A O 1
ATOM 1490 N N . GLU A 1 189 ? 6.283 11.533 19.267 1.00 30.40 189 GLU A N 1
ATOM 1491 C CA . GLU A 1 189 ? 7.682 11.384 18.953 1.00 32.78 189 GLU A CA 1
ATOM 1492 C C . GLU A 1 189 ? 8.432 12.661 19.256 1.00 35.37 189 GLU A C 1
ATOM 1493 O O . GLU A 1 189 ? 7.946 13.747 18.990 1.00 34.77 189 GLU A O 1
ATOM 1499 N N . ASP A 1 190 ? 9.615 12.501 19.835 1.00 35.30 190 ASP A N 1
ATOM 1500 C CA . ASP A 1 190 ? 10.573 13.574 19.968 1.00 35.45 190 ASP A CA 1
ATOM 1501 C C . ASP A 1 190 ? 11.918 13.030 19.494 1.00 35.28 190 ASP A C 1
ATOM 1502 O O . ASP A 1 190 ? 12.346 11.964 19.934 1.00 32.95 190 ASP A O 1
ATOM 1507 N N . LYS A 1 191 ? 12.569 13.756 18.595 1.00 35.90 191 LYS A N 1
ATOM 1508 C CA . LYS A 1 191 ? 13.759 13.262 17.893 1.00 37.13 191 LYS A CA 1
ATOM 1509 C C . LYS A 1 191 ? 14.630 14.428 17.452 1.00 39.40 191 LYS A C 1
ATOM 1510 O O . LYS A 1 191 ? 14.137 15.544 17.294 1.00 40.50 191 LYS A O 1
ATOM 1516 N N . ARG A 1 192 ? 15.906 14.163 17.196 1.00 40.84 192 ARG A N 1
ATOM 1517 C CA . ARG A 1 192 ? 16.776 15.146 16.542 1.00 43.61 192 ARG A CA 1
ATOM 1518 C C . ARG A 1 192 ? 16.186 15.628 15.224 1.00 44.66 192 ARG A C 1
ATOM 1519 O O . ARG A 1 192 ? 15.614 14.839 14.462 1.00 42.73 192 ARG A O 1
ATOM 1527 N N . ASP A 1 193 ? 16.343 16.923 14.957 1.00 46.75 193 ASP A N 1
ATOM 1528 C CA . ASP A 1 193 ? 15.774 17.552 13.765 1.00 49.96 193 ASP A CA 1
ATOM 1529 C C . ASP A 1 193 ? 16.253 16.956 12.436 1.00 50.87 193 ASP A C 1
ATOM 1530 O O . ASP A 1 193 ? 15.532 17.038 11.445 1.00 52.25 193 ASP A O 1
ATOM 1535 N N . ASP A 1 194 ? 17.450 16.370 12.412 1.00 49.79 194 ASP A N 1
ATOM 1536 C CA . ASP A 1 194 ? 18.010 15.809 11.176 1.00 52.39 194 ASP A CA 1
ATOM 1537 C C . ASP A 1 194 ? 17.674 14.320 10.998 1.00 50.87 194 ASP A C 1
ATOM 1538 O O . ASP A 1 194 ? 18.163 13.681 10.083 1.00 53.46 194 ASP A O 1
ATOM 1543 N N . MET A 1 195 ? 16.846 13.768 11.875 1.00 48.16 195 MET A N 1
ATOM 1544 C CA . MET A 1 195 ? 16.372 12.400 11.717 1.00 45.73 195 MET A CA 1
ATOM 1545 C C . MET A 1 195 ? 14.951 12.432 11.173 1.00 45.07 195 MET A C 1
ATOM 1546 O O . MET A 1 195 ? 14.191 13.361 11.457 1.00 44.30 195 MET A O 1
ATOM 1551 N N . GLU A 1 196 ? 14.593 11.424 10.390 1.00 45.35 196 GLU A N 1
ATOM 1552 C CA . GLU A 1 196 ? 13.272 11.390 9.759 1.00 45.62 196 GLU A CA 1
ATOM 1553 C C . GLU A 1 196 ? 12.233 10.957 10.784 1.00 42.32 196 GLU A C 1
ATOM 1554 O O . GLU A 1 196 ? 12.545 10.164 11.666 1.00 43.41 196 GLU A O 1
ATOM 1560 N N . PRO A 1 197 ? 11.003 11.481 10.679 1.00 42.43 197 PRO A N 1
ATOM 1561 C CA . PRO A 1 197 ? 9.947 11.159 11.638 1.00 40.09 197 PRO A CA 1
ATOM 1562 C C . PRO A 1 197 ? 9.279 9.799 11.379 1.00 39.73 197 PRO A C 1
ATOM 1563 O O . PRO A 1 197 ? 9.002 9.452 10.232 1.00 38.03 197 PRO A O 1
ATOM 1567 N N . TYR A 1 198 ? 9.046 9.036 12.448 1.00 37.40 198 TYR A N 1
ATOM 1568 C CA . TYR A 1 198 ? 8.169 7.874 12.408 1.00 36.08 198 TYR A CA 1
ATOM 1569 C C . TYR A 1 198 ? 6.772 8.174 12.951 1.00 34.35 198 TYR A C 1
ATOM 1570 O O . TYR A 1 198 ? 5.901 7.291 12.972 1.00 34.24 198 TYR A O 1
ATOM 1579 N N . LEU A 1 199 ? 6.556 9.410 13.372 1.00 33.66 199 LEU A N 1
ATOM 1580 C CA . LEU A 1 199 ? 5.277 9.827 13.946 1.00 34.26 199 LEU A CA 1
ATOM 1581 C C . LEU A 1 199 ? 4.158 9.544 12.961 1.00 33.65 199 LEU A C 1
ATOM 1582 O O . LEU A 1 199 ? 4.279 9.877 11.794 1.00 34.89 199 LEU A O 1
ATOM 1587 N N . GL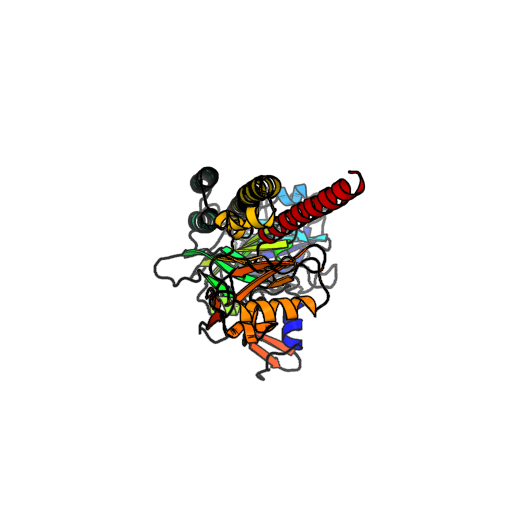Y A 1 200 ? 3.095 8.896 13.424 1.00 33.77 200 GLY A N 1
ATOM 1588 C CA . GLY A 1 200 ? 1.947 8.585 12.570 1.00 34.39 200 GLY A CA 1
ATOM 1589 C C . GLY A 1 200 ? 2.069 7.264 11.804 1.00 36.44 200 GLY A C 1
ATOM 1590 O O . GLY A 1 200 ? 1.144 6.882 11.091 1.00 36.92 200 GLY A O 1
ATOM 1591 N N . LEU A 1 201 ? 3.201 6.568 11.919 1.00 35.80 201 LEU A N 1
ATOM 1592 C CA . LEU A 1 201 ? 3.370 5.310 11.203 1.00 35.75 201 LEU A CA 1
ATOM 1593 C C . LEU A 1 201 ? 2.704 4.141 11.947 1.00 34.99 201 LEU A C 1
ATOM 1594 O O . LEU A 1 201 ? 2.655 4.095 13.182 1.00 35.10 201 LEU A O 1
ATOM 1599 N N . HIS A 1 202 ? 2.206 3.203 11.155 1.00 34.38 202 HIS A N 1
ATOM 1600 C CA . HIS A 1 202 ? 1.427 2.068 11.605 1.00 33.60 202 HIS A CA 1
ATOM 1601 C C . HIS A 1 202 ? 2.204 0.815 11.221 1.00 34.06 202 HIS A C 1
ATOM 1602 O O . HIS A 1 202 ? 2.653 0.709 10.078 1.00 34.83 202 HIS A O 1
ATOM 1609 N N . TYR A 1 203 ? 2.329 -0.134 12.147 1.00 33.05 203 TYR A N 1
ATOM 1610 C CA . TYR A 1 203 ? 3.156 -1.345 11.942 1.00 33.37 203 TYR A CA 1
ATOM 1611 C C . TYR A 1 203 ? 2.356 -2.628 12.173 1.00 34.94 203 TYR A C 1
ATOM 1612 O O . TYR A 1 203 ? 1.478 -2.650 13.040 1.00 34.22 203 TYR A O 1
ATOM 1621 N N . PRO A 1 204 ? 2.664 -3.711 11.421 1.00 35.01 204 PRO A N 1
ATOM 1622 C CA . PRO A 1 204 ? 1.983 -4.989 11.641 1.00 37.27 204 PRO A CA 1
ATOM 1623 C C . PRO A 1 204 ? 2.188 -5.554 13.053 1.00 37.27 204 PRO A C 1
ATOM 1624 O O . PRO A 1 204 ? 3.224 -5.316 13.680 1.00 36.68 204 PRO A O 1
ATOM 1628 N N . GLU A 1 205 ? 1.209 -6.316 13.523 1.00 36.98 205 GLU A N 1
ATOM 1629 C CA . GLU A 1 205 ? 1.311 -7.057 14.774 1.00 39.83 205 GLU A CA 1
ATOM 1630 C C . GLU A 1 205 ? 2.578 -7.915 14.872 1.00 38.79 205 GLU A C 1
ATOM 1631 O O . GLU A 1 205 ? 3.120 -8.082 15.962 1.00 38.55 205 GLU A O 1
ATOM 1637 N N . SER A 1 206 ? 3.044 -8.447 13.740 1.00 39.68 206 SER A N 1
ATOM 1638 C CA . SER A 1 206 ? 4.194 -9.354 13.731 1.00 38.55 206 SER A CA 1
ATOM 1639 C C . SER A 1 206 ? 5.539 -8.669 14.028 1.00 37.43 206 SER A C 1
ATOM 1640 O O . SER A 1 206 ? 6.514 -9.355 14.321 1.00 37.05 206 SER A O 1
ATOM 1643 N N . ASP A 1 207 ? 5.596 -7.335 13.957 1.00 34.91 207 ASP A N 1
ATOM 1644 C CA . ASP A 1 207 ? 6.813 -6.592 14.302 1.00 34.07 207 ASP A CA 1
ATOM 1645 C C . ASP A 1 207 ? 7.169 -6.741 15.776 1.00 34.05 207 ASP A C 1
ATOM 1646 O O . ASP A 1 207 ? 8.343 -6.825 16.129 1.00 32.27 207 ASP A O 1
ATOM 1651 N N . ILE A 1 208 ? 6.146 -6.754 16.627 1.00 35.28 208 ILE A N 1
ATOM 1652 C CA . ILE A 1 208 ? 6.301 -7.091 18.027 1.00 35.72 208 ILE A CA 1
ATOM 1653 C C . ILE A 1 208 ? 5.400 -8.267 18.353 1.00 35.65 208 ILE A C 1
ATOM 1654 O O . ILE A 1 208 ? 4.271 -8.075 18.790 1.00 36.58 208 ILE A O 1
ATOM 1659 N N . PRO A 1 209 ? 5.883 -9.502 18.122 1.00 38.77 209 PRO A N 1
ATOM 1660 C CA . PRO A 1 209 ? 4.954 -10.629 18.161 1.00 38.85 209 PRO A CA 1
ATOM 1661 C C . PRO A 1 209 ? 4.538 -11.036 19.576 1.00 39.91 209 PRO A C 1
ATOM 1662 O O . PRO A 1 209 ? 5.062 -10.507 20.569 1.00 38.03 209 PRO A O 1
ATOM 1666 N N . GLN A 1 210 ? 3.615 -11.989 19.664 1.00 39.12 210 GLN A N 1
ATOM 1667 C CA . GLN A 1 210 ? 3.001 -12.338 20.939 1.00 40.66 210 GLN A CA 1
ATOM 1668 C C . GLN A 1 210 ? 4.007 -12.648 22.069 1.00 38.89 210 GLN A C 1
ATOM 1669 O O . GLN A 1 210 ? 3.820 -12.187 23.192 1.00 39.39 210 GLN A O 1
ATOM 1675 N N . PRO A 1 211 ? 5.094 -13.383 21.773 1.00 37.96 211 PRO A N 1
ATOM 1676 C CA . PRO A 1 211 ? 6.095 -13.627 22.837 1.00 39.21 211 PRO A CA 1
ATOM 1677 C C . PRO A 1 211 ? 6.805 -12.376 23.341 1.00 36.92 211 PRO A C 1
ATOM 1678 O O . PRO A 1 211 ? 7.166 -12.317 24.518 1.00 36.20 211 PRO A O 1
ATOM 1682 N N . ALA A 1 212 ? 7.010 -11.395 22.463 1.00 35.30 212 ALA A N 1
ATOM 1683 C CA . ALA A 1 212 ? 7.618 -10.132 22.855 1.00 33.78 212 ALA A CA 1
ATOM 1684 C C . ALA A 1 212 ? 6.651 -9.327 23.710 1.00 33.75 212 ALA A C 1
ATOM 1685 O O . ALA A 1 212 ? 7.034 -8.785 24.736 1.00 34.63 212 ALA A O 1
ATOM 1687 N N . ARG A 1 213 ? 5.395 -9.251 23.285 1.00 33.60 213 ARG A N 1
ATOM 1688 C CA . ARG A 1 213 ? 4.361 -8.596 24.093 1.00 34.12 213 ARG A CA 1
ATOM 1689 C C . ARG A 1 213 ? 4.176 -9.257 25.460 1.00 33.94 213 ARG A C 1
ATOM 1690 O O . ARG A 1 213 ? 4.066 -8.578 26.474 1.00 34.90 213 ARG A O 1
ATOM 1698 N N . ARG A 1 214 ? 4.167 -10.580 25.492 1.00 34.58 214 ARG A N 1
ATOM 1699 C CA A ARG A 1 214 ? 4.015 -11.309 26.748 0.50 36.16 214 ARG A CA 1
ATOM 1700 C CA B ARG A 1 214 ? 3.995 -11.286 26.753 0.50 36.51 214 ARG A CA 1
ATOM 1701 C C . ARG A 1 214 ? 5.173 -10.988 27.685 1.00 35.29 214 ARG A C 1
ATOM 1702 O O . ARG A 1 214 ? 4.987 -10.776 28.877 1.00 34.79 214 ARG A O 1
ATOM 1717 N N . LEU A 1 215 ? 6.380 -10.953 27.134 1.00 34.50 215 LEU A N 1
ATOM 1718 C CA . LEU A 1 215 ? 7.547 -10.634 27.930 1.00 35.25 215 LEU A CA 1
ATOM 1719 C C . LEU A 1 215 ? 7.380 -9.304 28.650 1.00 33.41 215 LEU A C 1
ATOM 1720 O O . LEU A 1 215 ? 7.738 -9.182 29.823 1.00 34.82 215 LEU A O 1
ATOM 1725 N N . PHE A 1 216 ? 6.806 -8.319 27.964 1.00 34.67 216 PHE A N 1
ATOM 1726 C CA . PHE A 1 216 ? 6.651 -6.975 28.546 1.00 34.00 216 PHE A CA 1
ATOM 1727 C C . PHE A 1 216 ? 5.623 -6.854 29.672 1.00 36.87 216 PHE A C 1
ATOM 1728 O O . PHE A 1 216 ? 5.647 -5.860 30.427 1.00 37.56 216 PHE A O 1
ATOM 1736 N N . ILE A 1 217 ? 4.748 -7.856 29.801 1.00 37.36 217 ILE A N 1
ATOM 1737 C CA . ILE A 1 217 ? 3.820 -7.935 30.938 1.00 38.34 217 ILE A CA 1
ATOM 1738 C C . ILE A 1 217 ? 4.560 -8.341 32.209 1.00 40.10 217 ILE A C 1
ATOM 1739 O O . ILE A 1 217 ? 4.224 -7.884 33.301 1.00 40.62 217 ILE A O 1
ATOM 1744 N N . HIS A 1 218 ? 5.576 -9.191 32.071 1.00 40.35 218 HIS A N 1
ATOM 1745 C CA . HIS A 1 218 ? 6.371 -9.643 33.230 1.00 43.10 218 HIS A CA 1
ATOM 1746 C C . HIS A 1 218 ? 7.600 -8.792 33.490 1.00 42.15 218 HIS A C 1
ATOM 1747 O O . HIS A 1 218 ? 8.088 -8.714 34.619 1.00 42.88 218 HIS A O 1
ATOM 1754 N N . ASN A 1 219 ? 8.098 -8.166 32.432 1.00 41.85 219 ASN A N 1
ATOM 1755 C CA . ASN A 1 219 ? 9.324 -7.409 32.489 1.00 40.84 219 ASN A CA 1
ATOM 1756 C C . ASN A 1 219 ? 9.110 -6.039 31.856 1.00 40.24 219 ASN A C 1
ATOM 1757 O O . ASN A 1 219 ? 9.115 -5.925 30.639 1.00 40.56 219 ASN A O 1
ATOM 1762 N N . PRO A 1 220 ? 8.953 -4.992 32.681 1.00 42.80 220 PRO A N 1
ATOM 1763 C CA . PRO A 1 220 ? 8.584 -3.659 32.201 1.00 41.58 220 PRO A CA 1
ATOM 1764 C C . PRO A 1 220 ? 9.623 -2.959 31.312 1.00 40.28 220 PRO A C 1
ATOM 1765 O O . PRO A 1 220 ? 9.263 -2.041 30.566 1.00 39.47 220 PRO A O 1
ATOM 1769 N N . ILE A 1 221 ? 10.884 -3.357 31.398 1.00 34.32 221 ILE A N 1
ATOM 1770 C CA . ILE A 1 221 ? 11.965 -2.608 30.765 1.00 34.73 221 ILE A CA 1
ATOM 1771 C C . ILE A 1 221 ? 12.859 -3.554 29.962 1.00 33.79 221 ILE A C 1
ATOM 1772 O O . ILE A 1 221 ? 13.305 -4.592 30.470 1.00 36.14 221 ILE A O 1
ATOM 1777 N N . ARG A 1 222 ? 13.112 -3.194 28.712 1.00 31.72 222 ARG A N 1
ATOM 1778 C CA . ARG A 1 222 ? 14.184 -3.810 27.945 1.00 32.08 222 ARG A CA 1
ATOM 1779 C C . ARG A 1 222 ? 15.191 -2.771 27.498 1.00 32.22 222 ARG A C 1
ATOM 1780 O O . ARG A 1 222 ? 14.813 -1.711 27.009 1.00 32.63 222 ARG A O 1
ATOM 1788 N N . VAL A 1 223 ? 16.468 -3.089 27.671 1.00 30.38 223 VAL A N 1
ATOM 1789 C CA . VAL A 1 223 ? 17.536 -2.216 27.248 1.00 29.82 223 VAL A CA 1
ATOM 1790 C C . VAL A 1 223 ? 18.593 -2.972 26.443 1.00 28.93 223 VAL A C 1
ATOM 1791 O O . VAL A 1 223 ? 18.995 -4.111 26.771 1.00 32.40 223 VAL A O 1
ATOM 1795 N N . ILE A 1 224 ? 19.036 -2.323 25.379 1.00 29.44 224 ILE A N 1
ATOM 1796 C CA . ILE A 1 224 ? 20.122 -2.831 24.522 1.00 31.20 224 ILE A CA 1
ATOM 1797 C C . ILE A 1 224 ? 21.138 -1.712 24.294 1.00 32.40 224 ILE A C 1
ATOM 1798 O O . ILE A 1 224 ? 20.965 -0.908 23.372 1.00 33.62 224 ILE A O 1
ATOM 1803 N N . PRO A 1 225 ? 22.176 -1.622 25.160 1.00 34.15 225 PRO A N 1
ATOM 1804 C CA . PRO A 1 225 ? 23.070 -0.468 25.043 1.00 34.83 225 PRO A CA 1
ATOM 1805 C C . PRO A 1 225 ? 23.977 -0.519 23.821 1.00 35.98 225 PRO A C 1
ATOM 1806 O O . PRO A 1 225 ? 24.493 0.508 23.419 1.00 37.12 225 PRO A O 1
ATOM 1810 N N . ASP A 1 226 ? 24.149 -1.693 23.222 1.00 37.18 226 ASP A N 1
ATOM 1811 C CA . ASP A 1 226 ? 25.012 -1.834 22.051 1.00 38.49 226 ASP A CA 1
ATOM 1812 C C . ASP A 1 226 ? 24.468 -2.928 21.148 1.00 38.27 226 ASP A C 1
ATOM 1813 O O . ASP A 1 226 ? 24.792 -4.107 21.311 1.00 38.09 226 ASP A O 1
ATOM 1818 N N . VAL A 1 227 ? 23.660 -2.508 20.184 1.00 37.01 227 VAL A N 1
ATOM 1819 C CA . VAL A 1 227 ? 23.019 -3.400 19.218 1.00 38.68 227 VAL A CA 1
ATOM 1820 C C . VAL A 1 227 ? 24.008 -4.312 18.488 1.00 39.45 227 VAL A C 1
ATOM 1821 O O . VAL A 1 227 ? 23.701 -5.464 18.209 1.00 40.45 227 VAL A O 1
ATOM 1825 N N . TYR A 1 228 ? 25.196 -3.796 18.194 1.00 40.58 228 TYR A N 1
ATOM 1826 C CA . TYR A 1 228 ? 26.234 -4.573 17.512 1.00 43.00 228 TYR A CA 1
ATOM 1827 C C . TYR A 1 228 ? 27.083 -5.466 18.427 1.00 42.99 228 TYR A C 1
ATOM 1828 O O . TYR A 1 228 ? 27.954 -6.182 17.944 1.00 43.43 228 TYR A O 1
ATOM 1837 N N . GLY A 1 229 ? 26.817 -5.444 19.729 1.00 41.13 229 GLY A N 1
ATOM 1838 C CA . GLY A 1 229 ? 27.516 -6.314 20.666 1.00 41.42 229 GLY A CA 1
ATOM 1839 C C . GLY A 1 229 ? 27.291 -7.778 20.346 1.00 41.29 229 GLY A C 1
ATOM 1840 O O . GLY A 1 229 ? 26.152 -8.231 20.236 1.00 41.03 229 GLY A O 1
ATOM 1841 N N . VAL A 1 230 ? 28.371 -8.530 20.205 1.00 41.47 230 VAL A N 1
ATOM 1842 C CA . VAL A 1 230 ? 28.242 -9.935 19.871 1.00 41.72 230 VAL A CA 1
ATOM 1843 C C . VAL A 1 230 ? 27.904 -10.707 21.129 1.00 40.21 230 VAL A C 1
ATOM 1844 O O . VAL A 1 230 ? 28.664 -10.687 22.111 1.00 41.52 230 VAL A O 1
ATOM 1848 N N . ALA A 1 231 ? 26.750 -11.377 21.099 1.00 37.70 231 ALA A N 1
ATOM 1849 C CA . ALA A 1 231 ? 26.202 -12.053 22.265 1.00 36.78 231 ALA A CA 1
ATOM 1850 C C . ALA A 1 231 ? 27.029 -13.276 22.647 1.00 35.97 231 ALA A C 1
ATOM 1851 O O . ALA A 1 231 ? 27.572 -13.941 21.779 1.00 38.51 231 ALA A O 1
ATOM 1853 N N . VAL A 1 232 ? 27.110 -13.567 23.941 1.00 35.31 232 VAL A N 1
ATOM 1854 C CA . VAL A 1 232 ? 27.924 -14.684 24.452 1.00 36.37 232 VAL A CA 1
ATOM 1855 C C . VAL A 1 232 ? 27.029 -15.684 25.175 1.00 35.45 232 VAL A C 1
ATOM 1856 O O . VAL A 1 232 ? 26.005 -15.299 25.743 1.00 35.10 232 VAL A O 1
ATOM 1860 N N . PRO A 1 233 ? 27.401 -16.984 25.164 1.00 35.85 233 PRO A N 1
ATOM 1861 C CA . PRO A 1 233 ? 26.490 -17.950 25.784 1.00 34.80 233 PRO A CA 1
ATOM 1862 C C . PRO A 1 233 ? 26.603 -17.994 27.305 1.00 35.08 233 PRO A C 1
ATOM 1863 O O . PRO A 1 233 ? 27.697 -17.833 27.850 1.00 35.50 233 PRO A O 1
ATOM 1867 N N . LEU A 1 234 ? 25.493 -18.276 27.976 1.00 34.13 234 LEU A N 1
ATOM 1868 C CA . LEU A 1 234 ? 25.543 -18.897 29.304 1.00 35.62 234 LEU A CA 1
ATOM 1869 C C . LEU A 1 234 ? 26.237 -20.263 29.270 1.00 36.47 234 LEU A C 1
ATOM 1870 O O . LEU A 1 234 ? 25.940 -21.066 28.411 1.00 36.30 234 LEU A O 1
ATOM 1875 N N . THR A 1 235 ? 27.125 -20.511 30.237 1.00 35.84 235 THR A N 1
ATOM 1876 C CA . THR A 1 235 ? 27.868 -21.750 30.351 1.00 36.85 235 THR A CA 1
ATOM 1877 C C . THR A 1 235 ? 27.632 -22.370 31.732 1.00 34.01 235 THR A C 1
ATOM 1878 O O . THR A 1 235 ? 27.861 -21.722 32.746 1.00 31.70 235 THR A O 1
ATOM 1882 N N . PRO A 1 236 ? 27.157 -23.625 31.787 1.00 34.07 236 PRO A N 1
ATOM 1883 C CA . PRO A 1 236 ? 26.578 -24.375 30.688 1.00 35.87 236 PRO A CA 1
ATOM 1884 C C . PRO A 1 236 ? 25.286 -23.728 30.149 1.00 35.93 236 PRO A C 1
ATOM 1885 O O . PRO A 1 236 ? 24.691 -22.863 30.802 1.00 36.91 236 PRO A O 1
ATOM 1889 N N . ALA A 1 237 ? 24.869 -24.168 28.965 1.00 37.60 237 ALA A N 1
ATOM 1890 C CA . ALA A 1 237 ? 23.690 -23.633 28.272 1.00 37.17 237 ALA A CA 1
ATOM 1891 C C . ALA A 1 237 ? 22.364 -24.040 28.926 1.00 37.20 237 ALA A C 1
ATOM 1892 O O . ALA A 1 237 ? 21.294 -23.548 28.563 1.00 36.88 237 ALA A O 1
ATOM 1894 N N . VAL A 1 238 ? 22.460 -24.957 29.875 1.00 39.49 238 VAL A N 1
ATOM 1895 C CA . VAL A 1 238 ? 21.335 -25.540 30.577 1.00 41.22 238 VAL A CA 1
ATOM 1896 C C . VAL A 1 238 ? 21.656 -25.409 32.079 1.00 40.65 238 VAL A C 1
ATOM 1897 O O . VAL A 1 238 ? 22.828 -25.451 32.465 1.00 40.09 238 VAL A O 1
ATOM 1901 N N . ASN A 1 239 ? 20.643 -25.190 32.918 1.00 40.46 239 ASN A N 1
ATOM 1902 C CA . ASN A 1 239 ? 20.890 -25.045 34.353 1.00 40.23 239 ASN A CA 1
ATOM 1903 C C . ASN A 1 239 ? 21.099 -26.401 35.009 1.00 40.23 239 ASN A C 1
ATOM 1904 O O . ASN A 1 239 ? 20.295 -27.305 34.805 1.00 41.23 239 ASN A O 1
ATOM 1909 N N . PRO A 1 240 ? 22.177 -26.549 35.803 1.00 41.20 240 PRO A N 1
ATOM 1910 C CA . PRO A 1 240 ? 22.470 -27.870 36.380 1.00 42.85 240 PRO A CA 1
ATOM 1911 C C . PRO A 1 240 ? 21.339 -28.478 37.225 1.00 45.35 240 PRO A C 1
ATOM 1912 O O . PRO A 1 240 ? 21.164 -29.698 37.220 1.00 45.97 240 PRO A O 1
ATOM 1916 N N . SER A 1 241 ? 20.567 -27.645 37.914 1.00 45.11 241 SER A N 1
ATOM 1917 C CA . SER A 1 241 ? 19.531 -28.158 38.800 1.00 48.41 241 SER A CA 1
ATOM 1918 C C . SER A 1 241 ? 18.253 -28.538 38.052 1.00 48.86 241 SER A C 1
ATOM 1919 O O . SER A 1 241 ? 17.583 -29.474 38.451 1.00 52.17 241 SER A O 1
ATOM 1922 N N . THR A 1 242 ? 17.928 -27.856 36.956 1.00 47.66 242 THR A N 1
ATOM 1923 C CA . THR A 1 242 ? 16.759 -28.247 36.144 1.00 47.88 242 THR A CA 1
ATOM 1924 C C . THR A 1 242 ? 17.105 -29.146 34.950 1.00 47.41 242 THR A C 1
ATOM 1925 O O . THR A 1 242 ? 16.253 -29.857 34.438 1.00 48.05 242 THR A O 1
ATOM 1929 N N . ASN A 1 243 ? 18.356 -29.094 34.508 1.00 46.58 243 ASN A N 1
ATOM 1930 C CA . ASN A 1 243 ? 18.772 -29.676 33.237 1.00 47.08 243 ASN A CA 1
ATOM 1931 C C . ASN A 1 243 ? 18.129 -29.040 32.004 1.00 45.70 243 ASN A C 1
ATOM 1932 O O . ASN A 1 243 ? 18.189 -29.613 30.910 1.00 46.34 243 ASN A O 1
ATOM 1937 N N . ARG A 1 244 ? 17.559 -27.843 32.176 1.00 43.42 244 ARG A N 1
ATOM 1938 C CA . ARG A 1 244 ? 16.883 -27.125 31.109 1.00 41.70 244 ARG A CA 1
ATOM 1939 C C . ARG A 1 244 ? 17.360 -25.683 31.053 1.00 39.39 244 ARG A C 1
ATOM 1940 O O . ARG A 1 244 ? 17.969 -25.178 31.992 1.00 37.36 244 ARG A O 1
ATOM 1948 N N . ALA A 1 245 ? 17.063 -25.017 29.949 1.00 38.16 245 ALA A N 1
ATOM 1949 C CA . ALA A 1 245 ? 17.416 -23.617 29.798 1.00 37.58 245 ALA A CA 1
ATOM 1950 C C . ALA A 1 245 ? 16.799 -22.778 30.923 1.00 37.85 245 ALA A C 1
ATOM 1951 O O . ALA A 1 245 ? 15.637 -22.975 31.293 1.00 38.52 245 ALA A O 1
ATOM 1953 N N . VAL A 1 246 ? 17.592 -21.866 31.486 1.00 37.92 246 VAL A N 1
ATOM 1954 C CA . VAL A 1 246 ? 17.090 -20.961 32.520 1.00 37.56 246 VAL A CA 1
ATOM 1955 C C . VAL A 1 246 ? 16.105 -19.994 31.861 1.00 37.00 246 VAL A C 1
ATOM 1956 O O . VAL A 1 246 ? 16.381 -19.460 30.783 1.00 36.03 246 VAL A O 1
ATOM 1960 N N . ASP A 1 247 ? 14.935 -19.829 32.487 1.00 36.83 247 ASP A N 1
ATOM 1961 C CA . ASP A 1 247 ? 13.954 -18.806 32.097 1.00 37.69 247 ASP A CA 1
ATOM 1962 C C . ASP A 1 247 ? 14.501 -17.405 32.354 1.00 36.24 247 ASP A C 1
ATOM 1963 O O . ASP A 1 247 ? 14.660 -16.995 33.503 1.00 37.50 247 ASP A O 1
ATOM 1968 N N . LEU A 1 248 ? 14.783 -16.671 31.272 1.00 36.86 248 LEU A N 1
ATOM 1969 C CA . LEU A 1 248 ? 15.317 -15.315 31.347 1.00 34.26 248 LEU A CA 1
ATOM 1970 C C . LEU A 1 248 ? 14.301 -14.231 30.944 1.00 35.55 248 LEU A C 1
ATOM 1971 O O . LEU A 1 248 ? 14.676 -13.172 30.436 1.00 35.47 248 LEU A O 1
ATOM 1976 N N . THR A 1 249 ? 13.027 -14.480 31.215 1.00 37.40 249 THR A N 1
ATOM 1977 C CA . THR A 1 249 ? 11.957 -13.518 30.936 1.00 36.56 249 THR A CA 1
ATOM 1978 C C . THR A 1 249 ? 12.269 -12.151 31.529 1.00 36.91 249 THR A C 1
ATOM 1979 O O . THR A 1 249 ? 12.114 -11.116 30.869 1.00 36.40 249 THR A O 1
ATOM 1983 N N . GLU A 1 250 ? 12.714 -12.154 32.781 1.00 37.63 250 GLU A N 1
ATOM 1984 C CA . GLU A 1 250 ? 12.930 -10.922 33.520 1.00 38.48 250 GLU A CA 1
ATOM 1985 C C . GLU A 1 250 ? 14.383 -10.488 33.491 1.00 36.31 250 GLU A C 1
ATOM 1986 O O . GLU A 1 250 ? 14.788 -9.669 34.314 1.00 40.18 250 GLU A O 1
ATOM 1992 N N . SER A 1 251 ? 15.163 -11.010 32.542 1.00 35.23 251 SER A N 1
ATOM 1993 C CA . SER A 1 251 ? 16.584 -10.689 32.452 1.00 34.47 251 SER A CA 1
ATOM 1994 C C . SER A 1 251 ? 16.844 -9.344 31.764 1.00 33.78 251 SER A C 1
ATOM 1995 O O . SER A 1 251 ? 16.301 -9.082 30.696 1.00 34.30 251 SER A O 1
ATOM 1998 N N . ILE A 1 252 ? 17.699 -8.529 32.385 1.00 33.87 252 ILE A N 1
ATOM 1999 C CA . ILE A 1 252 ? 18.246 -7.293 31.803 1.00 33.21 252 ILE A CA 1
ATOM 2000 C C . ILE A 1 252 ? 19.181 -7.589 30.607 1.00 32.46 252 ILE A C 1
ATOM 2001 O O . ILE A 1 252 ? 19.113 -6.944 29.561 1.00 31.38 252 ILE A O 1
ATOM 2006 N N . LEU A 1 253 ? 20.008 -8.613 30.746 1.00 30.97 253 LEU A N 1
ATOM 2007 C CA . LEU A 1 253 ? 21.138 -8.816 29.847 1.00 32.13 253 LEU A CA 1
ATOM 2008 C C . LEU A 1 253 ? 20.880 -9.874 28.775 1.00 34.08 253 LEU A C 1
ATOM 2009 O O . LEU A 1 253 ? 21.714 -10.059 27.880 1.00 33.53 253 LEU A O 1
ATOM 2014 N N . ARG A 1 254 ? 19.738 -10.571 28.860 1.00 33.63 254 ARG A N 1
ATOM 2015 C CA . ARG A 1 254 ? 19.285 -11.409 27.755 1.00 32.72 254 ARG A CA 1
ATOM 2016 C C . ARG A 1 254 ? 19.417 -10.645 26.444 1.00 31.31 254 ARG A C 1
ATOM 2017 O O . ARG A 1 254 ? 18.934 -9.511 26.321 1.00 29.71 254 ARG A O 1
ATOM 2025 N N . SER A 1 255 ? 20.127 -11.245 25.500 1.00 32.63 255 SER A N 1
ATOM 2026 C CA . SER A 1 255 ? 20.286 -10.693 24.162 1.00 34.60 255 SER A CA 1
ATOM 2027 C C . SER A 1 255 ? 19.010 -10.912 23.380 1.00 33.24 255 SER A C 1
ATOM 2028 O O . SER A 1 255 ? 18.422 -11.987 23.433 1.00 34.34 255 SER A O 1
ATOM 2031 N N . ALA A 1 256 ? 18.593 -9.898 22.642 1.00 33.20 256 ALA A N 1
ATOM 2032 C CA . ALA A 1 256 ? 17.359 -9.972 21.874 1.00 33.86 256 ALA A CA 1
ATOM 2033 C C . ALA A 1 256 ? 17.473 -10.980 20.755 1.00 34.51 256 ALA A C 1
ATOM 2034 O O . ALA A 1 256 ? 18.563 -11.275 20.248 1.00 34.05 256 ALA A O 1
ATOM 2036 N N . TYR A 1 257 ? 16.329 -11.513 20.364 1.00 36.08 257 TYR A N 1
ATOM 2037 C CA . TYR A 1 257 ? 16.272 -12.461 19.264 1.00 38.09 257 TYR A CA 1
ATOM 2038 C C . TYR A 1 257 ? 16.889 -11.811 18.029 1.00 38.85 257 TYR A C 1
ATOM 2039 O O . TYR A 1 257 ? 16.726 -10.605 17.795 1.00 36.52 257 TYR A O 1
ATOM 2048 N N . HIS A 1 258 ? 17.639 -12.604 17.271 1.00 40.31 258 HIS A N 1
ATOM 2049 C CA . HIS A 1 258 ? 18.506 -12.087 16.208 1.00 42.36 258 HIS A CA 1
ATOM 2050 C C . HIS A 1 258 ? 17.763 -11.236 15.187 1.00 41.45 258 HIS A C 1
ATOM 2051 O O . HIS A 1 258 ? 18.316 -10.273 14.666 1.00 41.15 258 HIS A O 1
ATOM 2058 N N . CYS A 1 259 ? 16.520 -11.602 14.886 1.00 41.04 259 CYS A N 1
ATOM 2059 C CA A CYS A 1 259 ? 15.729 -10.906 13.878 0.55 40.93 259 CYS A CA 1
ATOM 2060 C CA B CYS A 1 259 ? 15.785 -10.896 13.850 0.45 41.46 259 CYS A CA 1
ATOM 2061 C C . CYS A 1 259 ? 15.409 -9.479 14.300 1.00 40.07 259 CYS A C 1
ATOM 2062 O O . CYS A 1 259 ? 15.360 -8.564 13.471 1.00 39.16 259 CYS A O 1
ATOM 2067 N N . HIS A 1 260 ? 15.194 -9.283 15.602 1.00 37.69 260 HIS A N 1
ATOM 2068 C CA . HIS A 1 260 ? 14.981 -7.934 16.124 1.00 35.86 260 HIS A CA 1
ATOM 2069 C C . HIS A 1 260 ? 16.260 -7.094 16.087 1.00 36.68 260 HIS A C 1
ATOM 2070 O O . HIS A 1 260 ? 16.225 -5.918 15.740 1.00 36.41 260 HIS A O 1
ATOM 2077 N N . LEU A 1 261 ? 17.384 -7.697 16.457 1.00 36.07 261 LEU A N 1
ATOM 2078 C CA . LEU A 1 261 ? 18.690 -7.065 16.279 1.00 38.01 261 LEU A CA 1
ATOM 2079 C C . LEU A 1 261 ? 18.936 -6.658 14.821 1.00 37.94 261 LEU A C 1
ATOM 2080 O O . LEU A 1 261 ? 19.411 -5.567 14.558 1.00 39.26 261 LEU A O 1
ATOM 2085 N N . THR A 1 262 ? 18.620 -7.540 13.879 1.00 39.04 262 THR A N 1
ATOM 2086 C CA . THR A 1 262 ? 18.817 -7.233 12.468 1.00 40.36 262 THR A CA 1
ATOM 2087 C C . THR A 1 262 ? 17.907 -6.068 12.068 1.00 39.35 262 THR A C 1
ATOM 2088 O O . THR A 1 262 ? 18.334 -5.162 11.366 1.00 38.41 262 THR A O 1
ATOM 2092 N N . PHE A 1 263 ? 16.672 -6.076 12.567 1.00 39.25 263 PHE A N 1
ATOM 2093 C CA . PHE A 1 263 ? 15.738 -4.972 12.372 1.00 37.07 263 PHE A CA 1
ATOM 2094 C C . PHE A 1 263 ? 16.325 -3.653 12.853 1.00 36.76 263 PHE A C 1
ATOM 2095 O O . PHE A 1 263 ? 16.279 -2.650 12.134 1.00 35.64 263 PHE A O 1
ATOM 2103 N N . LEU A 1 264 ? 16.886 -3.641 14.056 1.00 33.88 264 LEU A N 1
ATOM 2104 C CA . LEU A 1 264 ? 17.441 -2.406 14.588 1.00 35.53 264 LEU A CA 1
ATOM 2105 C C . LEU A 1 264 ? 18.631 -1.964 13.729 1.00 36.81 264 LEU A C 1
ATOM 2106 O O . LEU A 1 264 ? 18.749 -0.786 13.371 1.00 36.34 264 LEU A O 1
ATOM 2111 N N . LYS A 1 265 ? 19.499 -2.913 13.393 1.00 37.71 265 LYS A N 1
ATOM 2112 C CA . LYS A 1 265 ? 20.672 -2.611 12.570 1.00 41.48 265 LYS A CA 1
ATOM 2113 C C . LYS A 1 265 ? 20.262 -1.996 11.228 1.00 43.69 265 LYS A C 1
ATOM 2114 O O . LYS A 1 265 ? 20.827 -0.980 10.815 1.00 44.01 265 LYS A O 1
ATOM 2120 N N . ASN A 1 266 ? 19.261 -2.591 10.575 1.00 44.35 266 ASN A N 1
ATOM 2121 C CA . ASN A 1 266 ? 18.704 -2.026 9.328 1.00 45.92 266 ASN A CA 1
ATOM 2122 C C . ASN A 1 266 ? 18.229 -0.596 9.495 1.00 45.11 266 ASN A C 1
ATOM 2123 O O . ASN A 1 266 ? 18.361 0.199 8.576 1.00 47.73 266 ASN A O 1
ATOM 2128 N N . MET A 1 267 ? 17.687 -0.281 10.668 1.00 43.96 267 MET A N 1
ATOM 2129 C CA A MET A 1 267 ? 17.150 1.051 10.958 0.50 43.28 267 MET A CA 1
ATOM 2130 C CA B MET A 1 267 ? 17.152 1.053 10.952 0.50 43.78 267 MET A CA 1
ATOM 2131 C C . MET A 1 267 ? 18.220 2.069 11.380 1.00 43.65 267 MET A C 1
ATOM 2132 O O . MET A 1 267 ? 17.907 3.244 11.611 1.00 45.30 267 MET A O 1
ATOM 2141 N N . GLY A 1 268 ? 19.473 1.636 11.505 1.00 42.15 268 GLY A N 1
ATOM 2142 C CA . GLY A 1 268 ? 20.550 2.513 11.97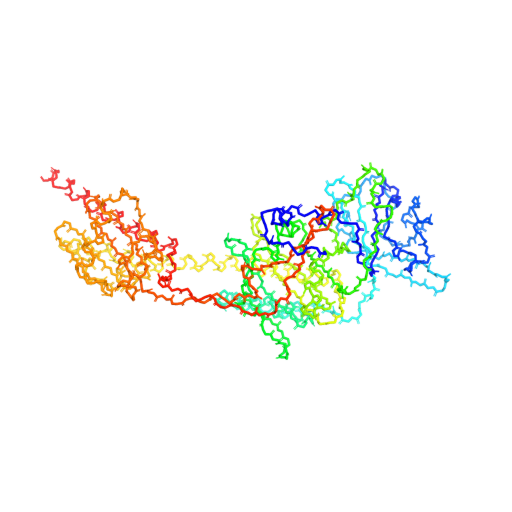8 1.00 41.83 268 GLY A CA 1
ATOM 2143 C C . GLY A 1 268 ? 20.555 2.761 13.481 1.00 40.27 268 GLY A C 1
ATOM 2144 O O . GLY A 1 268 ? 21.101 3.773 13.964 1.00 40.97 268 GLY A O 1
ATOM 2145 N N . VAL A 1 269 ? 19.960 1.843 14.236 1.00 37.26 269 VAL A N 1
ATOM 2146 C CA . VAL A 1 269 ? 19.843 2.007 15.673 1.00 35.93 269 VAL A CA 1
ATOM 2147 C C . VAL A 1 269 ? 21.068 1.356 16.319 1.00 35.92 269 VAL A C 1
ATOM 2148 O O . VAL A 1 269 ? 21.368 0.214 16.037 1.00 35.70 269 VAL A O 1
ATOM 2152 N N . GLY A 1 270 ? 21.773 2.106 17.163 1.00 35.05 270 GLY A N 1
ATOM 2153 C CA . GLY A 1 270 ? 22.943 1.598 17.888 1.00 36.04 270 GLY A CA 1
ATOM 2154 C C . GLY A 1 270 ? 22.666 1.172 19.319 1.00 35.18 270 GLY A C 1
ATOM 2155 O O . GLY A 1 270 ? 23.425 0.388 19.892 1.00 33.84 270 GLY A O 1
ATOM 2156 N N . ALA A 1 271 ? 21.589 1.708 19.889 1.00 33.56 271 ALA A N 1
ATOM 2157 C CA . ALA A 1 271 ? 21.159 1.414 21.248 1.00 32.85 271 ALA A CA 1
ATOM 2158 C C . ALA A 1 271 ? 19.654 1.614 21.361 1.00 32.75 271 ALA A C 1
ATOM 2159 O O . ALA A 1 271 ? 19.092 2.455 20.665 1.00 30.97 271 ALA A O 1
ATOM 2161 N N . SER A 1 272 ? 19.008 0.860 22.248 1.00 31.17 272 SER A N 1
ATOM 2162 C CA . SER A 1 272 ? 17.605 1.079 22.519 1.00 30.55 272 SER A CA 1
ATOM 2163 C C . SER A 1 272 ? 17.209 0.914 23.981 1.00 30.78 272 SER A C 1
ATOM 2164 O O . SER A 1 272 ? 17.900 0.234 24.767 1.00 30.08 272 SER A O 1
ATOM 2167 N N . LEU A 1 273 ? 16.075 1.535 24.321 1.00 29.18 273 LEU A N 1
ATOM 2168 C CA . LEU A 1 273 ? 15.441 1.392 25.621 1.00 28.96 273 LEU A CA 1
ATOM 2169 C C . LEU A 1 273 ? 13.954 1.328 25.390 1.00 29.04 273 LEU A C 1
ATOM 2170 O O . LEU A 1 273 ? 13.397 2.147 24.670 1.00 31.11 273 LEU A O 1
ATOM 2175 N N . THR A 1 274 ? 13.300 0.363 26.015 1.00 28.41 274 THR A N 1
ATOM 2176 C CA . THR A 1 274 ? 11.874 0.149 25.776 1.00 28.48 274 THR A CA 1
ATOM 2177 C C . THR A 1 274 ? 11.211 -0.105 27.108 1.00 29.87 274 THR A C 1
ATOM 2178 O O . THR A 1 274 ? 11.657 -0.964 27.868 1.00 31.70 274 THR A O 1
ATOM 2182 N N . ILE A 1 275 ? 10.159 0.659 27.395 1.00 30.51 275 ILE A N 1
ATOM 2183 C CA . ILE A 1 275 ? 9.436 0.582 28.675 1.00 30.41 275 ILE A CA 1
ATOM 2184 C C . ILE A 1 275 ? 7.958 0.334 28.419 1.00 29.64 275 ILE A C 1
ATOM 2185 O O . ILE A 1 275 ? 7.324 1.056 27.652 1.00 29.77 275 ILE A O 1
ATOM 2190 N N . SER A 1 276 ? 7.387 -0.680 29.043 1.00 28.01 276 SER A N 1
ATOM 2191 C CA . SER A 1 276 ? 6.000 -1.019 28.750 1.00 29.96 276 SER A CA 1
ATOM 2192 C C . SER A 1 276 ? 4.995 -0.237 29.626 1.00 30.91 276 SER A C 1
ATOM 2193 O O . SER A 1 276 ? 5.288 0.124 30.765 1.00 30.78 276 SER A O 1
ATOM 2196 N N . LEU A 1 277 ? 3.828 0.029 29.049 1.00 29.68 277 LEU A N 1
ATOM 2197 C CA . LEU A 1 277 ? 2.703 0.642 29.741 1.00 30.50 277 LEU A CA 1
ATOM 2198 C C . LEU A 1 277 ? 1.565 -0.363 29.785 1.00 32.05 277 LEU A C 1
ATOM 2199 O O . LEU A 1 277 ? 1.038 -0.772 28.736 1.00 31.05 277 LEU A O 1
ATOM 2204 N N . ILE A 1 278 ? 1.224 -0.805 30.998 1.00 32.84 278 ILE A N 1
ATOM 2205 C CA . ILE A 1 278 ? 0.312 -1.919 31.199 1.00 36.86 278 ILE A CA 1
ATOM 2206 C C . ILE A 1 278 ? -0.949 -1.380 31.848 1.00 38.63 278 ILE A C 1
ATOM 2207 O O . ILE A 1 278 ? -0.866 -0.603 32.773 1.00 37.55 278 ILE A O 1
ATOM 2212 N N . LYS A 1 279 ? -2.108 -1.802 31.362 1.00 42.05 279 LYS A N 1
ATOM 2213 C CA . LYS A 1 279 ? -3.378 -1.473 31.998 1.00 46.70 279 LYS A CA 1
ATOM 2214 C C . LYS A 1 279 ? -4.216 -2.729 32.140 1.00 48.00 279 LYS A C 1
ATOM 2215 O O . LYS A 1 279 ? -4.510 -3.388 31.140 1.00 46.78 279 LYS A O 1
ATOM 2221 N N . ASP A 1 280 ? -4.592 -3.048 33.381 1.00 50.18 280 ASP A N 1
ATOM 2222 C CA . ASP A 1 280 ? -5.474 -4.175 33.684 1.00 51.61 280 ASP A CA 1
ATOM 2223 C C . ASP A 1 280 ? -4.913 -5.483 33.137 1.00 50.49 280 ASP A C 1
ATOM 2224 O O . ASP A 1 280 ? -5.651 -6.291 32.578 1.00 50.83 280 ASP A O 1
ATOM 2229 N N . GLY A 1 281 ? -3.604 -5.668 33.286 1.00 47.61 281 GLY A N 1
ATOM 2230 C CA . GLY A 1 281 ? -2.915 -6.832 32.736 1.00 47.02 281 GLY A CA 1
ATOM 2231 C C . GLY A 1 281 ? -2.757 -6.869 31.222 1.00 46.19 281 GLY A C 1
ATOM 2232 O O . GLY A 1 281 ? -2.247 -7.856 30.684 1.00 49.86 281 GLY A O 1
ATOM 2233 N N . HIS A 1 282 ? -3.199 -5.827 30.524 1.00 43.64 282 HIS A N 1
ATOM 2234 C CA . HIS A 1 282 ? -3.070 -5.763 29.072 1.00 44.26 282 HIS A CA 1
ATOM 2235 C C . HIS A 1 282 ? -1.974 -4.765 28.673 1.00 40.42 282 HIS A C 1
ATOM 2236 O O . HIS A 1 282 ? -1.840 -3.678 29.257 1.00 41.57 282 HIS A O 1
ATOM 2243 N N . LEU A 1 283 ? -1.175 -5.145 27.685 1.00 37.08 283 LEU A N 1
ATOM 2244 C CA . LEU A 1 283 ? -0.147 -4.265 27.162 1.00 33.84 283 LEU A CA 1
ATOM 2245 C C . LEU A 1 283 ? -0.774 -3.186 26.276 1.00 33.13 283 LEU A C 1
ATOM 2246 O O . LEU A 1 283 ? -1.159 -3.458 25.155 1.00 32.45 283 LEU A O 1
ATOM 2251 N N . TRP A 1 284 ? -0.837 -1.958 26.794 1.00 32.33 284 TRP A N 1
ATOM 2252 C CA . TRP A 1 284 ? -1.372 -0.806 26.078 1.00 32.70 284 TRP A CA 1
ATOM 2253 C C . TRP A 1 284 ? -0.385 -0.224 25.038 1.00 32.76 284 TRP A C 1
ATOM 2254 O O . TRP A 1 284 ? -0.782 0.198 23.948 1.00 33.11 284 TRP A O 1
ATOM 2265 N N . GLY A 1 285 ? 0.885 -0.150 25.407 1.00 30.79 285 GLY A N 1
ATOM 2266 C CA . GLY A 1 285 ? 1.872 0.490 24.563 1.00 30.46 285 GLY A CA 1
ATOM 2267 C C . GLY A 1 285 ? 3.257 0.471 25.146 1.00 30.83 285 GLY A C 1
ATOM 2268 O O . GLY A 1 285 ? 3.478 -0.082 26.228 1.00 31.90 285 GLY A O 1
ATOM 2269 N N . LEU A 1 286 ? 4.187 1.084 24.414 1.00 30.09 286 LEU A N 1
ATOM 2270 C CA . LEU A 1 286 ? 5.585 1.096 24.768 1.00 29.31 286 LEU A CA 1
ATOM 2271 C C . LEU A 1 286 ? 6.112 2.507 24.608 1.00 29.56 286 LEU A C 1
ATOM 2272 O O . LEU A 1 286 ? 5.731 3.219 23.677 1.00 30.38 286 LEU A O 1
ATOM 2277 N N . ILE A 1 287 ? 6.988 2.903 25.520 1.00 27.71 287 ILE A N 1
ATOM 2278 C CA . ILE A 1 287 ? 7.896 4.019 25.272 1.00 29.32 287 ILE A CA 1
ATOM 2279 C C . ILE A 1 287 ? 9.126 3.407 24.637 1.00 29.63 287 ILE A C 1
ATOM 2280 O O . ILE A 1 287 ? 9.815 2.605 25.273 1.00 30.43 287 ILE A O 1
ATOM 2285 N N . ALA A 1 288 ? 9.390 3.769 23.387 1.00 30.57 288 ALA A N 1
ATOM 2286 C CA . ALA A 1 288 ? 10.448 3.157 22.593 1.00 31.20 288 ALA A CA 1
ATOM 2287 C C . ALA A 1 288 ? 11.507 4.196 22.279 1.00 31.21 288 ALA A C 1
ATOM 2288 O O . ALA A 1 288 ? 11.217 5.184 21.627 1.00 30.43 288 ALA A O 1
ATOM 2290 N N . CYS A 1 289 ? 12.729 3.999 22.774 1.00 32.31 289 CYS A N 1
ATOM 2291 C CA . CYS A 1 289 ? 13.812 4.970 22.548 1.00 33.00 289 CYS A CA 1
ATOM 2292 C C . CYS A 1 289 ? 14.903 4.344 21.670 1.00 33.07 289 CYS A C 1
ATOM 2293 O O . CYS A 1 289 ? 15.263 3.181 21.858 1.00 33.02 289 CYS A O 1
ATOM 2296 N N . HIS A 1 290 ? 15.418 5.129 20.734 1.00 31.43 290 HIS A N 1
ATOM 2297 C CA . HIS A 1 290 ? 16.536 4.744 19.856 1.00 32.88 290 HIS A CA 1
ATOM 2298 C C . HIS A 1 290 ? 17.657 5.770 19.929 1.00 34.73 290 HIS A C 1
ATOM 2299 O O . HIS A 1 290 ? 17.419 7.010 19.905 1.00 31.21 290 HIS A O 1
ATOM 2306 N N . HIS A 1 291 ? 18.878 5.253 19.976 1.00 35.16 291 HIS A N 1
ATOM 2307 C CA . HIS A 1 291 ? 20.064 6.056 19.739 1.00 35.82 291 HIS A CA 1
ATOM 2308 C C . HIS A 1 291 ? 20.783 5.548 18.523 1.00 36.91 291 HIS A C 1
ATOM 2309 O O . HIS A 1 291 ? 20.764 4.358 18.249 1.00 36.67 291 HIS A O 1
ATOM 2316 N N . GLN A 1 292 ? 21.442 6.441 17.798 1.00 37.54 292 GLN A N 1
ATOM 2317 C CA . GLN A 1 292 ? 22.152 6.042 16.568 1.00 40.64 292 GLN A CA 1
ATOM 2318 C C . GLN A 1 292 ? 23.507 5.392 16.842 1.00 40.56 292 GLN A C 1
ATOM 2319 O O . GLN A 1 292 ? 24.075 4.763 15.965 1.00 42.00 292 GLN A O 1
ATOM 2325 N N . THR A 1 293 ? 24.016 5.568 18.056 1.00 41.73 293 THR A N 1
ATOM 2326 C CA . THR A 1 293 ? 25.290 4.995 18.486 1.00 42.45 293 THR A CA 1
ATOM 2327 C C . THR A 1 293 ? 25.079 4.268 19.817 1.00 41.46 293 THR A C 1
ATOM 2328 O O . THR A 1 293 ? 24.001 4.369 20.418 1.00 38.78 293 THR A O 1
ATOM 2332 N N . PRO A 1 294 ? 26.100 3.525 20.289 1.00 42.33 294 PRO A N 1
ATOM 2333 C CA . PRO A 1 294 ? 25.933 2.872 21.589 1.00 41.28 294 PRO A CA 1
ATOM 2334 C C . PRO A 1 294 ? 25.703 3.880 22.719 1.00 41.52 294 PRO A C 1
ATOM 2335 O O . PRO A 1 294 ? 26.168 5.021 22.650 1.00 40.98 294 PRO A O 1
ATOM 2339 N N . LYS A 1 295 ? 24.988 3.451 23.749 1.00 40.31 295 LYS A N 1
ATOM 2340 C CA . LYS A 1 295 ? 24.580 4.340 24.817 1.00 41.88 295 LYS A CA 1
ATOM 2341 C C . LYS A 1 295 ? 24.246 3.531 26.053 1.00 42.56 295 LYS A C 1
ATOM 2342 O O . LYS A 1 295 ? 23.381 2.655 26.008 1.00 43.77 295 LYS A O 1
ATOM 2348 N N . VAL A 1 296 ? 24.916 3.828 27.156 1.00 42.77 296 VAL A N 1
ATOM 2349 C CA . VAL A 1 296 ? 24.607 3.164 28.414 1.00 44.60 296 VAL A CA 1
ATOM 2350 C C . VAL A 1 296 ? 23.475 3.894 29.142 1.00 41.00 296 VAL A C 1
ATOM 2351 O O . VAL A 1 296 ? 23.493 5.113 29.274 1.00 39.61 296 VAL A O 1
ATOM 2355 N N . ILE A 1 297 ? 22.475 3.140 29.580 1.00 40.68 297 ILE A N 1
ATOM 2356 C CA . ILE A 1 297 ? 21.415 3.687 30.413 1.00 40.06 297 ILE A CA 1
ATOM 2357 C C . ILE A 1 297 ? 21.439 2.891 31.705 1.00 37.47 297 ILE A C 1
ATOM 2358 O O . ILE A 1 297 ? 21.012 1.745 31.727 1.00 38.13 297 ILE A O 1
ATOM 2363 N N . PRO A 1 298 ? 21.970 3.487 32.779 1.00 37.53 298 PRO A N 1
ATOM 2364 C CA . PRO A 1 298 ? 22.101 2.713 34.016 1.00 38.27 298 PRO A CA 1
ATOM 2365 C C . PRO A 1 298 ? 20.736 2.381 34.623 1.00 37.70 298 PRO A C 1
ATOM 2366 O O . PRO A 1 298 ? 19.743 3.050 34.311 1.00 34.93 298 PRO A O 1
ATOM 2370 N N . PHE A 1 299 ? 20.717 1.365 35.483 1.00 36.06 299 PHE A N 1
ATOM 2371 C CA . PHE A 1 299 ? 19.497 0.851 36.118 1.00 35.97 299 PHE A CA 1
ATOM 2372 C C . PHE A 1 299 ? 18.609 1.946 36.743 1.00 34.04 299 PHE A C 1
ATOM 2373 O O . PHE A 1 299 ? 17.410 1.982 36.509 1.00 32.55 299 PHE A O 1
ATOM 2381 N N . GLU A 1 300 ? 19.195 2.843 37.521 1.00 34.50 300 GLU A N 1
ATOM 2382 C CA . GLU A 1 300 ? 18.406 3.881 38.187 1.00 36.09 300 GLU A CA 1
ATOM 2383 C C . GLU A 1 300 ? 17.702 4.808 37.191 1.00 35.56 300 GLU A C 1
ATOM 2384 O O . GLU A 1 300 ? 16.573 5.213 37.427 1.00 33.17 300 GLU A O 1
ATOM 2390 N N . LEU A 1 301 ? 18.366 5.133 36.087 1.00 35.35 301 LEU A N 1
ATOM 2391 C CA . LEU A 1 301 ? 17.764 5.962 35.053 1.00 33.59 301 LEU A CA 1
ATOM 2392 C C . LEU A 1 301 ? 16.597 5.247 34.373 1.00 32.58 301 LEU A C 1
ATOM 2393 O O . LEU A 1 301 ? 15.541 5.841 34.133 1.00 31.35 301 LEU A O 1
ATOM 2398 N N . ARG A 1 302 ? 16.763 3.960 34.075 1.00 31.56 302 ARG A N 1
ATOM 2399 C CA . ARG A 1 302 ? 15.673 3.185 33.499 1.00 30.46 302 ARG A CA 1
ATOM 2400 C C . ARG A 1 302 ? 14.481 3.183 34.428 1.00 29.94 302 ARG A C 1
ATOM 2401 O O . ARG A 1 302 ? 13.335 3.289 33.979 1.00 28.60 302 ARG A O 1
ATOM 2409 N N . LYS A 1 303 ? 14.734 3.022 35.718 1.00 30.53 303 LYS A N 1
ATOM 2410 C CA . LYS A 1 303 ? 13.638 2.965 36.677 1.00 32.79 303 LYS A CA 1
ATOM 2411 C C . LYS A 1 303 ? 12.962 4.332 36.802 1.00 32.82 303 LYS A C 1
ATOM 2412 O O . LYS A 1 303 ? 11.756 4.387 36.973 1.00 32.55 303 LYS A O 1
ATOM 2418 N N . ALA A 1 304 ? 13.737 5.416 36.710 1.00 32.64 304 ALA A N 1
ATOM 2419 C CA . ALA A 1 304 ? 13.171 6.778 36.730 1.00 32.84 304 ALA A CA 1
ATOM 2420 C C . ALA A 1 304 ? 12.248 7.046 35.543 1.00 32.39 304 ALA A C 1
ATOM 2421 O O . ALA A 1 304 ? 11.146 7.572 35.718 1.00 32.49 304 ALA A O 1
ATOM 2423 N N . CYS A 1 305 ? 12.691 6.670 34.344 1.00 30.14 305 CYS A N 1
ATOM 2424 C CA . CYS A 1 305 ? 11.856 6.726 33.146 1.00 31.76 305 CYS A CA 1
ATOM 2425 C C . CYS A 1 305 ? 10.592 5.894 33.255 1.00 30.85 305 CYS A C 1
ATOM 2426 O O . CYS A 1 305 ? 9.534 6.323 32.819 1.00 31.60 305 CYS A O 1
ATOM 2429 N N . GLU A 1 306 ? 10.706 4.694 33.816 1.00 31.29 306 GLU A N 1
ATOM 2430 C CA . GLU A 1 306 ? 9.549 3.827 33.983 1.00 30.30 306 GLU A CA 1
ATOM 2431 C C . GLU A 1 306 ? 8.540 4.442 34.969 1.00 31.30 306 GLU A C 1
ATOM 2432 O O . GLU A 1 306 ? 7.330 4.380 34.739 1.00 30.78 306 GLU A O 1
ATOM 2438 N N . PHE A 1 307 ? 9.040 5.003 36.067 1.00 31.48 307 PHE A N 1
ATOM 2439 C CA . PHE A 1 307 ? 8.181 5.603 37.093 1.00 32.81 307 PHE A CA 1
ATOM 2440 C C . PHE A 1 307 ? 7.423 6.792 36.512 1.00 31.23 307 PHE A C 1
ATOM 2441 O O . PHE A 1 307 ? 6.214 6.910 36.671 1.00 29.80 307 PHE A O 1
ATOM 2449 N N . PHE A 1 308 ? 8.133 7.664 35.814 1.00 30.61 308 PHE A N 1
ATOM 2450 C CA . PHE A 1 308 ? 7.496 8.819 35.215 1.00 31.04 308 PHE A CA 1
ATOM 2451 C C . PHE A 1 308 ? 6.481 8.411 34.150 1.00 31.87 308 PHE A C 1
ATOM 2452 O O . PHE A 1 308 ? 5.356 8.905 34.137 1.00 31.46 308 PHE A O 1
ATOM 2460 N N . GLY A 1 309 ? 6.876 7.486 33.275 1.00 33.12 309 GLY A N 1
ATOM 2461 C CA . GLY A 1 309 ? 6.018 7.040 32.186 1.00 31.49 309 GLY A CA 1
ATOM 2462 C C . GLY A 1 309 ? 4.739 6.421 32.699 1.00 31.96 309 GLY A C 1
ATOM 2463 O O . GLY A 1 309 ? 3.663 6.659 32.156 1.00 31.76 309 GLY A O 1
ATOM 2464 N N . ARG A 1 310 ? 4.847 5.650 33.764 1.00 30.23 310 ARG A N 1
ATOM 2465 C CA . ARG A 1 310 ? 3.676 5.041 34.369 1.00 32.74 310 ARG A CA 1
ATOM 2466 C C . ARG A 1 310 ? 2.752 5.983 35.137 1.00 31.78 310 ARG A C 1
ATOM 2467 O O . ARG A 1 310 ? 1.543 5.774 35.142 1.00 30.77 310 ARG A O 1
ATOM 2475 N N . VAL A 1 311 ? 3.304 7.023 35.754 1.00 29.18 311 VAL A N 1
ATOM 2476 C CA . VAL A 1 311 ? 2.489 8.075 36.340 1.00 30.40 311 VAL A CA 1
ATOM 2477 C C . VAL A 1 311 ? 1.750 8.909 35.281 1.00 28.53 311 VAL A C 1
ATOM 2478 O O . VAL A 1 311 ? 0.578 9.236 35.443 1.00 27.89 311 VAL A O 1
ATOM 2482 N N . VAL A 1 312 ? 2.430 9.243 34.194 1.00 27.75 312 VAL A N 1
ATOM 2483 C CA . VAL A 1 312 ? 1.761 9.897 33.091 1.00 27.27 312 VAL A CA 1
ATOM 2484 C C . VAL A 1 312 ? 0.678 8.980 32.510 1.00 27.56 312 VAL A C 1
ATOM 2485 O O . VAL A 1 312 ? -0.421 9.430 32.203 1.00 26.33 312 VAL A O 1
ATOM 2489 N N . PHE A 1 313 ? 0.981 7.692 32.361 1.00 26.40 313 PHE A N 1
ATOM 2490 C CA . PHE A 1 313 ? 0.009 6.762 31.810 1.00 27.72 313 PHE A CA 1
ATOM 2491 C C . PHE A 1 313 ? -1.242 6.617 32.681 1.00 27.45 313 PHE A C 1
ATOM 2492 O O . PHE A 1 313 ? -2.348 6.511 32.165 1.00 27.45 313 PHE A O 1
ATOM 2500 N N . SER A 1 314 ? -1.060 6.621 33.995 1.00 27.77 314 SER A N 1
ATOM 2501 C CA . SER A 1 314 ? -2.170 6.666 34.923 1.00 28.16 314 SER A CA 1
ATOM 2502 C C . SER A 1 314 ? -3.042 7.894 34.671 1.00 27.36 314 SER A C 1
ATOM 2503 O O . SER A 1 314 ? -4.273 7.810 34.673 1.00 29.72 314 SER A O 1
ATOM 2506 N N . ASN A 1 315 ? -2.402 9.043 34.444 1.00 26.40 315 ASN A N 1
ATOM 2507 C CA . ASN A 1 315 ? -3.127 10.251 34.068 1.00 26.23 315 ASN A CA 1
ATOM 2508 C C . ASN A 1 315 ? -3.811 10.174 32.683 1.00 27.33 315 ASN A C 1
ATOM 2509 O O . ASN A 1 315 ? -4.898 10.720 32.492 1.00 28.17 315 ASN A O 1
ATOM 2514 N N . ILE A 1 316 ? -3.197 9.467 31.742 1.00 27.98 316 ILE A N 1
ATOM 2515 C CA . ILE A 1 316 ? -3.816 9.219 30.438 1.00 29.83 316 ILE A CA 1
ATOM 2516 C C . ILE A 1 316 ? -5.112 8.385 30.576 1.00 29.04 316 ILE A C 1
ATOM 2517 O O . ILE A 1 316 ? -6.105 8.706 29.956 1.00 30.23 316 ILE A O 1
ATOM 2522 N N . SER A 1 317 ? -5.117 7.334 31.394 1.00 30.68 317 SER A N 1
ATOM 2523 C CA . SER A 1 317 ? -6.361 6.577 31.624 1.00 32.34 317 SER A CA 1
ATOM 2524 C C . SER A 1 317 ? -7.470 7.451 32.161 1.00 32.23 317 SER A C 1
ATOM 2525 O O . SER A 1 317 ? -8.586 7.361 31.705 1.00 31.96 317 SER A O 1
ATOM 2528 N N . ALA A 1 318 ? -7.142 8.303 33.123 1.00 29.48 318 ALA A N 1
ATOM 2529 C CA . ALA A 1 318 ? -8.101 9.201 33.723 1.00 30.04 318 ALA A CA 1
ATOM 2530 C C . ALA A 1 318 ? -8.621 10.221 32.718 1.00 30.12 318 ALA A C 1
ATOM 2531 O O . ALA A 1 318 ? -9.806 10.564 32.730 1.00 30.60 318 ALA A O 1
ATOM 2533 N N . GLN A 1 319 ? -7.732 10.713 31.867 1.00 29.09 319 GLN A N 1
ATOM 2534 C CA . GLN A 1 319 ? -8.111 11.672 30.831 1.00 30.42 319 GLN A CA 1
ATOM 2535 C C . GLN A 1 319 ? -9.074 11.025 29.822 1.00 29.66 319 GLN A C 1
ATOM 2536 O O . GLN A 1 319 ? -10.079 11.614 29.498 1.00 32.51 319 GLN A O 1
ATOM 2542 N N . GLU A 1 320 ? -8.765 9.817 29.361 1.00 31.82 320 GLU A N 1
ATOM 2543 C CA . GLU A 1 320 ? -9.630 9.057 28.455 1.00 34.16 320 GLU A CA 1
ATOM 2544 C C . GLU A 1 320 ? -11.021 8.836 29.072 1.00 34.98 320 GLU A C 1
ATOM 2545 O O . GLU A 1 320 ? -12.050 9.089 28.435 1.00 34.22 320 GLU A O 1
ATOM 2551 N N . ASP A 1 321 ? -11.056 8.389 30.331 1.00 33.24 321 ASP A N 1
ATOM 2552 C CA . ASP A 1 321 ? -12.345 8.222 31.035 1.00 34.33 321 ASP A CA 1
ATOM 2553 C C . ASP A 1 321 ? -13.130 9.532 31.199 1.00 32.87 321 ASP A C 1
ATOM 2554 O O . ASP A 1 321 ? -14.364 9.556 31.029 1.00 32.69 321 ASP A O 1
ATOM 2559 N N . THR A 1 322 ? -12.423 10.611 31.528 1.00 32.97 322 THR A N 1
ATOM 2560 C CA . THR A 1 322 ? -13.026 11.942 31.663 1.00 34.90 322 THR A CA 1
ATOM 2561 C C . THR A 1 322 ? -13.611 12.491 30.356 1.00 34.20 322 THR A C 1
ATOM 2562 O O . THR A 1 322 ? -14.706 13.038 30.353 1.00 32.89 322 THR A O 1
ATOM 2566 N N . GLU A 1 323 ? -12.890 12.326 29.243 1.00 33.96 323 GLU A N 1
ATOM 2567 C CA . GLU A 1 323 ? -13.371 12.775 27.948 1.00 34.18 323 GLU A CA 1
ATOM 2568 C C . GLU A 1 323 ? -14.593 11.982 27.512 1.00 33.37 323 GLU A C 1
ATOM 2569 O O . GLU A 1 323 ? -15.518 12.551 26.949 1.00 30.91 323 GLU A O 1
ATOM 2575 N N . THR A 1 324 ? -14.590 10.678 27.777 1.00 33.40 324 THR A N 1
ATOM 2576 C CA . THR A 1 324 ? -15.748 9.846 27.503 1.00 34.59 324 THR A CA 1
ATOM 2577 C C . THR A 1 324 ? -16.954 10.331 28.306 1.00 33.34 324 THR A C 1
ATOM 2578 O O . THR A 1 324 ? -18.039 10.502 27.744 1.00 33.68 324 THR A O 1
ATOM 2582 N N . PHE A 1 325 ? -16.758 10.556 29.606 1.00 32.60 325 PHE A N 1
ATOM 2583 C CA . PHE A 1 325 ? -17.831 11.059 30.451 1.00 32.68 325 PHE A CA 1
ATOM 2584 C C . PHE A 1 325 ? -18.349 12.397 29.943 1.00 33.78 325 PHE A C 1
ATOM 2585 O O . PHE A 1 325 ? -19.571 12.602 29.821 1.00 30.89 325 PHE A O 1
ATOM 2593 N N . ASP A 1 326 ? -17.416 13.301 29.647 1.00 36.78 326 ASP A N 1
ATOM 2594 C CA . ASP A 1 326 ? -17.769 14.636 29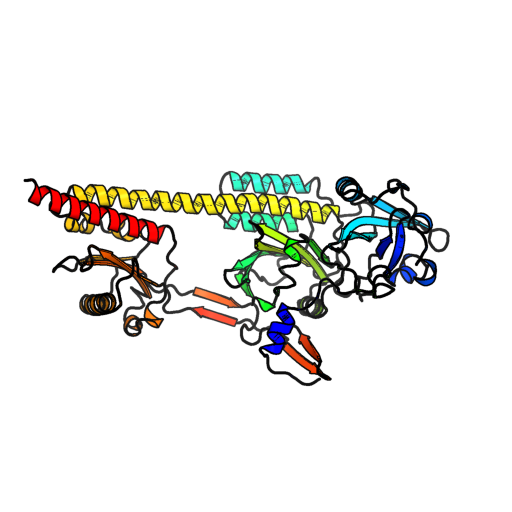.167 1.00 38.04 326 ASP A CA 1
ATOM 2595 C C . ASP A 1 326 ? -18.592 14.575 27.887 1.00 38.45 326 ASP A C 1
ATOM 2596 O O . ASP A 1 326 ? -19.551 15.349 27.724 1.00 36.75 326 ASP A O 1
ATOM 2601 N N . TYR A 1 327 ? -18.230 13.667 26.980 1.00 36.76 327 TYR A N 1
ATOM 2602 C CA . TYR A 1 327 ? -18.985 13.516 25.744 1.00 36.03 327 TYR A CA 1
ATOM 2603 C C . TYR A 1 327 ? -20.386 12.958 26.024 1.00 34.87 327 TYR A C 1
ATOM 2604 O O . TYR A 1 327 ? -21.363 13.462 25.495 1.00 34.09 327 TYR A O 1
ATOM 2613 N N . ARG A 1 328 ? -20.489 11.941 26.861 1.00 35.11 328 ARG A N 1
ATOM 2614 C CA . ARG A 1 328 ? -21.804 11.443 27.310 1.00 36.25 328 ARG A CA 1
ATOM 2615 C C . ARG A 1 328 ? -22.716 12.555 27.883 1.00 35.28 328 ARG A C 1
ATOM 2616 O O . ARG A 1 328 ? -23.901 12.609 27.550 1.00 34.10 328 ARG A O 1
ATOM 2624 N N . VAL A 1 329 ? -22.155 13.432 28.717 1.00 34.78 329 VAL A N 1
ATOM 2625 C CA . VAL A 1 329 ? -22.879 14.587 29.275 1.00 35.66 329 VAL A CA 1
ATOM 2626 C C . VAL A 1 329 ? -23.368 15.552 28.190 1.00 35.11 329 VAL A C 1
ATOM 2627 O O . VAL A 1 329 ? -24.503 16.013 28.225 1.00 35.54 329 VAL A O 1
ATOM 2631 N N . GLN A 1 330 ? -22.512 15.872 27.238 1.00 36.87 330 GLN A N 1
ATOM 2632 C CA . GLN A 1 330 ? -22.900 16.699 26.093 1.00 38.69 330 GLN A CA 1
ATOM 2633 C C . GLN A 1 330 ? -24.090 16.065 25.344 1.00 38.51 330 GLN A C 1
ATOM 2634 O O . GLN A 1 330 ? -25.050 16.749 24.974 1.00 39.72 330 GLN A O 1
ATOM 2640 N N . LEU A 1 331 ? -24.044 14.756 25.172 1.00 37.19 331 LEU A N 1
ATOM 2641 C CA . LEU A 1 331 ? -25.093 14.024 24.470 1.00 36.55 331 LEU A CA 1
ATOM 2642 C C . LEU A 1 331 ? -26.386 13.925 25.296 1.00 36.55 331 LEU A C 1
ATOM 2643 O O . LEU A 1 331 ? -27.501 13.986 24.754 1.00 35.44 331 LEU A O 1
ATOM 2648 N N . ALA A 1 332 ? -26.226 13.774 26.609 1.00 34.08 332 ALA A N 1
ATOM 2649 C CA . ALA A 1 332 ? -27.335 13.781 27.533 1.00 33.31 332 ALA A CA 1
ATOM 2650 C C . ALA A 1 332 ? -28.131 15.092 27.480 1.00 33.66 332 ALA A C 1
ATOM 2651 O O . ALA A 1 332 ? -29.332 15.079 27.741 1.00 31.66 332 ALA A O 1
ATOM 2653 N N . GLU A 1 333 ? -27.482 16.202 27.140 1.00 32.81 333 GLU A N 1
ATOM 2654 C CA . GLU A 1 333 ? -28.204 17.475 26.981 1.00 35.05 333 GLU A CA 1
ATOM 2655 C C . GLU A 1 333 ? -29.139 17.385 25.780 1.00 34.12 333 GLU A C 1
ATOM 2656 O O . GLU A 1 333 ? -30.300 17.773 25.865 1.00 33.34 333 GLU A O 1
ATOM 2662 N N . HIS A 1 334 ? -28.605 16.889 24.664 1.00 31.95 334 HIS A N 1
ATOM 2663 C CA . HIS A 1 334 ? -29.393 16.661 23.461 1.00 33.24 334 HIS A CA 1
ATOM 2664 C C . HIS A 1 334 ? -30.583 15.766 23.744 1.00 33.79 334 HIS A C 1
ATOM 2665 O O . HIS A 1 334 ? -31.697 16.063 23.327 1.00 33.50 334 HIS A O 1
ATOM 2672 N N . GLU A 1 335 ? -30.325 14.654 24.424 1.00 34.18 335 GLU A N 1
ATOM 2673 C CA . GLU A 1 335 ? -31.372 13.716 24.814 1.00 36.35 335 GLU A CA 1
ATOM 2674 C C . GLU A 1 335 ? -32.470 14.398 25.636 1.00 36.87 335 GLU A C 1
ATOM 2675 O O . GLU A 1 335 ? -33.660 14.257 25.336 1.00 37.11 335 GLU A O 1
ATOM 2681 N N . ALA A 1 336 ? -32.068 15.150 26.659 1.00 35.13 336 ALA A N 1
ATOM 2682 C CA . ALA A 1 336 ? -33.012 15.833 27.529 1.00 36.24 336 ALA A CA 1
ATOM 2683 C C . ALA A 1 336 ? -33.869 16.858 26.781 1.00 35.10 336 ALA A C 1
ATOM 2684 O O . ALA A 1 336 ? -35.060 16.960 27.039 1.00 34.84 336 ALA A O 1
ATOM 2686 N N . VAL A 1 337 ? -33.262 17.629 25.881 1.00 33.25 337 VAL A N 1
ATOM 2687 C CA . VAL A 1 337 ? -34.003 18.621 25.115 1.00 34.27 337 VAL A CA 1
ATOM 2688 C C . VAL A 1 337 ? -35.021 17.925 24.216 1.00 36.49 337 VAL A C 1
ATOM 2689 O O . VAL A 1 337 ? -36.176 18.316 24.182 1.00 38.05 337 VAL A O 1
ATOM 2693 N N . LEU A 1 338 ? -34.592 16.874 23.521 1.00 36.39 338 LEU A N 1
ATOM 2694 C CA . LEU A 1 338 ? -35.505 16.082 22.687 1.00 37.83 338 LEU A CA 1
ATOM 2695 C C . LEU A 1 338 ? -36.689 15.530 23.491 1.00 37.89 338 LEU A C 1
ATOM 2696 O O . LEU A 1 338 ? -37.832 15.710 23.093 1.00 38.79 338 LEU A O 1
ATOM 2701 N N . LEU A 1 339 ? -36.426 14.874 24.617 1.00 39.46 339 LEU A N 1
ATOM 2702 C CA . LEU A 1 339 ? -37.507 14.325 25.443 1.00 40.50 339 LEU A CA 1
ATOM 2703 C C . LEU A 1 339 ? -38.469 15.419 25.922 1.00 41.66 339 LEU A C 1
ATOM 2704 O O . LEU A 1 339 ? -39.678 15.214 25.931 1.00 43.11 339 LEU A O 1
ATOM 2709 N N . ASP A 1 340 ? -37.928 16.580 26.294 1.00 40.04 340 ASP A N 1
ATOM 2710 C CA . ASP A 1 340 ? -38.730 17.744 26.708 1.00 39.11 340 ASP A CA 1
ATOM 2711 C C . ASP A 1 340 ? -39.649 18.224 25.575 1.00 39.68 340 ASP A C 1
ATOM 2712 O O . ASP A 1 340 ? -40.845 18.383 25.780 1.00 39.79 340 ASP A O 1
ATOM 2717 N N . LYS A 1 341 ? -39.091 18.443 24.389 1.00 38.86 341 LYS A N 1
ATOM 2718 C CA . LYS A 1 341 ? -39.862 18.937 23.242 1.00 41.18 341 LYS A CA 1
ATOM 2719 C C . LYS A 1 341 ? -40.816 17.879 22.651 1.00 43.81 341 LYS A C 1
ATOM 2720 O O . LYS A 1 341 ? -41.903 18.195 22.151 1.00 43.97 341 LYS A O 1
ATOM 2726 N N . MET A 1 342 ? -40.414 16.624 22.747 1.00 43.80 342 MET A N 1
ATOM 2727 C CA . MET A 1 342 ? -41.194 15.488 22.250 1.00 48.11 342 MET A CA 1
ATOM 2728 C C . MET A 1 342 ? -42.488 15.316 23.042 1.00 50.37 342 MET A C 1
ATOM 2729 O O . MET A 1 342 ? -43.574 15.197 22.472 1.00 49.39 342 MET A O 1
ATOM 2734 N N . THR A 1 343 ? -42.362 15.331 24.364 1.00 51.80 343 THR A N 1
ATOM 2735 C CA . THR A 1 343 ? -43.508 15.179 25.253 1.00 54.13 343 THR A CA 1
ATOM 2736 C C . THR A 1 343 ? -44.354 16.468 25.377 1.00 57.08 343 THR A C 1
ATOM 2737 O O . THR A 1 343 ? -45.464 16.433 25.903 1.00 58.81 343 THR A O 1
ATOM 2741 N N . THR A 1 344 ? -43.829 17.593 24.894 1.00 57.28 344 THR A N 1
ATOM 2742 C CA . THR A 1 344 ? -44.540 18.875 24.925 1.00 58.96 344 THR A CA 1
ATOM 2743 C C . THR A 1 344 ? -45.306 19.135 23.628 1.00 59.72 344 THR A C 1
ATOM 2744 O O . THR A 1 344 ? -46.333 19.804 23.644 1.00 60.84 344 THR A O 1
ATOM 2748 N N . ALA A 1 345 ? -44.808 18.608 22.512 1.00 59.08 345 ALA A N 1
ATOM 2749 C CA . ALA A 1 345 ? -45.431 18.823 21.207 1.00 60.36 345 ALA A CA 1
ATOM 2750 C C . ALA A 1 345 ? -46.819 18.181 21.147 1.00 62.75 345 ALA A C 1
ATOM 2751 O O . ALA A 1 345 ? -47.154 17.340 21.974 1.00 63.68 345 ALA A O 1
ATOM 2753 N N . ALA A 1 346 ? -47.626 18.591 20.172 1.00 65.95 346 ALA A N 1
ATOM 2754 C CA . ALA A 1 346 ? -48.878 17.894 19.864 1.00 67.64 346 ALA A CA 1
ATOM 2755 C C . ALA A 1 346 ? -48.570 16.422 19.612 1.00 67.22 346 ALA A C 1
ATOM 2756 O O . ALA A 1 346 ? -49.066 15.533 20.308 1.00 68.29 346 ALA A O 1
ATOM 2758 N N . ASP A 1 347 ? -47.712 16.181 18.626 1.00 65.39 347 ASP A N 1
ATOM 2759 C CA . ASP A 1 347 ? -47.292 14.831 18.282 1.00 64.47 347 ASP A CA 1
ATOM 2760 C C . ASP A 1 347 ? -45.769 14.753 18.402 1.00 61.49 347 ASP A C 1
ATOM 2761 O O . ASP A 1 347 ? -45.057 15.713 18.095 1.00 60.23 347 ASP A O 1
ATOM 2766 N N . PHE A 1 348 ? -45.272 13.620 18.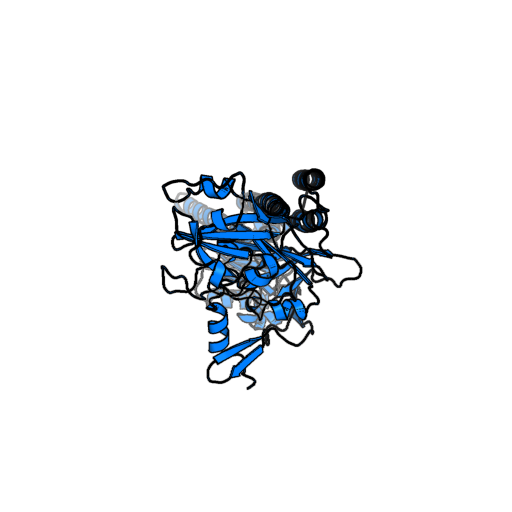882 1.00 59.25 348 PHE A N 1
ATOM 2767 C CA . PHE A 1 348 ? -43.889 13.552 19.319 1.00 57.29 348 PHE A CA 1
ATOM 2768 C C . PHE A 1 348 ? -42.899 13.623 18.144 1.00 54.92 348 PHE A C 1
ATOM 2769 O O . PHE A 1 348 ? -41.793 14.122 18.300 1.00 51.69 348 PHE A O 1
ATOM 2777 N N . VAL A 1 349 ? -43.312 13.161 16.966 1.00 55.12 349 VAL A N 1
ATOM 2778 C CA . VAL A 1 349 ? -42.504 13.311 15.747 1.00 54.00 349 VAL A CA 1
ATOM 2779 C C . VAL A 1 349 ? -42.278 14.792 15.400 1.00 54.97 349 VAL A C 1
ATOM 2780 O O . VAL A 1 349 ? -41.220 15.163 14.903 1.00 52.51 349 VAL A O 1
ATOM 2784 N N . GLU A 1 350 ? -43.284 15.620 15.673 1.00 56.77 350 GLU A N 1
ATOM 2785 C CA . GLU A 1 350 ? -43.198 17.065 15.469 1.00 58.78 350 GLU A CA 1
ATOM 2786 C C . GLU A 1 350 ? -42.129 17.670 16.379 1.00 56.44 350 GLU A C 1
ATOM 2787 O O . GLU A 1 350 ? -41.354 18.529 15.958 1.00 56.97 350 GLU A O 1
ATOM 2793 N N . GLY A 1 351 ? -42.099 17.214 17.626 1.00 55.44 351 GLY A N 1
ATOM 2794 C CA . GLY A 1 351 ? -41.070 17.611 18.583 1.00 53.42 351 GLY A CA 1
ATOM 2795 C C . GLY A 1 351 ? -39.669 17.363 18.067 1.00 52.28 351 GLY A C 1
ATOM 2796 O O . GLY A 1 351 ? -38.819 18.266 18.108 1.00 52.42 351 GLY A O 1
ATOM 2797 N N . LEU A 1 352 ? -39.437 16.147 17.564 1.00 48.25 352 LEU A N 1
ATOM 2798 C CA . LEU A 1 352 ? -38.155 15.778 16.962 1.00 46.66 352 LEU A CA 1
ATOM 2799 C C . LEU A 1 352 ? -37.794 16.667 15.763 1.00 46.66 352 LEU A C 1
ATOM 2800 O O . LEU A 1 352 ? -36.683 17.205 15.685 1.00 45.82 352 LEU A O 1
ATOM 2805 N N . THR A 1 353 ? -38.746 16.849 14.852 1.00 49.13 353 THR A N 1
ATOM 2806 C CA . THR A 1 353 ? -38.477 17.543 13.583 1.00 49.39 353 THR A CA 1
ATOM 2807 C C . THR A 1 353 ? -38.165 19.031 13.796 1.00 47.58 353 THR A C 1
ATOM 2808 O O . THR A 1 353 ? -37.357 19.614 13.066 1.00 46.61 353 THR A O 1
ATOM 2812 N N . ASN A 1 354 ? -38.783 19.626 14.809 1.00 46.29 354 ASN A N 1
ATOM 2813 C CA . ASN A 1 354 ? -38.520 21.011 15.174 1.00 46.71 354 ASN A CA 1
ATOM 2814 C C . ASN A 1 354 ? -37.156 21.270 15.816 1.00 45.81 354 ASN A C 1
ATOM 2815 O O . ASN A 1 354 ? -36.803 22.426 16.028 1.00 46.66 354 ASN A O 1
ATOM 2820 N N . HIS A 1 355 ? -36.401 20.212 16.145 1.00 43.03 355 HIS A N 1
ATOM 2821 C CA . HIS A 1 355 ? -35.094 20.368 16.789 1.00 41.34 355 HIS A CA 1
ATOM 2822 C C . HIS A 1 355 ? -34.016 19.519 16.117 1.00 39.92 355 HIS A C 1
ATOM 2823 O O . HIS A 1 355 ? -33.463 18.603 16.711 1.00 36.70 355 HIS A O 1
ATOM 2830 N N . PRO A 1 356 ? -33.715 19.841 14.848 1.00 41.21 356 PRO A N 1
ATOM 2831 C CA . PRO A 1 356 ? -32.856 18.975 14.045 1.00 39.92 356 PRO A CA 1
ATOM 2832 C C . PRO A 1 356 ? -31.398 18.956 14.511 1.00 40.46 356 PRO A C 1
ATOM 2833 O O . PRO A 1 356 ? -30.748 17.918 14.448 1.00 38.43 356 PRO A O 1
ATOM 2837 N N . ASP A 1 357 ? -30.879 20.079 14.991 1.00 41.29 357 ASP A N 1
ATOM 2838 C CA . ASP A 1 357 ? -29.508 20.092 15.499 1.00 42.31 357 ASP A CA 1
ATOM 2839 C C . ASP A 1 357 ? -29.363 19.219 16.748 1.00 39.29 357 ASP A C 1
ATOM 2840 O O . ASP A 1 357 ? -28.349 18.548 16.903 1.00 40.39 357 ASP A O 1
ATOM 2845 N N . ARG A 1 358 ? -30.389 19.170 17.592 1.00 36.91 358 ARG A N 1
ATOM 2846 C CA . ARG A 1 358 ? -30.402 18.204 18.698 1.00 36.30 358 ARG A CA 1
ATOM 2847 C C . ARG A 1 358 ? -30.499 16.744 18.219 1.00 34.15 358 ARG A C 1
ATOM 2848 O O . ARG A 1 358 ? -29.823 15.861 18.745 1.00 33.29 358 ARG A O 1
ATOM 2856 N N . LEU A 1 359 ? -31.357 16.482 17.241 1.00 33.93 359 LEU A N 1
ATOM 2857 C CA . LEU A 1 359 ? -31.548 15.115 16.755 1.00 34.32 359 LEU A CA 1
ATOM 2858 C C . LEU A 1 359 ? -30.259 14.566 16.131 1.00 34.30 359 LEU A C 1
ATOM 2859 O O . LEU A 1 359 ? -29.888 13.415 16.353 1.00 36.06 359 LEU A O 1
ATOM 2864 N N . LEU A 1 360 ? -29.577 15.395 15.347 1.00 35.01 360 LEU A N 1
ATOM 2865 C CA . LEU A 1 360 ? -28.314 15.002 14.717 1.00 35.45 360 LEU A CA 1
ATOM 2866 C C . LEU A 1 360 ? -27.200 14.960 15.753 1.00 35.53 360 LEU A C 1
ATOM 2867 O O . LEU A 1 360 ? -26.420 14.012 15.805 1.00 35.83 360 LEU A O 1
ATOM 2872 N N . GLY A 1 361 ? -27.136 15.991 16.584 1.00 35.71 361 GLY A N 1
ATOM 2873 C CA . GLY A 1 361 ? -26.132 16.051 17.639 1.00 35.04 361 GLY A CA 1
ATOM 2874 C C . GLY A 1 361 ? -26.184 14.874 18.593 1.00 34.32 361 GLY A C 1
ATOM 2875 O O . GLY A 1 361 ? -25.164 14.479 19.112 1.00 35.26 361 GLY A O 1
ATOM 2876 N N . LEU A 1 362 ? -27.370 14.311 18.818 1.00 33.38 362 LEU A N 1
ATOM 2877 C CA . LEU A 1 362 ? -27.542 13.172 19.710 1.00 34.49 362 LEU A CA 1
ATOM 2878 C C . LEU A 1 362 ? -26.590 12.014 19.415 1.00 35.93 362 LEU A C 1
ATOM 2879 O O . LEU A 1 362 ? -26.196 11.287 20.337 1.00 35.53 362 LEU A O 1
ATOM 2884 N N . THR A 1 363 ? -26.228 11.823 18.143 1.00 34.55 363 THR A N 1
ATOM 2885 C CA . THR A 1 363 ? -25.369 10.702 17.776 1.00 36.37 363 THR A CA 1
ATOM 2886 C C . THR A 1 363 ? -24.085 11.122 17.048 1.00 37.14 363 THR A C 1
ATOM 2887 O O . THR A 1 363 ? -23.367 10.273 16.511 1.00 38.88 363 THR A O 1
ATOM 2891 N N . GLY A 1 364 ? -23.790 12.417 17.056 1.00 37.76 364 GLY A N 1
ATOM 2892 C CA . GLY A 1 364 ? -22.674 12.970 16.324 1.00 38.39 364 GLY A CA 1
ATOM 2893 C C . GLY A 1 364 ? -22.773 12.818 14.812 1.00 38.97 364 GLY A C 1
ATOM 2894 O O . GLY A 1 364 ? -21.749 12.668 14.128 1.00 39.33 364 GLY A O 1
ATOM 2895 N N . SER A 1 365 ? -23.994 12.896 14.286 1.00 38.11 365 SER A N 1
ATOM 2896 C CA . SER A 1 365 ? -24.258 12.575 12.889 1.00 36.71 365 SER A CA 1
ATOM 2897 C C . SER A 1 365 ? -24.714 13.781 12.067 1.00 37.78 365 SER A C 1
ATOM 2898 O O . SER A 1 365 ? -24.916 14.886 12.589 1.00 37.29 365 SER A O 1
ATOM 2901 N N . GLN A 1 366 ? -24.823 13.589 10.756 1.00 36.65 366 GLN A N 1
ATOM 2902 C CA . GLN A 1 366 ? -24.970 14.724 9.840 1.00 37.33 366 GLN A CA 1
ATOM 2903 C C . GLN A 1 366 ? -26.302 14.698 9.094 1.00 36.66 366 GLN A C 1
ATOM 2904 O O . GLN A 1 366 ? -26.676 15.672 8.434 1.00 38.44 366 GLN A O 1
ATOM 2910 N N . GLY A 1 367 ? -27.000 13.571 9.178 1.00 35.26 367 GLY A N 1
ATOM 2911 C CA . GLY A 1 367 ? -28.322 13.436 8.624 1.00 35.40 367 GLY A CA 1
ATOM 2912 C C . GLY A 1 367 ? -29.117 12.442 9.441 1.00 35.04 367 GLY A C 1
ATOM 2913 O O . GLY A 1 367 ? -28.551 11.661 10.230 1.00 33.67 367 GLY A O 1
ATOM 2914 N N . ALA A 1 368 ? -30.428 12.469 9.255 1.00 35.94 368 ALA A N 1
ATOM 2915 C CA . ALA A 1 368 ? -31.310 11.534 9.945 1.00 37.74 368 ALA A CA 1
ATOM 2916 C C . ALA A 1 368 ? -32.601 11.340 9.189 1.00 39.00 368 ALA A C 1
ATOM 2917 O O . ALA A 1 368 ? -32.976 12.170 8.371 1.00 39.87 368 ALA A O 1
ATOM 2919 N N . ALA A 1 369 ? -33.260 10.213 9.445 1.00 41.42 369 ALA A N 1
ATOM 2920 C CA . ALA A 1 369 ? -34.580 9.928 8.884 1.00 42.36 369 ALA A CA 1
ATOM 2921 C C . ALA A 1 369 ? -35.489 9.454 10.003 1.00 43.16 369 ALA A C 1
ATOM 2922 O O . ALA A 1 369 ? -35.136 8.535 10.741 1.00 41.94 369 ALA A O 1
ATOM 2924 N N . ILE A 1 370 ? -36.644 10.102 10.137 1.00 45.75 370 ILE A N 1
ATOM 2925 C CA . ILE A 1 370 ? -37.698 9.661 11.047 1.00 47.37 370 ILE A CA 1
ATOM 2926 C C . ILE A 1 370 ? -38.748 8.915 10.218 1.00 49.67 370 ILE A C 1
ATOM 2927 O O . ILE A 1 370 ? -39.417 9.526 9.381 1.00 46.90 370 ILE A O 1
ATOM 2932 N N . CYS A 1 371 ? -38.847 7.600 10.420 1.00 51.28 371 CYS A N 1
ATOM 2933 C CA A CYS A 1 371 ? -39.844 6.778 9.710 0.60 54.33 371 CYS A CA 1
ATOM 2934 C CA B CYS A 1 371 ? -39.789 6.754 9.708 0.40 54.11 371 CYS A CA 1
ATOM 2935 C C . CYS A 1 371 ? -40.816 6.148 10.690 1.00 56.06 371 CYS A C 1
ATOM 2936 O O . CYS A 1 371 ? -40.553 5.098 11.293 1.00 55.49 371 CYS A O 1
ATOM 2941 N N . PHE A 1 372 ? -41.959 6.812 10.847 1.00 59.30 372 PHE A N 1
ATOM 2942 C CA . PHE A 1 372 ? -42.999 6.395 11.785 1.00 62.88 372 PHE A CA 1
ATOM 2943 C C . PHE A 1 372 ? -44.328 6.273 11.066 1.00 66.15 372 PHE A C 1
ATOM 2944 O O . PHE A 1 372 ? -44.807 7.244 10.473 1.00 65.40 372 PHE A O 1
ATOM 2952 N N . GLY A 1 373 ? -44.926 5.085 11.139 1.00 69.52 373 GLY A N 1
ATOM 2953 C CA . GLY A 1 373 ? -46.142 4.791 10.399 1.00 73.15 373 GLY A CA 1
ATOM 2954 C C . GLY A 1 373 ? -45.945 5.164 8.945 1.00 74.85 373 GLY A C 1
ATOM 2955 O O . GLY A 1 373 ? -45.012 4.679 8.301 1.00 74.86 373 GLY A O 1
ATOM 2956 N N . GLU A 1 374 ? -46.798 6.057 8.443 1.00 76.78 374 GLU A N 1
ATOM 2957 C CA . GLU A 1 374 ? -46.794 6.409 7.023 1.00 77.93 374 GLU A CA 1
ATOM 2958 C C . GLU A 1 374 ? -45.796 7.500 6.641 1.00 75.28 374 GLU A C 1
ATOM 2959 O O . GLU A 1 374 ? -45.428 7.599 5.471 1.00 75.93 374 GLU A O 1
ATOM 2965 N N . LYS A 1 375 ? -45.347 8.309 7.603 1.00 72.05 375 LYS A N 1
ATOM 2966 C CA . LYS A 1 375 ? -44.535 9.487 7.266 1.00 69.10 375 LYS A CA 1
ATOM 2967 C C . LYS A 1 375 ? -43.021 9.238 7.370 1.00 64.59 375 LYS A C 1
ATOM 2968 O O . LYS A 1 375 ? -42.541 8.499 8.237 1.00 62.69 375 LYS A O 1
ATOM 2974 N N . LEU A 1 376 ? -42.291 9.867 6.454 1.00 60.78 376 LEU A N 1
ATOM 2975 C CA . LEU A 1 376 ? -40.842 9.754 6.359 1.00 57.27 376 LEU A CA 1
ATOM 2976 C C . LEU A 1 376 ? -40.289 11.170 6.297 1.00 55.07 376 LEU A C 1
ATOM 2977 O O . LEU A 1 376 ? -40.568 11.898 5.351 1.00 56.50 376 LEU A O 1
ATOM 2982 N N . ILE A 1 377 ? -39.540 11.570 7.319 1.00 51.81 377 ILE A N 1
ATOM 2983 C CA . ILE A 1 377 ? -39.006 12.925 7.406 1.00 50.28 377 ILE A CA 1
ATOM 2984 C C . ILE A 1 377 ? -37.490 12.849 7.329 1.00 48.64 377 ILE A C 1
ATOM 2985 O O . ILE A 1 377 ? -36.872 12.132 8.112 1.00 47.69 377 ILE A O 1
ATOM 2990 N N . LEU A 1 378 ? -36.909 13.586 6.390 1.00 46.54 378 LEU A N 1
ATOM 2991 C CA . LEU A 1 378 ? -35.478 13.591 6.174 1.00 45.70 378 LEU A CA 1
ATOM 2992 C C . LEU A 1 378 ? -34.886 14.888 6.723 1.00 45.43 378 LEU A C 1
ATOM 2993 O O . LEU A 1 378 ? -35.358 15.988 6.395 1.00 46.31 378 LEU A O 1
ATOM 2998 N N . VAL A 1 379 ? -33.861 14.742 7.561 1.00 42.37 379 VAL A N 1
ATOM 2999 C CA . VAL A 1 379 ? -33.264 15.840 8.312 1.00 41.78 379 VAL A CA 1
ATOM 3000 C C . VAL A 1 379 ? -31.768 15.903 7.989 1.00 41.55 379 VAL A C 1
ATOM 3001 O O . VAL A 1 379 ? -31.075 14.883 8.030 1.00 40.09 379 VAL A O 1
ATOM 3005 N N . GLY A 1 380 ? -31.269 17.101 7.687 1.00 43.17 380 GLY A N 1
ATOM 3006 C CA . GLY A 1 380 ? -29.851 17.319 7.396 1.00 42.48 380 GLY A CA 1
ATOM 3007 C C . GLY A 1 380 ? -29.421 16.754 6.051 1.00 44.13 380 GLY A C 1
ATOM 3008 O O . GLY A 1 380 ? -30.195 16.746 5.100 1.00 45.22 380 GLY A O 1
ATOM 3009 N N . GLU A 1 381 ? -28.184 16.270 5.980 1.00 43.23 381 GLU A N 1
ATOM 3010 C CA . GLU A 1 381 ? -27.655 15.661 4.764 1.00 44.23 381 GLU A CA 1
ATOM 3011 C C . GLU A 1 381 ? -27.971 14.161 4.724 1.00 42.79 381 GLU A C 1
ATOM 3012 O O . GLU A 1 381 ? -27.402 13.391 5.488 1.00 42.15 381 GLU A O 1
ATOM 3018 N N . THR A 1 382 ? -28.885 13.760 3.843 1.00 42.05 382 THR A N 1
ATOM 3019 C CA . THR A 1 382 ? -29.335 12.366 3.754 1.00 41.39 382 THR A CA 1
ATOM 3020 C C . THR A 1 382 ? -29.274 11.894 2.307 1.00 42.26 382 THR A C 1
ATOM 3021 O O . THR A 1 382 ? -29.166 12.715 1.406 1.00 42.47 382 THR A O 1
ATOM 3025 N N . PRO A 1 383 ? -29.390 10.576 2.068 1.00 43.20 383 PRO A N 1
ATOM 3026 C CA . PRO A 1 383 ? -29.693 10.143 0.709 1.00 46.15 383 PRO A CA 1
ATOM 3027 C C . PRO A 1 383 ? -31.074 10.612 0.281 1.00 48.29 383 PRO A C 1
ATOM 3028 O O . PRO A 1 383 ? -31.897 10.991 1.130 1.00 49.23 383 PRO A O 1
ATOM 3032 N N . ASP A 1 384 ? -31.344 10.587 -1.017 1.00 51.52 384 ASP A N 1
ATOM 3033 C CA . ASP A 1 384 ? -32.655 11.022 -1.503 1.00 53.46 384 ASP A CA 1
ATOM 3034 C C . ASP A 1 384 ? -33.742 10.076 -1.004 1.00 53.08 384 ASP A C 1
ATOM 3035 O O . ASP A 1 384 ? -33.452 8.976 -0.513 1.00 52.20 384 ASP A O 1
ATOM 3040 N N . GLU A 1 385 ? -34.989 10.515 -1.125 1.00 53.61 385 GLU A N 1
ATOM 3041 C CA . GLU A 1 385 ? -36.114 9.827 -0.506 1.00 55.11 385 GLU A CA 1
ATOM 3042 C C . GLU A 1 385 ? -36.258 8.380 -0.975 1.00 54.79 385 GLU A C 1
ATOM 3043 O O . GLU A 1 385 ? -36.518 7.484 -0.167 1.00 52.73 385 GLU A O 1
ATOM 3049 N N . LYS A 1 386 ? -36.093 8.159 -2.274 1.00 55.24 386 LYS A N 1
ATOM 3050 C CA . LYS A 1 386 ? -36.207 6.821 -2.846 1.00 56.78 386 LYS A CA 1
ATOM 3051 C C . LYS A 1 386 ? -35.173 5.857 -2.250 1.00 54.27 386 LYS A C 1
ATOM 3052 O O . LYS A 1 386 ? -35.507 4.725 -1.880 1.00 54.21 386 LYS A O 1
ATOM 3058 N N . ALA A 1 387 ? -33.923 6.310 -2.152 1.00 51.46 387 ALA A N 1
ATOM 3059 C CA . ALA A 1 387 ? -32.852 5.476 -1.604 1.00 49.80 387 ALA A CA 1
ATOM 3060 C C . ALA A 1 387 ? -33.127 5.117 -0.144 1.00 47.20 387 ALA A C 1
ATOM 3061 O O . ALA A 1 387 ? -32.923 3.976 0.266 1.00 48.42 387 ALA A O 1
ATOM 3063 N N . VAL A 1 388 ? -33.622 6.075 0.629 1.00 45.61 388 VAL A N 1
ATOM 3064 C CA . VAL A 1 388 ? -33.980 5.800 2.032 1.00 45.84 388 VAL A CA 1
ATOM 3065 C C . VAL A 1 388 ? -35.101 4.753 2.143 1.00 47.34 388 VAL A C 1
ATOM 3066 O O . VAL A 1 388 ? -35.066 3.900 3.031 1.00 46.98 388 VAL A O 1
ATOM 3070 N N . GLN A 1 389 ? -36.070 4.800 1.235 1.00 49.79 389 GLN A N 1
ATOM 3071 C CA . GLN A 1 389 ? -37.159 3.818 1.215 1.00 52.98 389 GLN A CA 1
ATOM 3072 C C . GLN A 1 389 ? -36.667 2.398 0.919 1.00 54.17 389 GLN A C 1
ATOM 3073 O O . GLN A 1 389 ? -37.066 1.444 1.591 1.00 53.26 389 GLN A O 1
ATOM 3079 N N . TYR A 1 390 ? -35.800 2.259 -0.080 1.00 54.92 390 TYR A N 1
ATOM 3080 C CA . TYR A 1 390 ? -35.170 0.968 -0.359 1.00 56.92 390 TYR A CA 1
ATOM 3081 C C . TYR A 1 390 ? -34.324 0.479 0.821 1.00 55.35 390 TYR A C 1
ATOM 3082 O O . TYR A 1 390 ? -34.280 -0.713 1.107 1.00 56.24 390 TYR A O 1
ATOM 3091 N N . LEU A 1 391 ? -33.661 1.405 1.508 1.00 54.56 391 LEU A N 1
ATOM 3092 C CA . LEU A 1 391 ? -32.848 1.061 2.673 1.00 53.32 391 LEU A CA 1
ATOM 3093 C C . LEU A 1 391 ? -33.733 0.597 3.843 1.00 54.12 391 LEU A C 1
ATOM 3094 O O . LEU A 1 391 ? -33.442 -0.416 4.489 1.00 53.84 391 LEU A O 1
ATOM 3099 N N . LEU A 1 392 ? -34.807 1.341 4.108 1.00 53.95 392 LEU A N 1
ATOM 3100 C CA . LEU A 1 392 ? -35.823 0.920 5.079 1.00 55.50 392 LEU A CA 1
ATOM 3101 C C . LEU A 1 392 ? -36.310 -0.499 4.785 1.00 58.38 392 LEU A C 1
ATOM 3102 O O . LEU A 1 392 ? -36.403 -1.334 5.684 1.00 59.24 392 LEU A O 1
ATOM 3107 N N . GLN A 1 393 ? -36.598 -0.769 3.519 1.00 60.49 393 GLN A N 1
ATOM 3108 C CA . GLN A 1 393 ? -37.101 -2.079 3.108 1.00 63.93 393 GLN A CA 1
ATOM 3109 C C . GLN A 1 393 ? -36.065 -3.175 3.378 1.00 64.54 393 GLN A C 1
ATOM 3110 O O . GLN A 1 393 ? -36.405 -4.266 3.830 1.00 65.00 393 GLN A O 1
ATOM 3116 N N . TRP A 1 394 ? -34.800 -2.870 3.108 1.00 64.10 394 TRP A N 1
ATOM 3117 C CA . TRP A 1 394 ? -33.707 -3.792 3.388 1.00 64.94 394 TRP A CA 1
ATOM 3118 C C . TRP A 1 394 ? -33.565 -4.037 4.894 1.00 65.59 394 TRP A C 1
ATOM 3119 O O . TRP A 1 394 ? -33.406 -5.175 5.325 1.00 66.07 394 TRP A O 1
ATOM 3130 N N . LEU A 1 395 ? -33.657 -2.979 5.696 1.00 65.79 395 LEU A N 1
ATOM 3131 C CA . LEU A 1 395 ? -33.621 -3.125 7.160 1.00 67.21 395 LEU A CA 1
ATOM 3132 C C . LEU A 1 395 ? -34.781 -3.973 7.710 1.00 70.92 395 LEU A C 1
ATOM 3133 O O . LEU A 1 395 ? -34.596 -4.738 8.661 1.00 71.54 395 LEU A O 1
ATOM 3138 N N . GLU A 1 396 ? -35.967 -3.829 7.122 1.00 74.49 396 GLU A N 1
ATOM 3139 C CA . GLU A 1 396 ? -37.145 -4.585 7.564 1.00 79.03 396 GLU A CA 1
ATOM 3140 C C . GLU A 1 396 ? -37.031 -6.073 7.258 1.00 82.94 396 GLU A C 1
ATOM 3141 O O . GLU A 1 396 ? -37.499 -6.905 8.035 1.00 84.63 396 GLU A O 1
ATOM 3147 N N . ASN A 1 397 ? -36.414 -6.403 6.127 1.00 85.90 397 ASN A N 1
ATOM 3148 C CA . ASN A 1 397 ? -36.333 -7.790 5.666 1.00 89.86 397 ASN A CA 1
ATOM 3149 C C . ASN A 1 397 ? -35.298 -8.622 6.421 1.00 92.17 397 ASN A C 1
ATOM 3150 O O . ASN A 1 397 ? -35.361 -9.849 6.397 1.00 94.82 397 ASN A O 1
ATOM 3155 N N . ARG A 1 398 ? -34.349 -7.960 7.080 1.00 92.29 398 ARG A N 1
ATOM 3156 C CA . ARG A 1 398 ? -33.318 -8.648 7.855 1.00 94.66 398 ARG A CA 1
ATOM 3157 C C . ARG A 1 398 ? -33.653 -8.568 9.341 1.00 95.16 398 ARG A C 1
ATOM 3158 O O . ARG A 1 398 ? -33.849 -7.476 9.876 1.00 93.67 398 ARG A O 1
ATOM 3166 N N . GLU A 1 399 ? -33.715 -9.728 9.997 1.00 98.22 399 GLU A N 1
ATOM 3167 C CA . GLU A 1 399 ? -34.350 -9.855 11.321 1.00 99.17 399 GLU A CA 1
ATOM 3168 C C . GLU A 1 399 ? -33.907 -8.770 12.299 1.00 96.90 399 GLU A C 1
ATOM 3169 O O . GLU A 1 399 ? -32.711 -8.548 12.500 1.00 95.76 399 GLU A O 1
ATOM 3175 N N . VAL A 1 400 ? -34.891 -8.112 12.908 1.00 96.59 400 VAL A N 1
ATOM 3176 C CA . VAL A 1 400 ? -34.690 -6.817 13.556 1.00 94.43 400 VAL A CA 1
ATOM 3177 C C . VAL A 1 400 ? -33.875 -6.983 14.841 1.00 93.52 400 VAL A C 1
ATOM 3178 O O . VAL A 1 400 ? -34.373 -7.511 15.836 1.00 95.69 400 VAL A O 1
ATOM 3182 N N . GLN A 1 401 ? -32.615 -6.552 14.804 1.00 91.42 401 GLN A N 1
ATOM 3183 C CA . GLN A 1 401 ? -31.768 -6.528 15.997 1.00 90.22 401 GLN A CA 1
ATOM 3184 C C . GLN A 1 401 ? -32.278 -5.463 16.967 1.00 87.90 401 GLN A C 1
ATOM 3185 O O . GLN A 1 401 ? -33.348 -4.890 16.761 1.00 88.55 401 GLN A O 1
ATOM 3187 N N . ASP A 1 402 ? -31.525 -5.206 18.030 1.00 85.45 402 ASP A N 1
ATOM 3188 C CA . ASP A 1 402 ? -31.803 -4.060 18.899 1.00 82.73 402 ASP A CA 1
ATOM 3189 C C . ASP A 1 402 ? -31.276 -2.762 18.279 1.00 78.48 402 ASP A C 1
ATOM 3190 O O . ASP A 1 402 ? -31.732 -1.663 18.614 1.00 77.65 402 ASP A O 1
ATOM 3195 N N . VAL A 1 403 ? -30.309 -2.909 17.377 1.00 73.97 403 VAL A N 1
ATOM 3196 C CA . VAL A 1 403 ? -29.676 -1.791 16.712 1.00 68.50 403 VAL A CA 1
ATOM 3197 C C . VAL A 1 403 ? -28.800 -2.340 15.582 1.00 65.45 403 VAL A C 1
ATOM 3198 O O . VAL A 1 403 ? -28.189 -3.403 15.716 1.00 64.89 403 VAL A O 1
ATOM 3202 N N . PHE A 1 404 ? -28.782 -1.629 14.460 1.00 60.51 404 PHE A N 1
ATOM 3203 C CA . PHE A 1 404 ? -27.805 -1.851 13.397 1.00 57.50 404 PHE A CA 1
ATOM 3204 C C . PHE A 1 404 ? -26.936 -0.600 13.253 1.00 53.52 404 PHE A C 1
ATOM 3205 O O . PHE A 1 404 ? -27.448 0.506 13.129 1.00 50.30 404 PHE A O 1
ATOM 3213 N N . PHE A 1 405 ? -25.621 -0.773 13.286 1.00 50.95 405 PHE A N 1
ATOM 3214 C CA . PHE A 1 405 ? -24.719 0.310 12.921 1.00 48.43 405 PHE A CA 1
ATOM 3215 C C . PHE A 1 405 ? -23.531 -0.186 12.123 1.00 47.86 405 PHE A C 1
ATOM 3216 O O . PHE A 1 405 ? -23.041 -1.296 12.322 1.00 48.46 405 PHE A O 1
ATOM 3224 N N . THR A 1 406 ? -23.080 0.654 11.208 1.00 45.39 406 THR A N 1
ATOM 3225 C CA . THR A 1 406 ? -21.913 0.362 10.402 1.00 43.66 406 THR A CA 1
ATOM 3226 C C . THR A 1 406 ? -21.274 1.674 10.030 1.00 42.74 406 THR A C 1
ATOM 3227 O O . THR A 1 406 ? -21.963 2.675 9.805 1.00 39.23 406 THR A O 1
ATOM 3231 N N . SER A 1 407 ? -19.950 1.654 9.973 1.00 43.70 407 SER A N 1
ATOM 3232 C CA . SER A 1 407 ? -19.160 2.764 9.481 1.00 45.23 407 SER A CA 1
ATOM 3233 C C . SER A 1 407 ? -18.753 2.589 8.001 1.00 45.85 407 SER A C 1
ATOM 3234 O O . SER A 1 407 ? -18.075 3.443 7.450 1.00 46.90 407 SER A O 1
ATOM 3237 N N . SER A 1 408 ? -19.159 1.485 7.373 1.00 46.89 408 SER A N 1
ATOM 3238 C CA A SER A 1 408 ? -18.977 1.315 5.915 0.50 47.06 408 SER A CA 1
ATOM 3239 C CA B SER A 1 408 ? -18.927 1.245 5.953 0.50 47.48 408 SER A CA 1
ATOM 3240 C C . SER A 1 408 ? -20.120 0.516 5.330 1.00 47.48 408 SER A C 1
ATOM 3241 O O . SER A 1 408 ? -20.023 -0.686 5.044 1.00 48.34 408 SER A O 1
ATOM 3246 N N . LEU A 1 409 ? -21.219 1.232 5.135 1.00 47.01 409 LEU A N 1
ATOM 3247 C CA . LEU A 1 409 ? -22.461 0.653 4.649 1.00 48.20 409 LEU A CA 1
ATOM 3248 C C . LEU A 1 409 ? -22.304 -0.089 3.324 1.00 50.46 409 LEU A C 1
ATOM 3249 O O . LEU A 1 409 ? -22.958 -1.108 3.116 1.00 50.80 409 LEU A O 1
ATOM 3254 N N . SER A 1 410 ? -21.430 0.415 2.449 1.00 51.41 410 SER A N 1
ATOM 3255 C CA . SER A 1 410 ? -21.222 -0.154 1.115 1.00 55.16 410 SER A CA 1
ATOM 3256 C C . SER A 1 410 ? -20.861 -1.633 1.098 1.00 58.02 410 SER A C 1
ATOM 3257 O O . SER A 1 410 ? -21.210 -2.332 0.156 1.00 58.42 410 SER A O 1
ATOM 3260 N N . GLN A 1 411 ? -20.158 -2.115 2.118 1.00 59.33 411 GLN A N 1
ATOM 3261 C CA . GLN A 1 411 ? -19.634 -3.478 2.066 1.00 62.75 411 GLN A CA 1
ATOM 3262 C C . GLN A 1 411 ? -20.610 -4.539 2.597 1.00 63.81 411 GLN A C 1
ATOM 3263 O O . GLN A 1 411 ? -20.335 -5.730 2.484 1.00 65.39 411 GLN A O 1
ATOM 3269 N N . ILE A 1 412 ? -21.747 -4.108 3.151 1.00 62.89 412 ILE A N 1
ATOM 3270 C CA . ILE A 1 412 ? -22.907 -4.998 3.360 1.00 64.16 412 ILE A CA 1
ATOM 3271 C C . ILE A 1 412 ? -24.168 -4.598 2.571 1.00 62.74 412 ILE A C 1
ATOM 3272 O O . ILE A 1 412 ? -25.075 -5.413 2.413 1.00 63.12 412 ILE A O 1
ATOM 3277 N N . TYR A 1 413 ? -24.225 -3.356 2.092 1.00 60.36 413 TYR A N 1
ATOM 3278 C CA . TYR A 1 413 ? -25.341 -2.862 1.266 1.00 59.73 413 TYR A CA 1
ATOM 3279 C C . TYR A 1 413 ? -24.771 -2.139 0.042 1.00 59.01 413 TYR A C 1
ATOM 3280 O O . TYR A 1 413 ? -24.529 -0.937 0.103 1.00 56.46 413 TYR A O 1
ATOM 3289 N N . PRO A 1 414 ? -24.525 -2.874 -1.061 1.00 61.05 414 PRO A N 1
ATOM 3290 C CA . PRO A 1 414 ? -23.673 -2.331 -2.130 1.00 61.69 414 PRO A CA 1
ATOM 3291 C C . PRO A 1 414 ? -24.207 -1.083 -2.839 1.00 60.92 414 PRO A C 1
ATOM 3292 O O . PRO A 1 414 ? -23.413 -0.251 -3.277 1.00 60.55 414 PRO A O 1
ATOM 3296 N N . ASP A 1 415 ? -25.527 -0.945 -2.942 1.00 61.24 415 ASP A N 1
ATOM 3297 C CA . ASP A 1 415 ? -26.128 0.255 -3.551 1.00 60.50 415 ASP A CA 1
ATOM 3298 C C . ASP A 1 415 ? -25.805 1.550 -2.782 1.00 56.44 415 ASP A C 1
ATOM 3299 O O . ASP A 1 415 ? -25.990 2.646 -3.306 1.00 55.83 415 ASP A O 1
ATOM 3304 N N . ALA A 1 416 ? -25.300 1.420 -1.557 1.00 53.38 416 ALA A N 1
ATOM 3305 C CA . ALA A 1 416 ? -24.871 2.576 -0.775 1.00 50.87 416 ALA A CA 1
ATOM 3306 C C . ALA A 1 416 ? -23.639 3.279 -1.365 1.00 50.76 416 ALA A C 1
ATOM 3307 O O . ALA A 1 416 ? -23.342 4.412 -0.996 1.00 48.37 416 ALA A O 1
ATOM 3309 N N . VAL A 1 417 ? -22.942 2.633 -2.301 1.00 52.76 417 VAL A N 1
ATOM 3310 C CA . VAL A 1 417 ? -21.856 3.306 -3.022 1.00 53.91 417 VAL A CA 1
ATOM 3311 C C . VAL A 1 417 ? -22.351 4.599 -3.690 1.00 52.46 417 VAL A C 1
ATOM 3312 O O . VAL A 1 417 ? -21.610 5.576 -3.793 1.00 53.01 417 VAL A O 1
ATOM 3316 N N . ASN A 1 418 ? -23.608 4.607 -4.117 1.00 52.56 418 ASN A N 1
ATOM 3317 C CA . ASN A 1 418 ? -24.183 5.761 -4.806 1.00 53.01 418 ASN A CA 1
ATOM 3318 C C . ASN A 1 418 ? -24.494 6.960 -3.906 1.00 52.17 418 ASN A C 1
ATOM 3319 O O . ASN A 1 418 ? -24.680 8.073 -4.410 1.00 52.67 418 ASN A O 1
ATOM 3324 N N . PHE A 1 419 ? -24.563 6.753 -2.589 1.00 49.76 419 PHE A N 1
ATOM 3325 C CA . PHE A 1 419 ? -24.731 7.888 -1.672 1.00 47.91 419 PHE A CA 1
ATOM 3326 C C . PHE A 1 419 ? -23.666 7.908 -0.573 1.00 46.83 419 PHE A C 1
ATOM 3327 O O . PHE A 1 419 ? -23.917 8.318 0.564 1.00 43.43 419 PHE A O 1
ATOM 3335 N N . LYS A 1 420 ? -22.456 7.527 -0.965 1.00 47.80 420 LYS A N 1
ATOM 3336 C CA . LYS A 1 420 ? -21.329 7.416 -0.047 1.00 47.85 420 LYS A CA 1
ATOM 3337 C C . LYS A 1 420 ? -20.969 8.755 0.598 1.00 45.98 420 LYS A C 1
ATOM 3338 O O . LYS A 1 420 ? -20.446 8.782 1.710 1.00 43.43 420 LYS A O 1
ATOM 3344 N N . SER A 1 421 ? -21.267 9.865 -0.076 1.00 45.55 421 SER A N 1
ATOM 3345 C CA . SER A 1 421 ? -20.905 11.174 0.455 1.00 46.86 421 SER A CA 1
ATOM 3346 C C . SER A 1 421 ? -21.847 11.685 1.540 1.00 46.28 421 SER A C 1
ATOM 3347 O O . SER A 1 421 ? -21.543 12.692 2.181 1.00 48.38 421 SER A O 1
ATOM 3350 N N . VAL A 1 422 ? -22.986 11.026 1.747 1.00 45.66 422 VAL A N 1
ATOM 3351 C CA . VAL A 1 422 ? -23.876 11.387 2.858 1.00 44.22 422 VAL A CA 1
ATOM 3352 C C . VAL A 1 422 ? -24.155 10.256 3.836 1.00 42.98 422 VAL A C 1
ATOM 3353 O O . VAL A 1 422 ? -24.562 10.515 4.965 1.00 42.05 422 VAL A O 1
ATOM 3357 N N . ALA A 1 423 ? -23.961 9.014 3.407 1.00 41.44 423 ALA A N 1
ATOM 3358 C CA . ALA A 1 423 ? -24.296 7.863 4.239 1.00 40.74 423 ALA A CA 1
ATOM 3359 C C . ALA A 1 423 ? -23.367 6.679 3.947 1.00 40.62 423 ALA A C 1
ATOM 3360 O O . ALA A 1 423 ? -23.814 5.609 3.578 1.00 41.07 423 ALA A O 1
ATOM 3362 N N . SER A 1 424 ? -22.061 6.887 4.124 1.00 40.34 424 SER A N 1
ATOM 3363 C CA . SER A 1 424 ? -21.121 5.778 4.337 1.00 40.13 424 SER A CA 1
ATOM 3364 C C . SER A 1 424 ? -21.354 5.098 5.691 1.00 38.77 424 SER A C 1
ATOM 3365 O O . SER A 1 424 ? -21.067 3.924 5.858 1.00 39.95 424 SER A O 1
ATOM 3368 N N . GLY A 1 425 ? -21.877 5.857 6.647 1.00 37.49 425 GLY A N 1
ATOM 3369 C CA . GLY A 1 425 ? -22.167 5.355 7.986 1.00 36.15 425 GLY A CA 1
ATOM 3370 C C . GLY A 1 425 ? -23.658 5.447 8.223 1.00 37.40 425 GLY A C 1
ATOM 3371 O O . GLY A 1 425 ? -24.319 6.395 7.751 1.00 34.25 425 GLY A O 1
ATOM 3372 N N . LEU A 1 426 ? -24.185 4.442 8.918 1.00 37.65 426 LEU A N 1
ATOM 3373 C CA . LEU A 1 426 ? -25.616 4.296 9.160 1.00 38.11 426 LEU A CA 1
ATOM 3374 C C . LEU A 1 426 ? -25.800 3.750 10.566 1.00 39.25 426 LEU A C 1
ATOM 3375 O O . LEU A 1 426 ? -25.153 2.781 10.938 1.00 39.25 426 LEU A O 1
ATOM 3380 N N . LEU A 1 427 ? -26.665 4.399 11.338 1.00 39.04 427 LEU A N 1
ATOM 3381 C CA . LEU A 1 427 ? -27.143 3.875 12.610 1.00 40.20 427 LEU A CA 1
ATOM 3382 C C . LEU A 1 427 ? -28.657 3.786 12.481 1.00 40.35 427 LEU A C 1
ATOM 3383 O O . LEU A 1 427 ? -29.312 4.796 12.217 1.00 40.59 427 LEU A O 1
ATOM 3388 N N . ALA A 1 428 ? -29.195 2.581 12.631 1.00 40.90 428 ALA A N 1
ATOM 3389 C CA . ALA A 1 428 ? -30.626 2.309 12.455 1.00 43.80 428 ALA A CA 1
ATOM 3390 C C . ALA A 1 428 ? -31.165 1.655 13.724 1.00 44.87 428 ALA A C 1
ATOM 3391 O O . ALA A 1 428 ? -30.660 0.614 14.152 1.00 44.62 428 ALA A O 1
ATOM 3393 N N . ILE A 1 429 ? -32.166 2.281 14.331 1.00 46.32 429 ILE A N 1
ATOM 3394 C CA . ILE A 1 429 ? -32.827 1.737 15.518 1.00 47.91 429 ILE A CA 1
ATOM 3395 C C . ILE A 1 429 ? -34.309 1.461 15.236 1.00 48.29 429 ILE A C 1
ATOM 3396 O O . ILE A 1 429 ? -35.052 2.386 14.931 1.00 47.69 429 ILE A O 1
ATOM 3401 N N . PRO A 1 430 ? -34.742 0.186 15.332 1.00 51.86 430 PRO A N 1
ATOM 3402 C CA . PRO A 1 430 ? -36.174 -0.137 15.246 1.00 54.33 430 PRO A CA 1
ATOM 3403 C C . PRO A 1 430 ? -36.951 0.370 16.464 1.00 55.76 430 PRO A C 1
ATOM 3404 O O . PRO A 1 430 ? -36.487 0.200 17.585 1.00 55.31 430 PRO A O 1
ATOM 3408 N N . ILE A 1 431 ? -38.105 0.995 16.235 1.00 57.99 431 ILE A N 1
ATOM 3409 C CA . ILE A 1 431 ? -38.954 1.511 17.310 1.00 60.38 431 ILE A CA 1
ATOM 3410 C C . ILE A 1 431 ? -40.346 0.909 17.178 1.00 62.97 431 ILE A C 1
ATOM 3411 O O . ILE A 1 431 ? -41.002 1.091 16.154 1.00 62.51 431 ILE A O 1
ATOM 3416 N N . ALA A 1 432 ? -40.799 0.201 18.210 1.00 65.93 432 ALA A N 1
ATOM 3417 C CA . ALA A 1 432 ? -42.103 -0.472 18.169 1.00 69.97 432 ALA A CA 1
ATOM 3418 C C . ALA A 1 432 ? -42.215 -1.425 16.977 1.00 72.86 432 ALA A C 1
ATOM 3419 O O . ALA A 1 432 ? -43.262 -1.503 16.331 1.00 74.53 432 ALA A O 1
ATOM 3421 N N . ARG A 1 433 ? -41.126 -2.143 16.703 1.00 75.05 433 ARG A N 1
ATOM 3422 C CA . ARG A 1 433 ? -41.000 -3.042 15.542 1.00 77.53 433 ARG A CA 1
ATOM 3423 C C . ARG A 1 433 ? -41.012 -2.300 14.197 1.00 77.47 433 ARG A C 1
ATOM 3424 O O . ARG A 1 433 ? -39.960 -2.172 13.557 1.00 78.14 433 ARG A O 1
ATOM 3432 N N . HIS A 1 434 ? -42.173 -1.802 13.770 1.00 77.62 434 HIS A N 1
ATOM 3433 C CA . HIS A 1 434 ? -42.345 -1.388 12.365 1.00 77.34 434 HIS A CA 1
ATOM 3434 C C . HIS A 1 434 ? -41.714 -0.026 11.996 1.00 72.96 434 HIS A C 1
ATOM 3435 O O . HIS A 1 434 ? -41.558 0.273 10.813 1.00 73.19 434 HIS A O 1
ATOM 3442 N N . ASN A 1 435 ? -41.350 0.782 12.993 1.00 68.49 435 ASN A N 1
ATOM 3443 C CA . ASN A 1 435 ? -40.791 2.128 12.754 1.00 64.51 435 ASN A CA 1
ATOM 3444 C C . ASN A 1 435 ? -39.269 2.155 12.884 1.00 60.26 435 ASN A C 1
ATOM 3445 O O . ASN A 1 435 ? -38.668 1.195 13.364 1.00 61.10 435 ASN A O 1
ATOM 3450 N N . PHE A 1 436 ? -38.659 3.266 12.478 1.00 56.27 436 PHE A N 1
ATOM 3451 C CA . PHE A 1 436 ? -37.191 3.422 12.508 1.00 52.82 436 PHE A CA 1
ATOM 3452 C C . PHE A 1 436 ? -36.781 4.868 12.725 1.00 50.11 436 PHE A C 1
ATOM 3453 O O . PHE A 1 436 ? -37.384 5.787 12.170 1.00 47.17 436 PHE A O 1
ATOM 3461 N N . LEU A 1 437 ? -35.739 5.058 13.527 1.00 48.01 437 LEU A N 1
ATOM 3462 C CA . LEU A 1 437 ? -34.892 6.219 13.403 1.00 45.98 437 LEU A CA 1
ATOM 3463 C C . LEU A 1 437 ? -33.576 5.795 12.737 1.00 44.53 437 LEU A C 1
ATOM 3464 O O . LEU A 1 437 ? -32.983 4.769 13.101 1.00 43.53 437 LEU A O 1
ATOM 3469 N N . LEU A 1 438 ? -33.148 6.587 11.754 1.00 41.35 438 LEU A N 1
ATOM 3470 C CA . LEU A 1 438 ? -31.897 6.377 11.032 1.00 40.23 438 LEU A CA 1
ATOM 3471 C C . LEU A 1 438 ? -31.029 7.604 11.259 1.00 37.54 438 LEU A C 1
ATOM 3472 O O . LEU A 1 438 ? -31.534 8.720 11.238 1.00 38.23 438 LEU A O 1
ATOM 3477 N N . TRP A 1 439 ? -29.740 7.404 11.485 1.00 36.98 439 TRP A N 1
ATOM 3478 C CA . TRP A 1 439 ? -28.772 8.497 11.370 1.00 35.66 439 TRP A CA 1
ATOM 3479 C C . TRP A 1 439 ? -27.743 8.186 10.310 1.00 34.13 439 TRP A C 1
ATOM 3480 O O . TRP A 1 439 ? -27.357 7.022 10.124 1.00 36.68 439 TRP A O 1
ATOM 3491 N N . PHE A 1 440 ? -27.271 9.245 9.658 1.00 33.19 440 PHE A N 1
ATOM 3492 C CA . PHE A 1 440 ? -26.357 9.143 8.516 1.00 33.81 440 PHE A CA 1
ATOM 3493 C C . PHE A 1 440 ? -25.060 9.898 8.765 1.00 33.48 440 PHE A C 1
ATOM 3494 O O . PHE A 1 440 ? -25.061 10.985 9.361 1.00 33.31 440 PHE A O 1
ATOM 3502 N N . ARG A 1 441 ? -23.959 9.344 8.267 1.00 33.27 441 ARG A N 1
ATOM 3503 C CA . ARG A 1 441 ? -22.679 10.043 8.255 1.00 35.20 441 ARG A CA 1
ATOM 3504 C C . ARG A 1 441 ? -21.987 9.944 6.900 1.00 35.71 441 ARG A C 1
ATOM 3505 O O . ARG A 1 441 ? -22.013 8.881 6.290 1.00 36.38 441 ARG A O 1
ATOM 3513 N N . PRO A 1 442 ? -21.319 11.033 6.461 1.00 38.97 442 PRO A N 1
ATOM 3514 C CA . PRO A 1 442 ? -20.562 11.056 5.196 1.00 40.89 442 PRO A CA 1
ATOM 3515 C C . PRO A 1 442 ? -19.277 10.236 5.239 1.00 43.31 442 PRO A C 1
ATOM 3516 O O . PRO A 1 442 ? -18.714 9.994 6.313 1.00 40.10 442 PRO A O 1
ATOM 3520 N N . GLU A 1 443 ? -18.804 9.839 4.059 1.00 36.77 443 GLU A N 1
ATOM 3521 C CA . GLU A 1 443 ? -17.431 9.381 3.895 1.00 37.32 443 GLU A CA 1
ATOM 3522 C C . GLU A 1 443 ? -16.468 10.402 4.490 1.00 35.44 443 GLU A C 1
ATOM 3523 O O . GLU A 1 443 ? -16.604 11.590 4.228 1.00 36.51 443 GLU A O 1
ATOM 3529 N N . VAL A 1 444 ? -15.531 9.933 5.311 1.00 44.47 444 VAL A N 1
ATOM 3530 C CA . VAL A 1 444 ? -14.322 10.682 5.669 1.00 43.37 444 VAL A CA 1
ATOM 3531 C C . VAL A 1 444 ? -13.113 9.818 5.287 1.00 43.57 444 VAL A C 1
ATOM 3532 O O . VAL A 1 444 ? -12.929 8.737 5.838 1.00 42.42 444 VAL A O 1
ATOM 3536 N N . LEU A 1 445 ? -12.320 10.270 4.313 1.00 43.68 445 LEU A N 1
ATOM 3537 C CA . LEU A 1 445 ? -11.100 9.558 3.934 1.00 43.71 445 LEU A CA 1
ATOM 3538 C C . LEU A 1 445 ? -10.138 9.444 5.120 1.00 45.05 445 LEU A C 1
ATOM 3539 O O . LEU A 1 445 ? -9.934 10.395 5.878 1.00 45.05 445 LEU A O 1
ATOM 3544 N N . GLN A 1 446 ? -9.592 8.248 5.293 1.00 46.57 446 GLN A N 1
ATOM 3545 C CA . GLN A 1 446 ? -8.706 7.943 6.401 1.00 47.31 446 GLN A CA 1
ATOM 3546 C C . GLN A 1 446 ? -7.463 7.224 5.823 1.00 46.75 446 GLN A C 1
ATOM 3547 O O . GLN A 1 446 ? -7.588 6.299 5.024 1.00 47.42 446 GLN A O 1
ATOM 3553 N N . THR A 1 447 ? -6.273 7.694 6.180 1.00 44.74 447 THR A N 1
ATOM 3554 C CA . THR A 1 447 ? -5.037 7.143 5.649 1.00 44.06 447 THR A CA 1
ATOM 3555 C C . THR A 1 447 ? -4.288 6.356 6.718 1.00 42.50 447 THR A C 1
ATOM 3556 O O . THR A 1 447 ? -4.027 6.873 7.792 1.00 44.12 447 THR A O 1
ATOM 3560 N N . VAL A 1 448 ? -3.970 5.099 6.426 1.00 39.66 448 VAL A N 1
ATOM 3561 C CA . VAL A 1 448 ? -3.083 4.309 7.267 1.00 37.98 448 VAL A CA 1
ATOM 3562 C C . VAL A 1 448 ? -1.675 4.354 6.674 1.00 35.90 448 VAL A C 1
ATOM 3563 O O . VAL A 1 448 ? -1.436 3.829 5.592 1.00 36.90 448 VAL A O 1
ATOM 3567 N N . ASN A 1 449 ? -0.763 5.024 7.374 1.00 35.63 449 ASN A N 1
ATOM 3568 C CA . ASN A 1 449 ? 0.620 5.189 6.927 1.00 35.92 449 ASN A CA 1
ATOM 3569 C C . ASN A 1 449 ? 1.437 4.026 7.428 1.00 36.01 449 ASN A C 1
ATOM 3570 O O . ASN A 1 449 ? 1.944 4.054 8.542 1.00 36.42 449 ASN A O 1
ATOM 3575 N N . TRP A 1 450 ? 1.501 2.966 6.633 1.00 34.40 450 TRP A N 1
ATOM 3576 C CA . TRP A 1 450 ? 2.182 1.766 7.061 1.00 36.34 450 TRP A CA 1
ATOM 3577 C C . TRP A 1 450 ? 3.694 2.015 7.033 1.00 37.88 450 TRP A C 1
ATOM 3578 O O . TRP A 1 450 ? 4.227 2.563 6.060 1.00 37.60 450 TRP A O 1
ATOM 3589 N N . GLY A 1 451 ? 4.367 1.607 8.105 1.00 38.98 451 GLY A N 1
ATOM 3590 C CA . GLY A 1 451 ? 5.810 1.719 8.217 1.00 41.15 451 GLY A CA 1
ATOM 3591 C C . GLY A 1 451 ? 6.531 0.573 7.535 1.00 43.24 451 GLY A C 1
ATOM 3592 O O . GLY A 1 451 ? 7.741 0.606 7.365 1.00 44.26 451 GLY A O 1
ATOM 3593 N N . GLY A 1 452 ? 5.790 -0.464 7.181 1.00 44.99 452 GLY A N 1
ATOM 3594 C CA . GLY A 1 452 ? 6.267 -1.440 6.214 1.00 47.13 452 GLY A CA 1
ATOM 3595 C C . GLY A 1 452 ? 5.103 -2.174 5.587 1.00 47.56 452 GLY A C 1
ATOM 3596 O O . GLY A 1 452 ? 3.986 -2.100 6.085 1.00 46.62 452 GLY A O 1
ATOM 3597 N N . ASP A 1 453 ? 5.393 -2.899 4.511 1.00 48.70 453 ASP A N 1
ATOM 3598 C CA . ASP A 1 453 ? 4.403 -3.670 3.761 1.00 49.49 453 ASP A CA 1
ATOM 3599 C C . ASP A 1 453 ? 3.633 -4.648 4.652 1.00 49.75 453 ASP A C 1
ATOM 3600 O O . ASP A 1 453 ? 4.216 -5.616 5.151 1.00 50.44 453 ASP A O 1
ATOM 3605 N N . PRO A 1 454 ? 2.318 -4.413 4.840 1.00 49.03 454 PRO A N 1
ATOM 3606 C CA . PRO A 1 454 ? 1.528 -5.350 5.639 1.00 51.01 454 PRO A CA 1
ATOM 3607 C C . PRO A 1 454 ? 1.414 -6.744 4.997 1.00 51.90 454 PRO A C 1
ATOM 3608 O O . PRO A 1 454 ? 1.290 -7.736 5.705 1.00 51.67 454 PRO A O 1
ATOM 3612 N N . ASN A 1 455 ? 1.483 -6.804 3.668 1.00 52.72 455 ASN A N 1
ATOM 3613 C CA . ASN A 1 455 ? 1.365 -8.064 2.920 1.00 54.55 455 ASN A CA 1
ATOM 3614 C C . ASN A 1 455 ? 2.692 -8.774 2.713 1.00 55.52 455 ASN A C 1
ATOM 3615 O O . ASN A 1 455 ? 2.751 -9.802 2.046 1.00 57.59 455 ASN A O 1
ATOM 3620 N N . HIS A 1 456 ? 3.757 -8.214 3.280 1.00 54.47 456 HIS A N 1
ATOM 3621 C CA . HIS A 1 456 ? 5.091 -8.777 3.170 1.00 54.26 456 HIS A CA 1
ATOM 3622 C C . HIS A 1 456 ? 5.849 -8.347 4.413 1.00 51.41 456 HIS A C 1
ATOM 3623 O O . HIS A 1 456 ? 6.882 -7.678 4.338 1.00 50.32 456 HIS A O 1
ATOM 3630 N N . ALA A 1 457 ? 5.305 -8.727 5.563 1.00 49.35 457 ALA A N 1
ATOM 3631 C CA . ALA A 1 457 ? 5.632 -8.078 6.830 1.00 48.12 457 ALA A CA 1
ATOM 3632 C C . ALA A 1 457 ? 6.943 -8.601 7.411 1.00 47.83 457 ALA A C 1
ATOM 3633 O O . ALA A 1 457 ? 7.499 -8.020 8.338 1.00 46.63 457 ALA A O 1
ATOM 3635 N N . TYR A 1 458 ? 7.417 -9.720 6.882 1.00 48.33 458 TYR A N 1
ATOM 3636 C CA . TYR A 1 458 ? 8.721 -10.251 7.252 1.00 48.95 458 TYR A CA 1
ATOM 3637 C C . TYR A 1 458 ? 9.140 -11.237 6.175 1.00 50.31 458 TYR A C 1
ATOM 3638 O O . TYR A 1 458 ? 8.384 -11.492 5.241 1.00 50.05 458 TYR A O 1
ATOM 3647 N N . GLU A 1 459 ? 10.335 -11.797 6.336 1.00 51.51 459 GLU A N 1
ATOM 3648 C CA . GLU A 1 459 ? 10.965 -12.646 5.342 1.00 54.17 459 GLU A CA 1
ATOM 3649 C C . GLU A 1 459 ? 11.170 -14.011 6.002 1.00 55.50 459 GLU A C 1
ATOM 3650 O O . GLU A 1 459 ? 11.580 -14.075 7.166 1.00 54.41 459 GLU A O 1
ATOM 3656 N N . ALA A 1 460 ? 10.853 -15.092 5.294 1.00 56.83 460 ALA A N 1
ATOM 3657 C CA . ALA A 1 460 ? 11.075 -16.445 5.816 1.00 58.83 460 ALA A CA 1
ATOM 3658 C C . ALA A 1 460 ? 11.970 -17.247 4.873 1.00 61.38 460 ALA A C 1
ATOM 3659 O O . ALA A 1 460 ? 11.857 -17.141 3.646 1.00 61.57 460 ALA A O 1
ATOM 3661 N N . THR A 1 461 ? 12.860 -18.043 5.458 1.00 62.45 461 THR A N 1
ATOM 3662 C CA . THR A 1 461 ? 13.651 -19.018 4.713 1.00 64.17 461 THR A CA 1
ATOM 3663 C C . THR A 1 461 ? 13.569 -20.380 5.409 1.00 66.57 461 THR A C 1
ATOM 3664 O O . THR A 1 461 ? 13.358 -20.457 6.617 1.00 64.52 461 THR A O 1
ATOM 3668 N N . GLN A 1 462 ? 13.705 -21.450 4.636 1.00 69.89 462 GLN A N 1
ATOM 3669 C CA . GLN A 1 462 ? 13.723 -22.799 5.189 1.00 72.56 462 GLN A CA 1
ATOM 3670 C C . GLN A 1 462 ? 14.994 -23.497 4.746 1.00 73.75 462 GLN A C 1
ATOM 3671 O O . GLN A 1 462 ? 15.167 -23.766 3.559 1.00 76.15 462 GLN A O 1
ATOM 3677 N N . GLU A 1 463 ? 15.882 -23.764 5.704 1.00 73.18 463 GLU A N 1
ATOM 3678 C CA . GLU A 1 463 ? 17.072 -24.585 5.489 1.00 74.07 463 GLU A CA 1
ATOM 3679 C C . GLU A 1 463 ? 17.036 -25.809 6.413 1.00 75.19 463 GLU A C 1
ATOM 3680 O O . GLU A 1 463 ? 16.888 -25.667 7.629 1.00 74.67 463 GLU A O 1
ATOM 3682 N N . ASP A 1 464 ? 17.162 -27.001 5.829 1.00 76.05 464 ASP A N 1
ATOM 3683 C CA . ASP A 1 464 ? 17.279 -28.256 6.588 1.00 76.90 464 ASP A CA 1
ATOM 3684 C C . ASP A 1 464 ? 16.075 -28.525 7.510 1.00 75.53 464 ASP A C 1
ATOM 3685 O O . ASP A 1 464 ? 16.233 -29.020 8.630 1.00 73.68 464 ASP A O 1
ATOM 3690 N N . GLY A 1 465 ? 14.875 -28.195 7.029 1.00 74.31 465 GLY A N 1
ATOM 3691 C CA . GLY A 1 465 ? 13.650 -28.333 7.826 1.00 73.72 465 GLY A CA 1
ATOM 3692 C C . GLY A 1 465 ? 13.368 -27.162 8.761 1.00 70.34 465 GLY A C 1
ATOM 3693 O O . GLY A 1 465 ? 12.220 -26.936 9.144 1.00 70.59 465 GLY A O 1
ATOM 3694 N N . LYS A 1 466 ? 14.408 -26.420 9.137 1.00 67.45 466 LYS A N 1
ATOM 3695 C CA . LYS A 1 466 ? 14.261 -25.298 10.061 1.00 65.33 466 LYS A CA 1
ATOM 3696 C C . LYS A 1 466 ? 13.796 -24.062 9.295 1.00 63.85 466 LYS A C 1
ATOM 3697 O O . LYS A 1 466 ? 14.460 -23.631 8.346 1.00 62.37 466 LYS A O 1
ATOM 3703 N N . ILE A 1 467 ? 12.660 -23.502 9.706 1.00 63.56 467 ILE A N 1
ATOM 3704 C CA . ILE A 1 467 ? 12.214 -22.207 9.200 1.00 62.38 467 ILE A CA 1
ATOM 3705 C C . ILE A 1 467 ? 12.958 -21.112 9.959 1.00 60.46 467 ILE A C 1
ATOM 3706 O O . ILE A 1 467 ? 12.967 -21.093 11.193 1.00 59.66 467 ILE A O 1
ATOM 3711 N N . GLU A 1 468 ? 13.611 -20.227 9.214 1.00 59.01 468 GLU A N 1
ATOM 3712 C CA . GLU A 1 468 ? 14.162 -19.012 9.786 1.00 58.61 468 GLU A CA 1
ATOM 3713 C C . GLU A 1 468 ? 13.379 -17.783 9.335 1.00 56.83 468 GLU A C 1
ATOM 3714 O O . GLU A 1 468 ? 12.902 -17.712 8.195 1.00 56.22 468 GLU A O 1
ATOM 3720 N N . LEU A 1 469 ? 13.263 -16.820 10.243 1.00 53.97 469 LEU A N 1
ATOM 3721 C CA . LEU A 1 469 ? 12.508 -15.604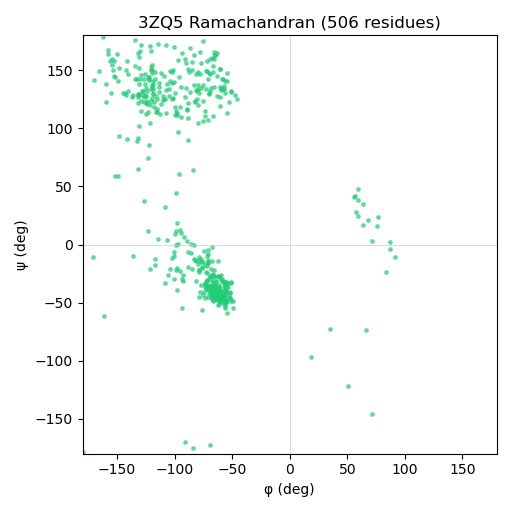 9.996 1.00 52.93 469 LEU A CA 1
ATOM 3722 C C . LEU A 1 469 ? 13.444 -14.410 10.099 1.00 50.71 469 LEU A C 1
ATOM 3723 O O . LEU A 1 469 ? 14.339 -14.386 10.946 1.00 48.84 469 LEU A O 1
ATOM 3728 N N . HIS A 1 470 ? 13.233 -13.441 9.208 1.00 50.00 470 HIS A N 1
ATOM 3729 C CA . HIS A 1 470 ? 14.089 -12.261 9.072 1.00 50.02 470 HIS A CA 1
ATOM 3730 C C . HIS A 1 470 ? 13.216 -11.008 8.962 1.00 47.83 470 HIS A C 1
ATOM 3731 O O . HIS A 1 470 ? 12.071 -11.078 8.486 1.00 46.47 470 HIS A O 1
ATOM 3738 N N . PRO A 1 471 ? 13.760 -9.852 9.369 1.00 46.40 471 PRO A N 1
ATOM 3739 C CA . PRO A 1 471 ? 12.992 -8.623 9.179 1.00 46.61 471 PRO A CA 1
ATOM 3740 C C . PRO A 1 471 ? 12.888 -8.284 7.701 1.00 46.18 471 PRO A C 1
ATOM 3741 O O . PRO A 1 471 ? 13.671 -8.797 6.881 1.00 45.90 471 PRO A O 1
ATOM 3745 N N . ARG A 1 472 ? 11.912 -7.462 7.345 1.00 47.85 472 ARG A N 1
ATOM 3746 C CA . ARG A 1 472 ? 11.693 -7.181 5.930 1.00 50.17 472 ARG A CA 1
ATOM 3747 C C . ARG A 1 472 ? 12.874 -6.395 5.344 1.00 50.76 472 ARG A C 1
ATOM 3748 O O . ARG A 1 472 ? 13.552 -5.656 6.051 1.00 50.75 472 ARG A O 1
ATOM 3756 N N . GLN A 1 473 ? 13.158 -6.609 4.068 1.00 53.29 473 GLN A N 1
ATOM 3757 C CA . GLN A 1 473 ? 14.345 -6.010 3.445 1.00 56.92 473 GLN A CA 1
ATOM 3758 C C . GLN A 1 473 ? 14.028 -4.728 2.674 1.00 56.55 473 GLN A C 1
ATOM 3759 O O . GLN A 1 473 ? 14.921 -3.928 2.423 1.00 57.33 473 GLN A O 1
ATOM 3765 N N . SER A 1 474 ? 12.765 -4.532 2.310 1.00 55.65 474 SER A N 1
ATOM 3766 C CA . SER A 1 474 ? 12.339 -3.291 1.658 1.00 55.93 474 SER A CA 1
ATOM 3767 C C . SER A 1 474 ? 12.134 -2.173 2.687 1.00 55.53 474 SER A C 1
ATOM 3768 O O . SER A 1 474 ? 11.503 -2.395 3.720 1.00 54.36 474 SER A O 1
ATOM 3771 N N . PHE A 1 475 ? 12.664 -0.983 2.390 1.00 55.92 475 PHE A N 1
ATOM 3772 C CA . PHE A 1 475 ? 12.406 0.231 3.180 1.00 55.40 475 PHE A CA 1
ATOM 3773 C C . PHE A 1 475 ? 11.262 1.106 2.633 1.00 52.92 475 PHE A C 1
ATOM 3774 O O . PHE A 1 475 ? 11.121 2.264 3.043 1.00 52.34 475 PHE A O 1
ATOM 3782 N N . ASP A 1 476 ? 10.464 0.589 1.700 1.00 49.48 476 ASP A N 1
ATOM 3783 C CA . ASP A 1 476 ? 9.376 1.389 1.111 1.00 47.89 476 ASP A CA 1
ATOM 3784 C C . ASP A 1 476 ? 8.227 1.570 2.105 1.00 44.12 476 ASP A C 1
ATOM 3785 O O . ASP A 1 476 ? 8.006 0.722 2.973 1.00 42.45 476 ASP A O 1
ATOM 3790 N N . LEU A 1 477 ? 7.538 2.706 1.999 1.00 43.60 477 LEU A N 1
ATOM 3791 C CA . LEU A 1 477 ? 6.364 3.007 2.814 1.00 40.94 477 LEU A CA 1
ATOM 3792 C C . LEU A 1 477 ? 5.099 2.758 1.988 1.00 40.32 477 LEU A C 1
ATOM 3793 O O . LEU A 1 477 ? 5.109 2.899 0.776 1.00 38.72 477 LEU A O 1
ATOM 3798 N N . TRP A 1 478 ? 4.018 2.378 2.653 1.00 36.85 478 TRP A N 1
ATOM 3799 C CA . TRP A 1 478 ? 2.738 2.191 1.987 1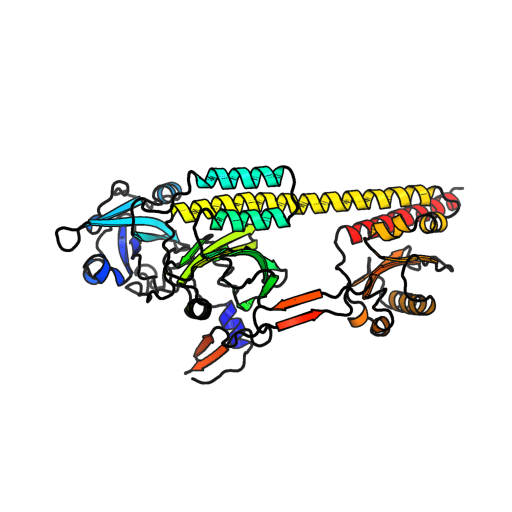.00 37.83 478 TRP A CA 1
ATOM 3800 C C . TRP A 1 478 ? 1.693 3.047 2.675 1.00 36.94 478 TRP A C 1
ATOM 3801 O O . TRP A 1 478 ? 1.660 3.111 3.900 1.00 38.09 478 TRP A O 1
ATOM 3812 N N . LYS A 1 479 ? 0.873 3.747 1.898 1.00 37.25 479 LYS A N 1
ATOM 3813 C CA . LYS A 1 479 ? -0.305 4.421 2.443 1.00 37.26 479 LYS A CA 1
ATOM 3814 C C . LYS A 1 479 ? -1.544 3.707 1.952 1.00 37.06 479 LYS A C 1
ATOM 3815 O O . LYS A 1 479 ? -1.729 3.536 0.743 1.00 37.69 479 LYS A O 1
ATOM 3821 N N . GLU A 1 480 ? -2.373 3.272 2.892 1.00 36.58 480 GLU A N 1
ATOM 3822 C CA . GLU A 1 480 ? -3.652 2.659 2.583 1.00 37.87 480 GLU A CA 1
ATOM 3823 C C . GLU A 1 480 ? -4.699 3.757 2.729 1.00 39.17 480 GLU A C 1
ATOM 3824 O O . GLU A 1 480 ? -4.924 4.265 3.833 1.00 40.87 480 GLU A O 1
ATOM 3830 N N . ILE A 1 481 ? -5.324 4.149 1.623 1.00 38.28 481 ILE A N 1
ATOM 3831 C CA . ILE A 1 481 ? -6.338 5.192 1.662 1.00 39.00 481 ILE A CA 1
ATOM 3832 C C . ILE A 1 481 ? -7.701 4.522 1.776 1.00 39.42 481 ILE A C 1
ATOM 3833 O O . ILE A 1 481 ? -8.181 3.888 0.833 1.00 38.42 481 ILE A O 1
ATOM 3838 N N . VAL A 1 482 ? -8.311 4.665 2.946 1.00 38.24 482 VAL A N 1
ATOM 3839 C CA . VAL A 1 482 ? -9.560 4.002 3.260 1.00 40.05 482 VAL A CA 1
ATOM 3840 C C . VAL A 1 482 ? -10.746 4.869 2.822 1.00 39.80 482 VAL A C 1
ATOM 3841 O O . VAL A 1 482 ? -10.908 6.016 3.260 1.00 39.79 482 VAL A O 1
ATOM 3845 N N . ARG A 1 483 ? -11.566 4.292 1.958 1.00 40.47 483 ARG A N 1
ATOM 3846 C CA . ARG A 1 483 ? -12.660 4.990 1.296 1.00 41.06 483 ARG A CA 1
ATOM 3847 C C . ARG A 1 483 ? -14.005 4.341 1.626 1.00 40.10 483 ARG A C 1
ATOM 3848 O O . ARG A 1 483 ? -14.057 3.227 2.133 1.00 40.13 483 ARG A O 1
ATOM 3856 N N . LEU A 1 484 ? -15.088 5.051 1.318 1.00 39.87 484 LEU A N 1
ATOM 3857 C CA . LEU A 1 484 ? -16.462 4.601 1.598 1.00 42.35 484 LEU A CA 1
ATOM 3858 C C . LEU A 1 484 ? -16.738 4.297 3.068 1.00 42.05 484 LEU A C 1
ATOM 3859 O O . LEU A 1 484 ? -17.625 3.495 3.383 1.00 42.67 484 LEU A O 1
ATOM 3864 N N . GLN A 1 485 ? -16.005 4.976 3.949 1.00 42.51 485 GLN A N 1
ATOM 3865 C CA . GLN A 1 485 ? -16.054 4.722 5.383 1.00 43.65 485 GLN A CA 1
ATOM 3866 C C . GLN A 1 485 ? -16.302 6.028 6.141 1.00 40.61 485 GLN A C 1
ATOM 3867 O O . GLN A 1 485 ? -15.665 7.046 5.867 1.00 40.46 485 GLN A O 1
ATOM 3873 N N . SER A 1 486 ? -17.254 6.001 7.071 1.00 39.38 486 SER A N 1
ATOM 3874 C CA . SER A 1 486 ? -17.522 7.157 7.932 1.00 38.23 486 SER A CA 1
ATOM 3875 C C . SER A 1 486 ? -16.606 7.103 9.139 1.00 39.92 486 SER A C 1
ATOM 3876 O O . SER A 1 486 ? -15.943 6.088 9.372 1.00 41.29 486 SER A O 1
ATOM 3879 N N . LEU A 1 487 ? -16.564 8.187 9.909 1.00 39.47 487 LEU A N 1
ATOM 3880 C CA . LEU A 1 487 ? -16.035 8.129 11.259 1.00 40.56 487 LEU A CA 1
ATOM 3881 C C . LEU A 1 487 ? -16.766 7.056 12.041 1.00 41.56 487 LEU A C 1
ATOM 3882 O O . LEU A 1 487 ? -17.963 6.821 11.806 1.00 41.42 487 LEU A O 1
ATOM 3887 N N . PRO A 1 488 ? -16.057 6.403 12.983 1.00 43.07 488 PRO A N 1
ATOM 3888 C CA . PRO A 1 488 ? -16.626 5.268 13.726 1.00 44.16 488 PRO A CA 1
ATOM 3889 C C . PRO A 1 488 ? -17.722 5.678 14.711 1.00 42.84 488 PRO A C 1
ATOM 3890 O O . PRO A 1 488 ? -17.690 6.787 15.247 1.00 41.05 488 PRO A O 1
ATOM 3894 N N . TRP A 1 489 ? -18.700 4.800 14.922 1.00 43.29 489 TRP A N 1
ATOM 3895 C CA . TRP A 1 489 ? -19.730 5.025 15.941 1.00 43.26 489 TRP A CA 1
ATOM 3896 C C . TRP A 1 489 ? -19.138 4.769 17.332 1.00 45.45 489 TRP A C 1
ATOM 3897 O O . TRP A 1 489 ? -18.605 3.696 17.591 1.00 45.98 489 TRP A O 1
ATOM 3908 N N . GLN A 1 490 ? -19.207 5.762 18.211 1.00 45.31 490 GLN A N 1
ATOM 3909 C CA . GLN A 1 490 ? -18.723 5.606 19.571 1.00 46.73 490 GLN A CA 1
ATOM 3910 C C . GLN A 1 490 ? -19.811 4.981 20.432 1.00 47.25 490 GLN A C 1
ATOM 3911 O O . GLN A 1 490 ? -21.010 5.167 20.175 1.00 45.92 490 GLN A O 1
ATOM 3917 N N . SER A 1 491 ? -19.402 4.232 21.451 1.00 46.33 491 SER A N 1
ATOM 3918 C CA A SER A 1 491 ? -20.356 3.541 22.317 0.50 46.84 491 SER A CA 1
ATOM 3919 C CA B SER A 1 491 ? -20.359 3.539 22.313 0.50 46.45 491 SER A CA 1
ATOM 3920 C C . SER A 1 491 ? -21.388 4.495 22.926 1.00 45.37 491 SER A C 1
ATOM 3921 O O . SER A 1 491 ? -22.577 4.168 22.986 1.00 45.23 491 SER A O 1
ATOM 3926 N N . VAL A 1 492 ? -20.933 5.673 23.366 1.00 43.50 492 VAL A N 1
ATOM 3927 C CA . VAL A 1 492 ? -21.822 6.639 24.014 1.00 44.16 492 VAL A CA 1
ATOM 3928 C C . VAL A 1 492 ? -22.825 7.261 23.033 1.00 43.38 492 VAL A C 1
ATOM 3929 O O . VAL A 1 492 ? -23.915 7.670 23.444 1.00 41.74 492 VAL A O 1
ATOM 3933 N N . GLU A 1 493 ? -22.463 7.329 21.747 1.00 42.78 493 GLU A N 1
ATOM 3934 C CA . GLU A 1 493 ? -23.393 7.810 20.706 1.00 41.66 493 GLU A CA 1
ATOM 3935 C C . GLU A 1 493 ? -24.488 6.789 20.453 1.00 41.96 493 GLU A C 1
ATOM 3936 O O . GLU A 1 493 ? -25.643 7.151 20.258 1.00 41.78 493 GLU A O 1
ATOM 3942 N N . ILE A 1 494 ? -24.125 5.511 20.464 1.00 41.82 494 ILE A N 1
ATOM 3943 C CA . ILE A 1 494 ? -25.107 4.447 20.279 1.00 43.66 494 ILE A CA 1
ATOM 3944 C C . ILE A 1 494 ? -26.049 4.362 21.490 1.00 45.44 494 ILE A C 1
ATOM 3945 O O . ILE A 1 494 ? -27.258 4.175 21.333 1.00 44.69 494 ILE A O 1
ATOM 3950 N N . GLN A 1 495 ? -25.489 4.512 22.689 1.00 47.30 495 GLN A N 1
ATOM 3951 C CA . GLN A 1 495 ? -26.287 4.523 23.918 1.00 48.74 495 GLN A CA 1
ATOM 3952 C C . GLN A 1 495 ? -27.272 5.683 23.953 1.00 47.04 495 GLN A C 1
ATOM 3953 O O . GLN A 1 495 ? -28.411 5.501 24.386 1.00 46.16 495 GLN A O 1
ATOM 3959 N N . SER A 1 496 ? -26.834 6.860 23.495 1.00 45.15 496 SER A N 1
ATOM 3960 C CA . SER A 1 496 ? -27.706 8.035 23.413 1.00 43.57 496 SER A CA 1
ATOM 3961 C C . SER A 1 496 ? -28.884 7.803 22.464 1.00 41.95 496 SER A C 1
ATOM 3962 O O . SER A 1 496 ? -30.015 8.182 22.767 1.00 39.49 496 SER A O 1
ATOM 3965 N N . ALA A 1 497 ? -28.611 7.175 21.324 1.00 41.90 497 ALA A N 1
ATOM 3966 C CA . ALA A 1 497 ? -29.655 6.783 20.374 1.00 42.77 497 ALA A CA 1
ATOM 3967 C C . ALA A 1 497 ? -30.613 5.764 20.984 1.00 45.31 497 ALA A C 1
ATOM 3968 O O . ALA A 1 497 ? -31.833 5.880 20.857 1.00 46.75 497 ALA A O 1
ATOM 3970 N N . LEU A 1 498 ? -30.048 4.748 21.629 1.00 46.58 498 LEU A N 1
ATOM 3971 C CA . LEU A 1 498 ? -30.845 3.790 22.394 1.00 47.09 498 LEU A CA 1
ATOM 3972 C C . LEU A 1 498 ? -31.708 4.485 23.457 1.00 45.67 498 LEU A C 1
ATOM 3973 O O . LEU A 1 498 ? -32.852 4.102 23.651 1.00 44.42 498 LEU A O 1
ATOM 3978 N N . ALA A 1 499 ? -31.186 5.530 24.107 1.00 44.59 499 ALA A N 1
ATOM 3979 C CA . ALA A 1 499 ? -31.959 6.236 25.138 1.00 44.36 499 ALA A CA 1
ATOM 3980 C C . ALA A 1 499 ? -33.172 6.969 24.554 1.00 45.60 499 ALA A C 1
ATOM 3981 O O . ALA A 1 499 ? -34.239 7.011 25.175 1.00 44.75 499 ALA A O 1
ATOM 3983 N N . LEU A 1 500 ? -33.010 7.546 23.363 1.00 45.84 500 LEU A N 1
ATOM 3984 C CA . LEU A 1 500 ? -34.142 8.139 22.640 1.00 45.06 500 LEU A CA 1
ATOM 3985 C C . LEU A 1 500 ? -35.201 7.097 22.305 1.00 44.29 500 LEU A C 1
ATOM 3986 O O . LEU A 1 500 ? -36.388 7.336 22.534 1.00 44.86 500 LEU A O 1
ATOM 3991 N N . LYS A 1 501 ? -34.780 5.953 21.763 1.00 43.24 501 LYS A N 1
ATOM 3992 C CA . LYS A 1 501 ? -35.706 4.841 21.493 1.00 45.43 501 LYS A CA 1
ATOM 3993 C C . LYS A 1 501 ? -36.548 4.480 22.717 1.00 45.26 501 LYS A C 1
ATOM 3994 O O . LYS A 1 501 ? -37.762 4.321 22.620 1.00 45.15 501 LYS A O 1
ATOM 4000 N N . LYS A 1 502 ? -35.876 4.326 23.852 1.00 46.14 502 LYS A N 1
ATOM 4001 C CA . LYS A 1 502 ? -36.533 3.994 25.133 1.00 48.53 502 LYS A CA 1
ATOM 4002 C C . LYS A 1 502 ? -37.593 5.030 25.500 1.00 47.60 502 LYS A C 1
ATOM 4003 O O . LYS A 1 502 ? -38.699 4.683 25.893 1.00 48.61 502 LYS A O 1
ATOM 4009 N N . ALA A 1 503 ? -37.231 6.301 25.385 1.00 44.58 503 ALA A N 1
ATOM 4010 C CA . ALA A 1 503 ? -38.130 7.405 25.715 1.00 44.62 503 ALA A CA 1
ATOM 4011 C C . ALA A 1 503 ? -39.360 7.422 24.818 1.00 42.94 503 ALA A C 1
ATOM 4012 O O . ALA A 1 503 ? -40.466 7.659 25.288 1.00 45.27 503 ALA A O 1
ATOM 4014 N N . ILE A 1 504 ? -39.171 7.145 23.536 1.00 42.37 504 ILE A N 1
ATOM 4015 C CA . ILE A 1 504 ? -40.281 7.065 22.585 1.00 43.20 504 ILE A CA 1
ATOM 4016 C C . ILE A 1 504 ? -41.202 5.881 22.891 1.00 45.03 504 ILE A C 1
ATOM 4017 O O . ILE A 1 504 ? -42.440 5.993 22.840 1.00 46.85 504 ILE A O 1
ATOM 4022 N N . VAL A 1 505 ? -40.589 4.746 23.208 1.00 46.33 505 VAL A N 1
ATOM 4023 C CA . VAL A 1 505 ? -41.328 3.552 23.617 1.00 48.29 505 VAL A CA 1
ATOM 4024 C C . VAL A 1 505 ? -42.180 3.818 24.862 1.00 49.44 505 VAL A C 1
ATOM 4025 O O . VAL A 1 505 ? -43.354 3.432 24.913 1.00 50.30 505 VAL A O 1
ATOM 4029 N N . ASN A 1 506 ? -41.607 4.491 25.854 1.00 49.96 506 ASN A N 1
ATOM 4030 C CA . ASN A 1 506 ? -42.392 4.888 27.035 1.00 52.50 506 ASN A CA 1
ATOM 4031 C C . ASN A 1 506 ? -43.576 5.769 26.673 1.00 53.02 506 ASN A C 1
ATOM 4032 O O . ASN A 1 506 ? -44.676 5.587 27.199 1.00 53.49 506 ASN A O 1
ATOM 4037 N N . LEU A 1 507 ? -43.344 6.724 25.775 1.00 52.55 507 LEU A N 1
ATOM 4038 C CA . LEU A 1 507 ? -44.409 7.611 25.305 1.00 54.59 507 LEU A CA 1
ATOM 4039 C C . LEU A 1 507 ? -45.552 6.820 24.685 1.00 55.71 507 LEU A C 1
ATOM 4040 O O . LEU A 1 507 ? -46.710 7.015 25.049 1.00 56.97 507 LEU A O 1
ATOM 4045 N N . ILE A 1 508 ? -45.213 5.924 23.763 1.00 56.77 508 ILE A N 1
ATOM 4046 C CA . ILE A 1 508 ? -46.200 5.095 23.065 1.00 59.93 508 ILE A CA 1
ATOM 4047 C C . ILE A 1 508 ? -46.999 4.232 24.049 1.00 63.24 508 ILE A C 1
ATOM 4048 O O . ILE A 1 508 ? -48.221 4.148 23.943 1.00 65.33 508 ILE A O 1
ATOM 4053 N N . LEU A 1 509 ? -46.307 3.607 25.002 1.00 65.74 509 LEU A N 1
ATOM 4054 C CA . LEU A 1 509 ? -46.961 2.797 26.047 1.00 70.29 509 LEU A CA 1
ATOM 4055 C C . LEU A 1 509 ? -47.881 3.620 26.952 1.00 73.53 509 LEU A C 1
ATOM 4056 O O . LEU A 1 509 ? -48.981 3.184 27.296 1.00 75.47 509 LEU A O 1
ATOM 4061 N N . ARG A 1 510 ? -47.415 4.803 27.341 1.00 75.67 510 ARG A N 1
ATOM 4062 C CA . ARG A 1 510 ? -48.202 5.726 28.166 1.00 79.32 510 ARG A CA 1
ATOM 4063 C C . ARG A 1 510 ? -49.452 6.217 27.439 1.00 82.50 510 ARG A C 1
ATOM 4064 O O . ARG A 1 510 ? -50.498 6.404 28.061 1.00 83.37 510 ARG A O 1
ATOM 4072 N N . GLN A 1 511 ? -49.331 6.420 26.129 1.00 84.69 511 GLN A N 1
ATOM 4073 C CA . GLN A 1 511 ? -50.460 6.812 25.287 1.00 89.11 511 GLN A CA 1
ATOM 4074 C C . GLN A 1 511 ? -51.432 5.655 25.059 1.00 93.28 511 GLN A C 1
ATOM 4075 O O . GLN A 1 511 ? -52.642 5.866 25.027 1.00 95.16 511 GLN A O 1
ATOM 4081 N N . ALA A 1 512 ? -50.903 4.443 24.897 1.00 96.11 512 ALA A N 1
ATOM 4082 C CA . ALA A 1 512 ? -51.735 3.235 24.820 1.00 100.63 512 ALA A CA 1
ATOM 4083 C C . ALA A 1 512 ? -52.456 2.949 26.141 1.00 104.83 512 ALA A C 1
ATOM 4084 O O . ALA A 1 512 ? -53.600 2.489 26.144 1.00 107.43 512 ALA A O 1
ATOM 4086 N N . GLU A 1 513 ? -51.781 3.225 27.256 1.00 107.19 513 GLU A N 1
ATOM 4087 C CA . GLU A 1 513 ? -52.359 3.050 28.591 1.00 111.31 513 GLU A CA 1
ATOM 4088 C C . GLU A 1 513 ? -53.428 4.099 28.907 1.00 115.62 513 GLU A C 1
ATOM 4089 O O . GLU A 1 513 ? -54.422 3.788 29.566 1.00 118.14 513 GLU A O 1
ATOM 4095 N N . GLU A 1 514 ? -53.217 5.334 28.451 1.00 118.11 514 GLU A N 1
ATOM 4096 C CA . GLU A 1 514 ? -54.177 6.426 28.683 1.00 122.48 514 GLU A CA 1
ATOM 4097 C C . GLU A 1 514 ? -55.445 6.279 27.836 1.00 127.56 514 GLU A C 1
ATOM 4098 O O . GLU A 1 514 ? -56.534 6.640 28.284 1.00 129.76 514 GLU A O 1
ATOM 4104 N N . HIS A 1 515 ? -55.301 5.751 26.620 1.00 95.67 515 HIS A N 1
ATOM 4105 C CA . HIS A 1 515 ? -56.450 5.532 25.732 1.00 98.97 515 HIS A CA 1
ATOM 4106 C C . HIS A 1 515 ? -57.135 4.187 25.996 1.00 101.11 515 HIS A C 1
ATOM 4107 O O . HIS A 1 515 ? -58.112 3.843 25.328 1.00 101.54 515 HIS A O 1
ATOM 4114 N N . HIS A 1 516 ? -56.613 3.433 26.962 1.00 103.64 516 HIS A N 1
ATOM 4115 C CA . HIS A 1 516 ? -57.318 2.288 27.540 1.00 105.45 516 HIS A CA 1
ATOM 4116 C C . HIS A 1 516 ? -58.104 2.684 28.801 1.00 106.88 516 HIS A C 1
ATOM 4117 O O . HIS A 1 516 ? -59.307 2.427 28.896 1.00 106.92 516 HIS A O 1
ATOM 4124 N N . HIS A 1 517 ? -57.407 3.293 29.762 1.00 108.61 517 HIS A N 1
ATOM 4125 C CA . HIS A 1 517 ? -57.987 3.659 31.063 1.00 110.02 517 HIS A CA 1
ATOM 4126 C C . HIS A 1 517 ? -59.054 4.744 30.905 1.00 110.99 517 HIS A C 1
ATOM 4127 O O . HIS A 1 517 ? -60.124 4.663 31.515 1.00 111.61 517 HIS A O 1
ATOM 4134 N N . HIS A 1 518 ? -58.753 5.752 30.086 1.00 111.72 518 HIS A N 1
ATOM 4135 C CA . HIS A 1 518 ? -59.679 6.851 29.809 1.00 112.28 518 HIS A CA 1
ATOM 4136 C C . HIS A 1 518 ? -60.350 6.662 28.450 1.00 112.21 518 HIS A C 1
ATOM 4137 O O . HIS A 1 518 ? -61.251 5.837 28.299 1.00 112.23 518 HIS A O 1
#

Solvent-accessible surface area: 25957 Å² total; per-residue (Å²): 126,82,126,28,158,55,55,108,72,1,84,131,44,15,89,96,29,58,21,50,44,34,62,74,0,9,42,47,0,0,0,0,1,3,63,35,68,84,15,23,2,7,0,0,0,30,17,0,72,75,43,8,64,66,41,21,96,49,0,62,54,87,38,4,60,92,10,8,74,35,165,84,35,88,136,62,178,79,138,19,71,82,44,71,16,75,90,20,38,35,2,72,1,39,8,133,16,155,53,140,56,116,34,70,0,25,0,12,2,21,60,9,90,96,15,24,0,0,0,1,0,17,37,18,107,107,109,96,121,49,94,31,137,51,70,68,136,93,2,95,41,3,17,83,143,17,164,136,155,15,105,38,98,50,6,14,39,14,0,1,74,6,0,59,97,4,0,43,1,14,8,0,10,0,19,76,18,38,165,102,52,49,0,36,4,22,0,28,40,41,79,146,119,21,113,84,23,85,43,20,17,20,11,46,14,42,32,21,90,16,20,22,95,2,16,65,96,13,33,19,19,6,10,10,57,2,135,17,125,29,28,55,2,44,48,54,55,0,73,73,55,115,178,42,4,19,0,10,66,0,22,0,8,8,14,62,76,23,76,25,52,54,2,79,62,56,43,7,6,0,6,0,23,0,0,0,45,73,129,53,139,23,37,0,6,0,14,1,19,28,84,76,88,33,63,3,58,31,90,2,4,79,3,0,17,134,14,0,78,52,0,11,71,22,0,18,55,34,47,88,83,68,74,140,90,46,63,77,99,1,38,102,28,32,59,32,1,51,80,78,3,88,104,26,108,58,26,7,75,2,0,39,91,52,55,119,69,0,22,22,0,0,28,8,80,0,2,0,0,21,18,58,181,93,35,62,62,12,52,114,26,3,100,96,134,21,0,93,125,0,12,106,44,14,74,104,147,169,71,61,112,32,62,97,19,27,13,0,16,146,88,20,99,92,0,75,129,23,60,74,26,0,1,0,0,0,2,0,9,1,56,212,134,19,4,5,1,2,0,10,38,39,58,104,52,70,41,44,22,16,1,32,48,136,80,11,20,38,3,30,71,50,156,59,135,17,38,1,57,14,32,130,68,151,100,107,134,144,85,102,30,152,41,58,1,94,85,23,92,78,15,7,20,95,0,1,38,26,1,38,122,15,0,46,77,32,57,103,148,101,62,97,113,170,151,157,188

Nearest PDB structures (foldseek):
  3zq5-assembly1_A-2  TM=1.002E+00  e=0.000E+00  Synechocystis sp. PCC 6803
  2vea-assembly1_A-2  TM=8.836E-01  e=9.390E-90  Synechocystis sp. PCC 6803
  6pu2-assembly2_B  TM=8.647E-01  e=4.870E-50  Stigmatella aurantiaca DW4/3-1
  4r70-assembly1_A  TM=8.353E-01  e=4.032E-49  Rhodopseudomonas palustris CGA009
  8uph-assembly1_A  TM=8.466E-01  e=4.460E-46  Stigmatella aurantiaca

Radius of gyration: 30.43 Å; Cα contacts (8 Å, |Δi|>4): 965; chains: 1; bounding box: 106×52×61 Å

CATH classification: 3.30.450.40 (+2 more: 3.30.450.20, 3.30.450.270)

B-factor: mean 50.21, std 18.76, range [14.97, 131.17]

GO terms:
  GO:0042802 identical protein binding (F, IPI)
  GO:0005515 protein binding (F, IPI)
  GO:0000155 phosphorelay sensor kinase activity (F, IDA)
  GO:0009585 red, far-red light phototransduction (P, IDA)
  GO:0009883 red or far-red light photoreceptor activity (F, IDA)
  GO:0000160 phosphorelay signal transduction system (P, IDA)

Sequence (517 aa):
ATTVQLSDQSLRQLETLAIHTAHLIQPHGLVVVLQEPDLTISQISANCTGILGRSPEDLLGRTLGEVFDSFQQIDPIQSRLTAGQISSLNPSKLWARVMGDDFVIFDGVFHRNSDGLLVCELEPAYTSDNLPFLGFYHMANAALNRLRQQANLRDFYDVIVEEVRRMMTGFDRVMMLYRFDENNHGDVIAEDKRDDMEPYLGLHYPESDIPQPARRRLFIHNPIRVIPDVYGVAVPLTPAVNPSTNRAVDLTESILRSAYHCCHLTFLKNMMGVGASLTISLIKDGHLWGLIACHHQTPKVIPFELRKACEFFGRVVFSNISAQEDTETFDYRVQLAEHEAVLLDKMTTAADFVEGLTNHPDRLLGLTGSQGAAICCFGEKLILVGETPDEKAVQYLLQWLENREVQDVFFTSSSLSQIYPDAVNFKSVASGLLAIPIARHNFLLWFRPEVLQTVNWGGDPNHAYEATQEDGKIELHPRQSFDLWKEIVRLQSLPWQSSVEIQSALALKKAIVNLILRQAEEHHHH